Protein AF-0000000068499481 (afdb_homodimer)

pLDDT: mean 93.29, std 7.38, range [67.62, 98.94]

Structure (mmCIF, N/CA/C/O backbone):
data_AF-0000000068499481-model_v1
#
loop_
_entity.id
_entity.type
_entity.pdbx_description
1 polymer 'Glycosyl transferase'
#
loop_
_atom_site.group_PDB
_atom_site.id
_atom_site.type_symbol
_atom_site.label_atom_id
_atom_site.label_alt_id
_atom_site.label_comp_id
_atom_site.label_asym_id
_atom_site.label_entity_id
_atom_site.label_seq_id
_atom_site.pdbx_PDB_ins_code
_atom_site.Cartn_x
_atom_site.Cartn_y
_atom_site.Cartn_z
_atom_site.occupancy
_atom_site.B_iso_or_equiv
_atom_site.auth_seq_id
_atom_site.auth_comp_id
_atom_site.auth_asym_id
_atom_site.auth_atom_id
_atom_site.pdbx_PDB_model_num
ATOM 1 N N . MET A 1 1 ? -2.057 -28.031 8.602 1 68.12 1 MET A N 1
ATOM 2 C CA . MET A 1 1 ? -2.84 -27.516 9.719 1 68.12 1 MET A CA 1
ATOM 3 C C . MET A 1 1 ? -4.332 -27.562 9.406 1 68.12 1 MET A C 1
ATOM 5 O O . MET A 1 1 ? -4.738 -27.328 8.266 1 68.12 1 MET A O 1
ATOM 9 N N . LYS A 1 2 ? -5.105 -28.031 10.359 1 82.44 2 LYS A N 1
ATOM 10 C CA . LYS A 1 2 ? -6.551 -28.047 10.133 1 82.44 2 LYS A CA 1
ATOM 11 C C . LYS A 1 2 ? -7.094 -26.641 9.922 1 82.44 2 LYS A C 1
ATOM 13 O O . LYS A 1 2 ? -6.645 -25.703 10.57 1 82.44 2 LYS A O 1
ATOM 18 N N . ASP A 1 3 ? -7.922 -26.469 9.086 1 88.75 3 ASP A N 1
ATOM 19 C CA . ASP A 1 3 ? -8.461 -25.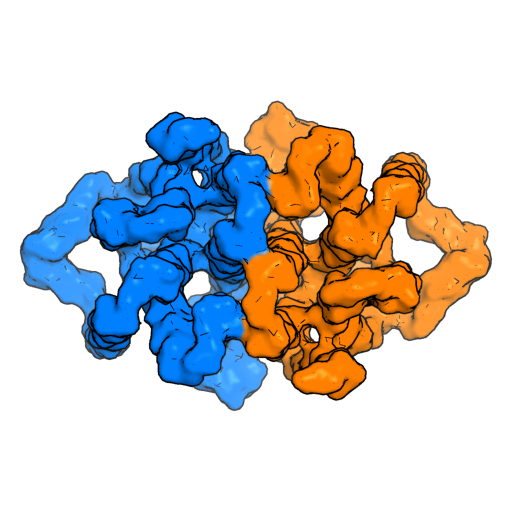172 8.695 1 88.75 3 ASP A CA 1
ATOM 20 C C . ASP A 1 3 ? -9 -24.406 9.906 1 88.75 3 ASP A C 1
ATOM 22 O O . ASP A 1 3 ? -8.75 -23.219 10.07 1 88.75 3 ASP A O 1
ATOM 26 N N . TYR A 1 4 ? -9.625 -25.188 10.812 1 91.5 4 TYR A N 1
ATOM 27 C CA . TYR A 1 4 ? -10.242 -24.5 11.945 1 91.5 4 TYR A CA 1
ATOM 28 C C . TYR A 1 4 ? -9.188 -23.953 12.891 1 91.5 4 TYR A C 1
ATOM 30 O O . TYR A 1 4 ? -9.383 -22.891 13.508 1 91.5 4 TYR A O 1
ATOM 38 N N . ILE A 1 5 ? -8.078 -24.609 13.094 1 95.38 5 ILE A N 1
ATOM 39 C CA . ILE A 1 5 ? -6.984 -24.141 13.938 1 95.38 5 ILE A CA 1
ATOM 40 C C . ILE A 1 5 ? -6.375 -22.875 13.336 1 95.38 5 ILE A C 1
ATOM 42 O O . ILE A 1 5 ? -6.172 -21.875 14.039 1 95.38 5 ILE A O 1
ATOM 46 N N . LEU A 1 6 ? -6.148 -22.922 12.047 1 96.62 6 LEU A N 1
ATOM 47 C CA . LEU A 1 6 ? -5.594 -21.766 11.352 1 96.62 6 LEU A CA 1
ATOM 48 C C . LEU A 1 6 ? -6.531 -20.562 11.469 1 96.62 6 LEU A C 1
ATOM 50 O O . LEU A 1 6 ? -6.086 -19.453 11.75 1 96.62 6 LEU A O 1
ATOM 54 N N . TYR A 1 7 ? -7.824 -20.812 11.273 1 97.12 7 TYR A N 1
ATOM 55 C CA . TYR A 1 7 ? -8.812 -19.734 11.359 1 97.12 7 TYR A CA 1
ATOM 56 C C . TYR A 1 7 ? -8.82 -19.125 12.758 1 97.12 7 TYR A C 1
ATOM 58 O O . TYR A 1 7 ? -8.898 -17.906 12.906 1 97.12 7 TYR A O 1
ATOM 66 N N . THR A 1 8 ? -8.688 -19.984 13.766 1 97.88 8 THR A N 1
ATOM 67 C CA . THR A 1 8 ? -8.68 -19.531 15.148 1 97.88 8 THR A CA 1
ATOM 68 C C . THR A 1 8 ? -7.434 -18.703 15.438 1 97.88 8 THR A C 1
ATOM 70 O O . THR A 1 8 ? -7.508 -17.656 16.094 1 97.88 8 THR A O 1
ATOM 73 N N . ILE A 1 9 ? -6.324 -19.109 14.953 1 98.38 9 ILE A N 1
ATOM 74 C CA . ILE A 1 9 ? -5.066 -18.406 15.141 1 98.38 9 ILE A CA 1
ATOM 75 C C . ILE A 1 9 ? -5.164 -17.016 14.5 1 98.38 9 ILE A C 1
ATOM 77 O O . ILE A 1 9 ? -4.797 -16.016 15.117 1 98.38 9 ILE A O 1
ATOM 81 N N . LEU A 1 10 ? -5.68 -16.969 13.281 1 98.62 10 LEU A N 1
ATOM 82 C CA . LEU A 1 10 ? -5.824 -15.695 12.57 1 98.62 10 LEU A CA 1
ATOM 83 C C . LEU A 1 10 ? -6.785 -14.766 13.312 1 98.62 10 LEU A C 1
ATOM 85 O O . LEU A 1 10 ? -6.527 -13.57 13.43 1 98.62 10 LEU A O 1
ATOM 89 N N . LEU A 1 11 ? -7.867 -15.344 13.812 1 98.44 11 LEU A N 1
ATOM 90 C CA . LEU A 1 11 ? -8.859 -14.562 14.547 1 98.44 11 LEU A CA 1
ATOM 91 C C . LEU A 1 11 ? -8.258 -13.977 15.82 1 98.44 11 LEU A C 1
ATOM 93 O O . LEU A 1 11 ? -8.375 -12.773 16.062 1 98.44 11 LEU A O 1
ATOM 97 N N . LEU A 1 12 ? -7.566 -14.766 16.578 1 98.69 12 LEU A N 1
ATOM 98 C CA . LEU A 1 12 ? -7.035 -14.344 17.875 1 98.69 12 LEU A CA 1
ATOM 99 C C . LEU A 1 12 ? -5.855 -13.391 17.688 1 98.69 12 LEU A C 1
ATOM 101 O O . LEU A 1 12 ? -5.742 -12.398 18.406 1 98.69 12 LEU A O 1
ATOM 105 N N . THR A 1 13 ? -5.02 -13.703 16.75 1 98.62 13 THR A N 1
ATOM 106 C CA . THR A 1 13 ? -3.883 -12.836 16.469 1 98.62 13 THR A CA 1
ATOM 107 C C . THR A 1 13 ? -4.355 -11.461 16.016 1 98.62 13 THR A C 1
ATOM 109 O O . THR A 1 13 ? -3.85 -10.438 16.484 1 98.62 13 THR A O 1
ATOM 112 N N . GLY A 1 14 ? -5.324 -11.445 15.086 1 98.69 14 GLY A N 1
ATOM 113 C CA . GLY A 1 14 ? -5.859 -10.18 14.602 1 98.69 14 GLY A CA 1
ATOM 114 C C . GLY A 1 14 ? -6.551 -9.375 15.688 1 98.69 14 GLY A C 1
ATOM 115 O O . GLY A 1 14 ? -6.344 -8.164 15.797 1 98.69 14 GLY A O 1
ATOM 116 N N . LEU A 1 15 ? -7.336 -10.094 16.547 1 98.44 15 LEU A N 1
ATOM 117 C CA . LEU A 1 15 ? -8.125 -9.438 17.578 1 98.44 15 LEU A CA 1
ATOM 118 C C . LEU A 1 15 ? -7.23 -8.875 18.672 1 98.44 15 LEU A C 1
ATOM 120 O O . LEU A 1 15 ? -7.211 -7.664 18.906 1 98.44 15 LEU A O 1
ATOM 124 N N . PHE A 1 16 ? -6.383 -9.688 19.234 1 98.56 16 PHE A N 1
ATOM 125 C CA . PHE A 1 16 ? -5.582 -9.289 20.375 1 98.56 16 PHE A CA 1
ATOM 126 C C . PHE A 1 16 ? -4.41 -8.414 19.953 1 98.56 16 PHE A C 1
ATOM 128 O O . PHE A 1 16 ? -4.02 -7.488 20.672 1 98.56 16 PHE A O 1
ATOM 135 N N . GLY A 1 17 ? -3.893 -8.695 18.781 1 98.44 17 GLY A N 1
ATOM 136 C CA . GLY A 1 17 ? -2.834 -7.844 18.266 1 98.44 17 GLY A CA 1
ATOM 137 C C . GLY A 1 17 ? -3.285 -6.418 18.016 1 98.44 17 GLY A C 1
ATOM 138 O O . GLY A 1 17 ? -2.568 -5.465 18.328 1 98.44 17 GLY A O 1
ATOM 139 N N . THR A 1 18 ? -4.469 -6.324 17.438 1 98.38 18 THR A N 1
ATOM 140 C CA . THR A 1 18 ? -4.984 -4.992 17.141 1 98.38 18 THR A CA 1
ATOM 141 C C . THR A 1 18 ? -5.277 -4.23 18.422 1 98.38 18 THR A C 1
ATOM 143 O O . THR A 1 18 ? -4.965 -3.041 18.531 1 98.38 18 THR A O 1
ATOM 146 N N . TYR A 1 19 ? -5.805 -4.914 19.438 1 97.5 19 TYR A N 1
ATOM 147 C CA . TYR A 1 19 ? -6.023 -4.281 20.734 1 97.5 19 TYR A CA 1
ATOM 148 C C . TYR A 1 19 ? -4.723 -3.727 21.297 1 97.5 19 TYR A C 1
ATOM 150 O O . TYR A 1 19 ? -4.703 -2.631 21.859 1 97.5 19 TYR A O 1
ATOM 158 N N . ALA A 1 20 ? -3.699 -4.41 21.078 1 96.62 20 ALA A N 1
ATOM 159 C CA . ALA A 1 20 ? -2.408 -4.055 21.656 1 96.62 20 ALA A CA 1
ATOM 160 C C . ALA A 1 20 ? -1.801 -2.848 20.938 1 96.62 20 ALA A C 1
ATOM 162 O O . ALA A 1 20 ? -1.083 -2.055 21.562 1 96.62 20 ALA A O 1
ATOM 163 N N . VAL A 1 21 ? -2.143 -2.613 19.672 1 96.62 21 VAL A N 1
ATOM 164 C CA . VAL A 1 21 ? -1.419 -1.592 18.922 1 96.62 21 VAL A CA 1
ATOM 165 C C . VAL A 1 21 ? -2.24 -0.305 18.875 1 96.62 21 VAL A C 1
ATOM 167 O O . VAL A 1 21 ? -1.725 0.754 18.516 1 96.62 21 VAL A O 1
ATOM 170 N N . ILE A 1 22 ? -3.482 -0.33 19.266 1 96.69 22 ILE A N 1
ATOM 171 C CA . ILE A 1 22 ? -4.391 0.81 19.172 1 96.69 22 ILE A CA 1
ATOM 172 C C . ILE A 1 22 ? -3.797 2.002 19.922 1 96.69 22 ILE A C 1
ATOM 174 O O . ILE A 1 22 ? -3.676 3.094 19.359 1 96.69 22 ILE A O 1
ATOM 178 N N . PRO A 1 23 ? -3.295 1.818 21.188 1 95.25 23 PRO A N 1
ATOM 179 C CA . PRO A 1 23 ? -2.756 2.986 21.891 1 95.25 23 PRO A CA 1
ATOM 180 C C . PRO A 1 23 ? -1.505 3.551 21.219 1 95.25 23 PRO A C 1
ATOM 182 O O . PRO A 1 23 ? -1.29 4.766 21.234 1 95.25 23 PRO A O 1
ATOM 185 N N . LEU A 1 24 ? -0.697 2.742 20.609 1 95 24 LEU A N 1
ATOM 186 C CA . LEU A 1 24 ? 0.527 3.176 19.938 1 95 24 LEU A CA 1
ATOM 187 C C . LEU A 1 24 ? 0.21 4.07 18.75 1 95 24 LEU A C 1
ATOM 189 O O . LEU A 1 24 ? 0.807 5.141 18.594 1 95 24 LEU A O 1
ATOM 193 N N . PHE A 1 25 ? -0.751 3.701 18 1 96.25 25 PHE A N 1
ATOM 194 C CA . PHE A 1 25 ? -1.086 4.461 16.812 1 96.25 25 PHE A CA 1
ATOM 195 C C . PHE A 1 25 ? -1.904 5.695 17.156 1 96.25 25 PHE A C 1
ATOM 197 O O . PHE A 1 25 ? -1.785 6.734 16.5 1 96.25 25 PHE A O 1
ATOM 204 N N . LYS A 1 26 ? -2.77 5.531 18.172 1 95 26 LYS A N 1
ATOM 205 C CA . LYS A 1 26 ? -3.488 6.707 18.641 1 95 26 LYS A CA 1
ATOM 206 C C . LYS A 1 26 ? -2.52 7.82 19.031 1 95 26 LYS A C 1
ATOM 208 O O . LYS A 1 26 ? -2.682 8.969 18.609 1 95 26 LYS A O 1
ATOM 213 N N . ASN A 1 27 ? -1.504 7.477 19.781 1 94.25 27 ASN A N 1
ATOM 214 C CA . ASN A 1 27 ? -0.504 8.445 20.219 1 94.25 27 ASN A CA 1
ATOM 215 C C . ASN A 1 27 ? 0.291 8.992 19.031 1 94.25 27 ASN A C 1
ATOM 217 O O . ASN A 1 27 ? 0.634 10.18 19 1 94.25 27 ASN A O 1
ATOM 221 N N . LEU A 1 28 ? 0.563 8.188 18.125 1 93.75 28 LEU A N 1
ATOM 222 C CA . LEU A 1 28 ? 1.278 8.602 16.922 1 93.75 28 LEU A CA 1
ATOM 223 C C . LEU A 1 28 ? 0.501 9.68 16.172 1 93.75 28 LEU A C 1
ATOM 225 O O . LEU A 1 28 ? 1.075 10.688 15.766 1 93.75 28 LEU A O 1
ATOM 229 N N . LEU A 1 29 ? -0.805 9.453 16.031 1 94.44 29 LEU A N 1
ATOM 230 C CA . LEU A 1 29 ? -1.646 10.391 15.297 1 94.44 29 LEU A CA 1
ATOM 231 C C . LEU A 1 29 ? -1.824 11.688 16.078 1 94.44 29 LEU A C 1
ATOM 233 O O . LEU A 1 29 ? -1.816 12.773 15.492 1 94.44 29 LEU A O 1
ATOM 237 N N . ILE A 1 30 ? -1.929 11.547 17.391 1 93.5 30 ILE A N 1
ATOM 238 C CA . ILE A 1 30 ? -2.068 12.727 18.234 1 93.5 30 ILE A CA 1
ATOM 239 C C . ILE A 1 30 ? -0.78 13.547 18.203 1 93.5 30 ILE A C 1
ATOM 241 O O . ILE A 1 30 ? -0.815 14.758 17.984 1 93.5 30 ILE A O 1
ATOM 245 N N . ASN A 1 31 ? 0.325 12.867 18.297 1 91 31 ASN A N 1
ATOM 246 C CA . ASN A 1 31 ? 1.618 13.547 18.281 1 91 31 ASN A CA 1
ATOM 247 C C . ASN A 1 31 ? 1.909 14.156 16.906 1 91 31 ASN A C 1
ATOM 249 O O . ASN A 1 31 ? 2.631 15.156 16.812 1 91 31 ASN A O 1
ATOM 253 N N . GLY A 1 32 ? 1.329 13.633 15.898 1 90.31 32 GLY A N 1
ATOM 254 C CA . GLY A 1 32 ? 1.48 14.156 14.547 1 90.31 32 GLY A CA 1
ATOM 255 C C . GLY A 1 32 ? 0.434 15.195 14.188 1 90.31 32 GLY A C 1
ATOM 256 O O . GLY A 1 32 ? 0.367 15.648 13.047 1 90.31 32 GLY A O 1
ATOM 257 N N . ASN A 1 33 ? -0.425 15.492 15.125 1 92 33 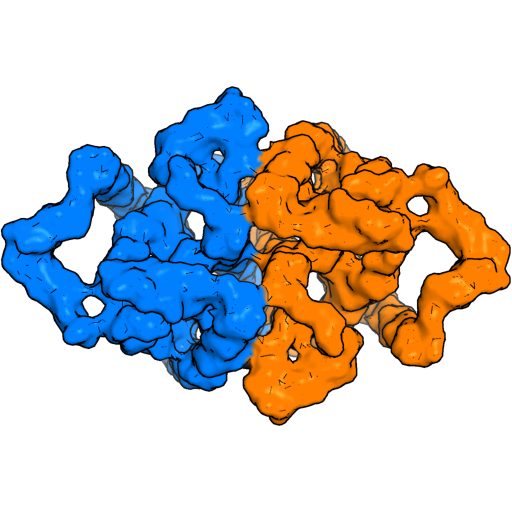ASN A N 1
ATOM 258 C CA . ASN A 1 33 ? -1.479 16.5 14.984 1 92 33 ASN A CA 1
ATOM 259 C C . ASN A 1 33 ? -2.461 16.125 13.883 1 92 33 ASN A C 1
ATOM 261 O O . ASN A 1 33 ? -2.879 16.969 13.102 1 92 33 ASN A O 1
ATOM 265 N N . VAL A 1 34 ? -2.672 14.898 13.773 1 93.19 34 VAL A N 1
ATOM 266 C CA . VAL A 1 34 ? -3.684 14.391 12.844 1 93.19 34 VAL A CA 1
ATOM 267 C C . VAL A 1 34 ? -5.035 14.32 13.555 1 93.19 34 VAL A C 1
ATOM 269 O O . VAL A 1 34 ? -5.512 13.234 13.891 1 93.19 34 VAL A O 1
ATOM 272 N N . LEU A 1 35 ? -5.59 15.461 13.781 1 93.5 35 LEU A N 1
ATOM 273 C CA . LEU A 1 35 ? -6.832 15.641 14.523 1 93.5 35 LEU A CA 1
ATOM 274 C C . LEU A 1 35 ? -7.875 16.359 13.68 1 93.5 35 LEU A C 1
ATOM 276 O O . LEU A 1 35 ? -7.531 17.188 12.828 1 93.5 35 LEU A O 1
ATOM 280 N N . ARG A 1 36 ? -9.07 15.992 13.867 1 89.44 36 ARG A N 1
ATOM 281 C CA . ARG A 1 36 ? -10.203 16.656 13.219 1 89.44 36 ARG A CA 1
ATOM 282 C C . ARG A 1 36 ? -11.383 16.766 14.18 1 89.44 36 ARG A C 1
ATOM 284 O O . ARG A 1 36 ? -11.531 15.945 15.094 1 89.44 36 ARG A O 1
ATOM 291 N N . PRO A 1 37 ? -12.195 17.812 13.977 1 87.12 37 PRO A N 1
ATOM 292 C CA . PRO A 1 37 ? -13.398 17.906 14.805 1 87.12 37 PRO A CA 1
ATOM 293 C C . PRO A 1 37 ? -14.438 16.844 14.469 1 87.12 37 PRO A C 1
ATOM 295 O O . PRO A 1 37 ? -14.719 16.594 13.289 1 87.12 37 PRO A O 1
ATOM 298 N N . ASN A 1 38 ? -14.914 16.172 15.469 1 80.44 38 ASN A N 1
ATOM 299 C CA . ASN A 1 38 ? -16.016 15.25 15.25 1 80.44 38 ASN A CA 1
ATOM 300 C C . ASN A 1 38 ? -17.359 15.977 15.156 1 80.44 38 ASN A C 1
ATOM 302 O O . ASN A 1 38 ? -17.391 17.203 15 1 80.44 38 ASN A O 1
ATOM 306 N N . TYR A 1 39 ? -18.453 15.188 15.078 1 74.62 39 TYR A N 1
ATOM 307 C CA . TYR A 1 39 ? -19.781 15.766 14.93 1 74.62 39 TYR A CA 1
ATOM 308 C C . TYR A 1 39 ? -20.125 16.656 16.109 1 74.62 39 TYR A C 1
ATOM 310 O O . TYR A 1 39 ? -20.953 17.562 16 1 74.62 39 TYR A O 1
ATOM 318 N N . LYS A 1 40 ? -19.359 16.469 17.25 1 81.19 40 LYS A N 1
ATOM 319 C CA . LYS A 1 40 ? -19.531 17.281 18.438 1 81.19 40 LYS A CA 1
ATOM 320 C C . LYS A 1 40 ? -18.5 18.406 18.484 1 81.19 40 LYS A C 1
ATOM 322 O O . LYS A 1 40 ? -18.406 19.125 19.484 1 81.19 40 LYS A O 1
ATOM 327 N N . LYS A 1 41 ? -17.609 18.453 17.5 1 86.69 41 LYS A N 1
ATOM 328 C CA . LYS A 1 41 ? -16.609 19.484 17.328 1 86.69 41 LYS A CA 1
ATOM 329 C C . LYS A 1 41 ? -15.406 19.25 18.25 1 86.69 41 LYS A C 1
ATOM 331 O O . LYS A 1 41 ? -14.586 20.156 18.453 1 86.69 41 LYS A O 1
ATOM 336 N N . ASP A 1 42 ? -15.398 18.062 18.859 1 87.94 42 ASP A N 1
ATOM 337 C CA . ASP A 1 42 ? -14.211 17.688 19.625 1 87.94 42 ASP A CA 1
ATOM 338 C C . ASP A 1 42 ? -13.07 17.266 18.688 1 87.94 42 ASP A C 1
ATOM 340 O O . ASP A 1 42 ? -13.297 16.547 17.703 1 87.94 42 ASP A O 1
ATOM 344 N N . MET A 1 43 ? -11.922 17.797 18.984 1 90.56 43 MET A N 1
ATOM 345 C CA . MET A 1 43 ? -10.758 17.406 18.203 1 90.56 43 MET A CA 1
ATOM 346 C C . MET A 1 43 ? -10.305 15.984 18.562 1 90.56 43 MET A C 1
ATOM 348 O O . MET A 1 43 ? -9.82 15.75 19.672 1 90.56 43 MET A O 1
ATOM 352 N N . ILE A 1 44 ? -10.555 15.078 17.672 1 90.5 44 ILE A N 1
ATOM 353 C CA . ILE A 1 44 ? -10.203 13.688 17.906 1 90.5 44 ILE A CA 1
ATOM 354 C C . ILE A 1 44 ? -9.289 13.18 16.797 1 90.5 44 ILE A C 1
ATOM 356 O O . ILE A 1 44 ? -9.258 13.75 15.703 1 90.5 44 ILE A O 1
ATOM 360 N N . PRO A 1 45 ? -8.523 12.148 17.109 1 93.94 45 PRO A N 1
ATOM 361 C CA . PRO A 1 45 ? -7.656 11.594 16.062 1 93.94 45 PRO A CA 1
ATOM 362 C C . PRO A 1 45 ? -8.445 11.016 14.891 1 93.94 45 PRO A C 1
ATOM 364 O O . PRO A 1 45 ? -9.461 10.344 15.102 1 93.94 45 PRO A O 1
ATOM 367 N N . VAL A 1 46 ? -7.988 11.352 13.742 1 93.81 46 VAL A N 1
ATOM 368 C CA . VAL A 1 46 ? -8.531 10.781 12.508 1 93.81 46 VAL A CA 1
ATOM 369 C C . VAL A 1 46 ? -7.5 9.852 11.867 1 93.81 46 VAL A C 1
ATOM 371 O O . VAL A 1 46 ? -6.332 9.844 12.273 1 93.81 46 VAL A O 1
ATOM 374 N N . SER A 1 47 ? -7.887 9 10.984 1 96.19 47 SER A N 1
ATOM 375 C CA . SER A 1 47 ? -7.059 8.008 10.312 1 96.19 47 SER A CA 1
ATOM 376 C C . SER A 1 47 ? -6.734 6.836 11.234 1 96.19 47 SER A C 1
ATOM 378 O O . SER A 1 47 ? -5.719 6.16 11.062 1 96.19 47 SER A O 1
ATOM 380 N N . MET A 1 48 ? -7.605 6.582 12.172 1 97.12 48 MET A N 1
ATOM 381 C CA . MET A 1 48 ? -7.359 5.531 13.156 1 97.12 48 MET A CA 1
ATOM 382 C C . MET A 1 48 ? -7.512 4.152 12.523 1 97.12 48 MET A C 1
ATOM 384 O O . MET A 1 48 ? -7.098 3.148 13.102 1 97.12 48 MET A O 1
ATOM 388 N N . GLY A 1 49 ? -8.078 4.109 11.359 1 98 49 GLY A N 1
ATOM 389 C CA . GLY A 1 49 ? -8.133 2.854 10.633 1 98 49 GLY A CA 1
ATOM 390 C C . GLY A 1 49 ? -6.762 2.234 10.406 1 98 49 GLY A C 1
ATOM 391 O O . GLY A 1 49 ? -6.656 1.039 10.117 1 98 49 GLY A O 1
ATOM 392 N N . ILE A 1 50 ? -5.723 2.996 10.531 1 98 50 ILE A N 1
ATOM 393 C CA . ILE A 1 50 ? -4.348 2.539 10.344 1 98 50 ILE A CA 1
ATOM 394 C C . ILE A 1 50 ? -4.055 1.381 11.289 1 98 50 ILE A C 1
ATOM 396 O O . ILE A 1 50 ? -3.16 0.572 11.039 1 98 50 ILE A O 1
ATOM 400 N N . VAL A 1 51 ? -4.828 1.219 12.367 1 98.12 51 VAL A N 1
ATOM 401 C CA . VAL A 1 51 ? -4.59 0.2 13.383 1 98.12 51 VAL A CA 1
ATOM 402 C C . VAL A 1 51 ? -4.871 -1.185 12.805 1 98.12 51 VAL A C 1
ATOM 404 O O . VAL A 1 51 ? -4.473 -2.199 13.383 1 98.12 51 VAL A O 1
ATOM 407 N N . PHE A 1 52 ? -5.613 -1.255 11.648 1 98.69 52 PHE A N 1
ATOM 408 C CA . PHE A 1 52 ? -5.895 -2.537 11.016 1 98.69 52 PHE A CA 1
ATOM 409 C C . PHE A 1 52 ? -4.637 -3.111 10.375 1 98.69 52 PHE A C 1
ATOM 411 O O . PHE A 1 52 ? -4.496 -4.328 10.25 1 98.69 52 PHE A O 1
ATOM 418 N N . LEU A 1 53 ? -3.732 -2.311 9.953 1 98.56 53 LEU A N 1
ATOM 419 C CA . LEU A 1 53 ? -2.668 -2.617 9.008 1 98.56 53 LEU A CA 1
ATOM 420 C C . LEU A 1 53 ? -1.688 -3.625 9.602 1 98.56 53 LEU A C 1
ATOM 422 O O . LEU A 1 53 ? -1.372 -4.637 8.969 1 98.56 53 LEU A O 1
ATOM 426 N N . PRO A 1 54 ? -1.18 -3.426 10.844 1 98.06 54 PRO A N 1
ATOM 427 C CA . PRO A 1 54 ? -0.14 -4.324 11.344 1 98.06 54 PRO A CA 1
ATOM 428 C C . PRO A 1 54 ? -0.588 -5.785 11.383 1 98.06 54 PRO A C 1
ATOM 430 O O . PRO A 1 54 ? 0.127 -6.668 10.898 1 98.06 54 PRO A O 1
ATOM 433 N N . MET A 1 55 ? -1.786 -6.008 11.867 1 98.56 55 MET A N 1
ATOM 434 C CA . MET A 1 55 ? -2.219 -7.395 12.031 1 98.56 55 MET A CA 1
ATOM 435 C C . MET A 1 55 ? -2.709 -7.969 10.711 1 98.56 55 MET A C 1
ATOM 437 O O . MET A 1 55 ? -2.75 -9.188 10.531 1 98.56 55 MET A O 1
ATOM 441 N N . ILE A 1 56 ? -3.104 -7.129 9.727 1 98.75 56 ILE A N 1
ATOM 442 C CA . ILE A 1 56 ? -3.354 -7.613 8.375 1 98.75 56 ILE A CA 1
ATOM 443 C C . ILE A 1 56 ? -2.076 -8.227 7.805 1 98.75 56 ILE A C 1
ATOM 445 O O . ILE A 1 56 ? -2.107 -9.32 7.238 1 98.75 56 ILE A O 1
ATOM 449 N N . VAL A 1 57 ? -0.935 -7.59 8.016 1 98.75 57 VAL A N 1
ATOM 450 C CA . VAL A 1 57 ? 0.34 -8.055 7.48 1 98.75 57 VAL A CA 1
ATOM 451 C C . VAL A 1 57 ? 0.81 -9.281 8.258 1 98.75 57 VAL A C 1
ATOM 453 O O . VAL A 1 57 ? 1.229 -10.281 7.664 1 98.75 57 VAL A O 1
ATOM 456 N N . ILE A 1 58 ? 0.689 -9.266 9.555 1 98.69 58 ILE A N 1
ATOM 457 C CA . ILE A 1 58 ? 1.128 -10.383 10.375 1 98.69 58 ILE A CA 1
ATOM 458 C C . ILE A 1 58 ? 0.289 -11.617 10.047 1 98.69 58 ILE A C 1
ATOM 460 O O . ILE A 1 58 ? 0.829 -12.711 9.844 1 98.69 58 ILE A O 1
ATOM 464 N N . ASN A 1 59 ? -1.063 -11.469 10.016 1 98.81 59 ASN A N 1
ATOM 465 C CA . ASN A 1 59 ? -1.922 -12.578 9.617 1 98.81 59 ASN A CA 1
ATOM 466 C C . ASN A 1 59 ? -1.628 -13.031 8.188 1 98.81 59 ASN A C 1
ATOM 468 O O . ASN A 1 59 ? -1.736 -14.219 7.879 1 98.81 59 ASN A O 1
ATOM 472 N N . GLY A 1 60 ? -1.301 -12.039 7.32 1 98.75 60 GLY A N 1
ATOM 473 C CA . GLY A 1 60 ? -0.859 -12.406 5.984 1 98.75 60 GLY A CA 1
ATOM 474 C C . GLY A 1 60 ? 0.375 -13.289 5.98 1 98.75 60 GLY A C 1
ATOM 475 O O . GLY A 1 60 ? 0.479 -14.219 5.18 1 98.75 60 GLY A O 1
ATOM 476 N N . ILE A 1 61 ? 1.343 -12.984 6.867 1 98.69 61 ILE A N 1
ATOM 477 C CA . ILE A 1 61 ? 2.561 -13.781 7.004 1 98.69 61 ILE A CA 1
ATOM 478 C C . ILE A 1 61 ? 2.203 -15.211 7.406 1 98.69 61 ILE A C 1
ATOM 480 O O . ILE A 1 61 ? 2.686 -16.172 6.805 1 98.69 61 ILE A O 1
ATOM 484 N N . ILE A 1 62 ? 1.348 -15.336 8.398 1 98.38 62 ILE A N 1
ATOM 485 C CA . ILE A 1 62 ? 0.927 -16.641 8.883 1 98.38 62 ILE A CA 1
ATOM 486 C C . ILE A 1 62 ? 0.257 -17.422 7.75 1 98.38 62 ILE A C 1
ATOM 488 O O . ILE A 1 62 ? 0.612 -18.578 7.484 1 98.38 62 ILE A O 1
ATOM 492 N N . LEU A 1 63 ? -0.658 -16.781 7.066 1 98.38 63 LEU A N 1
ATOM 493 C CA . LEU A 1 63 ? -1.402 -17.438 5.996 1 98.38 63 LEU A CA 1
ATOM 494 C C . LEU A 1 63 ? -0.476 -17.828 4.848 1 98.38 63 LEU A C 1
ATOM 496 O O . LEU A 1 63 ? -0.572 -18.938 4.316 1 98.38 63 LEU A O 1
ATOM 500 N N . ALA A 1 64 ? 0.424 -16.938 4.484 1 97.94 64 ALA A N 1
ATOM 501 C CA . ALA A 1 64 ? 1.36 -17.203 3.395 1 97.94 64 ALA A CA 1
ATOM 502 C C . ALA A 1 64 ? 2.289 -18.359 3.738 1 97.94 64 ALA A C 1
ATOM 504 O O . ALA A 1 64 ? 2.656 -19.156 2.863 1 97.94 64 ALA A O 1
ATOM 505 N N . PHE A 1 65 ? 2.668 -18.422 4.996 1 97.06 65 PHE A N 1
ATOM 506 C CA . PHE A 1 65 ? 3.564 -19.484 5.43 1 97.06 65 PHE A CA 1
ATOM 507 C C . PHE A 1 65 ? 2.932 -20.859 5.199 1 97.06 65 PHE A C 1
ATOM 509 O O . PHE A 1 65 ? 3.613 -21.797 4.797 1 97.06 65 PHE A O 1
ATOM 516 N N . PHE A 1 66 ? 1.644 -20.969 5.34 1 95.88 66 PHE A N 1
ATOM 517 C CA . PHE A 1 66 ? 0.967 -22.25 5.246 1 95.88 66 PHE A CA 1
ATOM 518 C C . PHE A 1 66 ? 0.368 -22.453 3.859 1 95.88 66 PHE A C 1
ATOM 520 O O . PHE A 1 66 ? -0.331 -23.438 3.613 1 95.88 66 PHE A O 1
ATOM 527 N N . THR A 1 67 ? 0.571 -21.5 2.955 1 95.88 67 THR A N 1
ATOM 528 C CA . THR A 1 67 ? 0.054 -21.578 1.593 1 95.88 67 THR A CA 1
ATOM 529 C C . THR A 1 67 ? 1.17 -21.922 0.609 1 95.88 67 THR A C 1
ATOM 531 O O . THR A 1 67 ? 2.145 -21.188 0.487 1 95.88 67 THR A O 1
ATOM 534 N N . THR A 1 68 ? 0.992 -23.016 -0.142 1 93.5 68 THR A N 1
ATOM 535 C CA . THR A 1 68 ? 2.07 -23.469 -1.02 1 93.5 68 THR A CA 1
ATOM 536 C C . THR A 1 68 ? 1.68 -23.297 -2.484 1 93.5 68 THR A C 1
ATOM 538 O O . THR A 1 68 ? 2.545 -23.156 -3.354 1 93.5 68 THR A O 1
ATOM 541 N N . GLU A 1 69 ? 0.342 -23.25 -2.756 1 96.5 69 GLU A N 1
ATOM 542 C CA . GLU A 1 69 ? -0.114 -23.125 -4.137 1 96.5 69 GLU A CA 1
ATOM 543 C C . GLU A 1 69 ? -0.014 -21.688 -4.621 1 96.5 69 GLU A C 1
ATOM 545 O O . GLU A 1 69 ? -0.473 -20.766 -3.941 1 96.5 69 GLU A O 1
ATOM 550 N N . PHE A 1 70 ? 0.52 -21.5 -5.805 1 96.88 70 PHE A N 1
ATOM 551 C CA . PHE A 1 70 ? 0.737 -20.156 -6.348 1 96.88 70 PHE A CA 1
ATOM 552 C C . PHE A 1 70 ? -0.59 -19.453 -6.574 1 96.88 70 PHE A C 1
ATOM 554 O O . PHE A 1 70 ? -0.677 -18.219 -6.426 1 96.88 70 PHE A O 1
ATOM 561 N N . LYS A 1 71 ? -1.581 -20.203 -6.957 1 97.81 71 LYS A N 1
ATOM 562 C CA . LYS A 1 71 ? -2.898 -19.609 -7.137 1 97.81 71 LYS A CA 1
ATOM 563 C C . LYS A 1 71 ? -3.377 -18.938 -5.852 1 97.81 71 LYS A C 1
ATOM 565 O O . LYS A 1 71 ? -3.799 -17.781 -5.867 1 97.81 71 LYS A O 1
ATOM 570 N N . ASP A 1 72 ? -3.268 -19.656 -4.77 1 98.38 72 ASP A N 1
ATOM 571 C CA . ASP A 1 72 ? -3.711 -19.156 -3.475 1 98.38 72 ASP A CA 1
ATOM 572 C C . ASP A 1 72 ? -2.832 -17.984 -3.01 1 98.38 72 ASP A C 1
ATOM 574 O O . ASP A 1 72 ? -3.328 -17.016 -2.439 1 98.38 72 ASP A O 1
ATOM 578 N N . LEU A 1 73 ? -1.536 -18.062 -3.289 1 98.5 73 LEU A N 1
ATOM 579 C CA . LEU A 1 73 ? -0.63 -16.969 -2.961 1 98.5 73 LEU A CA 1
ATOM 580 C C . LEU A 1 73 ? -1 -15.711 -3.732 1 98.5 73 LEU A C 1
ATOM 582 O O . LEU A 1 73 ? -0.952 -14.609 -3.186 1 98.5 73 LEU A O 1
ATOM 586 N N . ALA A 1 74 ? -1.363 -15.906 -4.977 1 98.5 74 ALA A N 1
ATOM 587 C CA . ALA A 1 74 ? -1.784 -14.766 -5.785 1 98.5 74 ALA A CA 1
ATOM 588 C C . ALA A 1 74 ? -2.992 -14.07 -5.164 1 98.5 74 ALA A C 1
ATOM 590 O O . ALA A 1 74 ? -3.041 -12.836 -5.102 1 98.5 74 ALA A O 1
ATOM 591 N N . TYR A 1 75 ? -3.926 -14.828 -4.66 1 98.75 75 TYR A N 1
ATOM 592 C CA . TYR A 1 75 ? -5.109 -14.258 -4.027 1 98.75 75 TYR A CA 1
ATOM 593 C C . TYR A 1 75 ? -4.738 -13.5 -2.76 1 98.75 75 TYR A C 1
ATOM 595 O O . TYR A 1 75 ? -5.281 -12.422 -2.49 1 98.75 75 TYR A O 1
ATOM 603 N N . ILE A 1 76 ? -3.799 -14.031 -1.98 1 98.81 76 ILE A N 1
ATOM 604 C CA . ILE A 1 76 ? -3.346 -13.367 -0.761 1 98.81 76 ILE A CA 1
ATOM 605 C C . ILE A 1 76 ? -2.744 -12.008 -1.105 1 98.81 76 ILE A C 1
ATOM 607 O O . ILE A 1 76 ? -3.141 -10.984 -0.54 1 98.81 76 ILE A O 1
ATOM 611 N N . PHE A 1 77 ? -1.911 -11.977 -2.098 1 98.88 77 PHE A N 1
ATOM 612 C CA . PHE A 1 77 ? -1.16 -10.758 -2.377 1 98.88 77 PHE A CA 1
ATOM 613 C C . PHE A 1 77 ? -2.016 -9.766 -3.15 1 98.88 77 PHE A C 1
ATOM 615 O O . PHE A 1 77 ? -1.852 -8.555 -3 1 98.88 77 PHE A O 1
ATOM 622 N N . MET A 1 78 ? -2.994 -10.258 -3.988 1 98.88 78 MET A N 1
ATOM 623 C CA . MET A 1 78 ? -3.965 -9.352 -4.59 1 98.88 78 MET A CA 1
ATOM 624 C C . MET A 1 78 ? -4.781 -8.641 -3.514 1 98.88 78 MET A C 1
ATOM 626 O O . MET A 1 78 ? -4.957 -7.418 -3.568 1 98.88 78 MET A O 1
ATOM 630 N N . PHE A 1 79 ? -5.203 -9.414 -2.543 1 98.94 79 PHE A N 1
ATOM 631 C CA . PHE A 1 79 ? -6.023 -8.891 -1.457 1 98.94 79 PHE A CA 1
ATOM 632 C C . PHE A 1 79 ? -5.242 -7.883 -0.621 1 98.94 79 PHE A C 1
ATOM 634 O O . PHE A 1 79 ? -5.73 -6.789 -0.333 1 98.94 79 PHE A O 1
ATOM 641 N N . MET A 1 80 ? -4.004 -8.195 -0.312 1 98.69 80 MET A N 1
ATOM 642 C CA . MET A 1 80 ? -3.146 -7.328 0.488 1 98.69 80 MET A CA 1
ATOM 643 C C . MET A 1 80 ? -2.777 -6.066 -0.286 1 98.69 80 MET A C 1
ATOM 645 O O . MET A 1 80 ? -2.762 -4.973 0.275 1 98.69 80 MET A O 1
ATOM 649 N N . PHE A 1 81 ? -2.518 -6.227 -1.562 1 98.81 81 PHE A N 1
ATOM 650 C CA . PHE A 1 81 ? -2.203 -5.098 -2.432 1 98.81 81 PHE A CA 1
ATOM 651 C C . PHE A 1 81 ? -3.357 -4.102 -2.465 1 98.81 81 PHE A C 1
ATOM 653 O O . PHE A 1 81 ? -3.148 -2.896 -2.314 1 98.81 81 PHE A O 1
ATOM 660 N N . GLY A 1 82 ? -4.547 -4.621 -2.654 1 98.81 82 GLY A N 1
ATOM 661 C CA . GLY A 1 82 ? -5.711 -3.752 -2.686 1 98.81 82 GLY A CA 1
ATOM 662 C C . GLY A 1 82 ? -5.918 -2.988 -1.392 1 98.81 82 GLY A C 1
ATOM 663 O O . GLY A 1 82 ? -6.141 -1.775 -1.409 1 98.81 82 GLY A O 1
ATOM 664 N N . MET A 1 83 ? -5.766 -3.707 -0.281 1 98.81 83 MET A N 1
ATOM 665 C CA . MET A 1 83 ? -6.004 -3.076 1.015 1 98.81 83 MET A CA 1
ATOM 666 C C . MET A 1 83 ? -4.941 -2.023 1.311 1 98.81 83 MET A C 1
ATOM 668 O O . MET A 1 83 ? -5.266 -0.896 1.688 1 98.81 83 MET A O 1
ATOM 672 N N . ILE A 1 84 ? -3.674 -2.332 1.077 1 98.69 84 ILE A N 1
ATOM 673 C CA . ILE A 1 84 ? -2.605 -1.393 1.4 1 98.69 84 ILE A CA 1
ATOM 674 C C . ILE A 1 84 ? -2.688 -0.18 0.475 1 98.69 84 ILE A C 1
ATOM 676 O O . ILE A 1 84 ? -2.381 0.942 0.884 1 98.69 84 ILE A O 1
ATOM 680 N N . SER A 1 85 ? -3.121 -0.417 -0.76 1 98.81 85 SER A N 1
ATOM 681 C CA . SER A 1 85 ? -3.324 0.693 -1.685 1 98.81 85 SER A CA 1
ATOM 682 C C . SER A 1 85 ? -4.332 1.696 -1.132 1 98.81 85 SER A C 1
ATOM 684 O O . SER A 1 85 ? -4.117 2.908 -1.214 1 98.81 85 SER A O 1
ATOM 686 N N . MET A 1 86 ? -5.355 1.175 -0.541 1 98.62 86 MET A N 1
ATOM 687 C CA . MET A 1 86 ? -6.383 2.078 -0.032 1 98.62 86 MET A CA 1
ATOM 688 C C . MET A 1 86 ? -5.98 2.656 1.319 1 98.62 86 MET A C 1
ATOM 690 O O . MET A 1 86 ? -6.371 3.775 1.662 1 98.62 86 MET A O 1
ATOM 694 N N . PHE A 1 87 ? -5.137 1.896 2.121 1 98.62 87 PHE A N 1
ATOM 695 C CA . PHE A 1 87 ? -4.512 2.539 3.271 1 98.62 87 PHE A CA 1
ATOM 696 C C . PHE A 1 87 ? -3.74 3.781 2.846 1 98.62 87 PHE A C 1
ATOM 698 O O . PHE A 1 87 ? -3.867 4.84 3.465 1 98.62 87 PHE A O 1
ATOM 705 N N . PHE A 1 88 ? -3.049 3.664 1.743 1 98.44 88 PHE A N 1
ATOM 706 C CA . PHE A 1 88 ? -2.211 4.738 1.225 1 98.44 88 PHE A CA 1
ATOM 707 C C . PHE A 1 88 ? -3.062 5.914 0.764 1 98.44 88 PHE A C 1
ATOM 709 O O . PHE A 1 88 ? -2.844 7.051 1.189 1 98.44 88 PHE A O 1
ATOM 716 N N . ALA A 1 89 ? -4.02 5.633 -0.066 1 97.62 89 ALA A N 1
ATOM 717 C CA . ALA A 1 89 ? -4.879 6.699 -0.579 1 97.62 89 ALA A CA 1
ATOM 718 C C . ALA A 1 89 ? -5.66 7.367 0.55 1 97.62 89 ALA A C 1
ATOM 720 O O . ALA A 1 89 ? -5.848 8.586 0.547 1 97.62 89 ALA A O 1
ATOM 721 N N . GLY A 1 90 ? -6.074 6.582 1.505 1 97.12 90 GLY A N 1
ATOM 722 C CA . GLY A 1 90 ? -6.859 7.078 2.621 1 97.12 90 GLY A CA 1
ATOM 723 C C . GLY A 1 90 ? -6.078 8 3.537 1 97.12 90 GLY A C 1
ATOM 724 O O . GLY A 1 90 ? -6.566 9.07 3.914 1 97.12 90 GLY A O 1
ATOM 725 N N . ILE A 1 91 ? -4.895 7.598 3.879 1 96.12 91 ILE A N 1
ATOM 726 C CA . ILE A 1 91 ? -4.098 8.406 4.793 1 96.12 91 ILE A CA 1
ATOM 727 C C . ILE A 1 91 ? -3.703 9.719 4.113 1 96.12 91 ILE A C 1
ATOM 729 O O . ILE A 1 91 ? -3.613 10.758 4.766 1 96.12 91 ILE A O 1
ATOM 733 N N . LEU A 1 92 ? -3.414 9.672 2.828 1 95.44 92 LEU A N 1
ATOM 734 C CA . LEU A 1 92 ? -3.102 10.875 2.07 1 95.44 92 LEU A CA 1
ATOM 735 C C . LEU A 1 92 ? -4.258 11.867 2.129 1 95.44 92 LEU A C 1
ATOM 737 O O . LEU A 1 92 ? -4.043 13.062 2.352 1 95.44 92 LEU A O 1
ATOM 741 N N . ASP A 1 93 ? -5.441 11.398 1.98 1 94.25 93 ASP A N 1
ATOM 742 C CA . ASP A 1 93 ? -6.629 12.242 1.999 1 94.25 93 ASP A CA 1
ATOM 743 C C . ASP A 1 93 ? -6.902 12.781 3.402 1 94.25 93 ASP A C 1
ATOM 745 O O . ASP A 1 93 ? -7.262 13.953 3.568 1 94.25 93 ASP A O 1
ATOM 749 N N . ASP A 1 94 ? -6.73 11.969 4.41 1 94.88 94 ASP A N 1
ATOM 750 C CA . ASP A 1 94 ? -7 12.352 5.793 1 94.88 94 ASP A CA 1
ATOM 751 C C . ASP A 1 94 ? -6.023 13.43 6.262 1 94.88 94 ASP A C 1
ATOM 753 O O . ASP A 1 94 ? -6.395 14.312 7.035 1 94.88 94 ASP A O 1
ATOM 757 N N . VAL A 1 95 ? -4.781 13.367 5.773 1 92.75 95 VAL A N 1
ATOM 758 C CA . VAL A 1 95 ? -3.732 14.195 6.367 1 92.75 95 VAL A CA 1
ATOM 759 C C . VAL A 1 95 ? -3.525 15.453 5.527 1 92.75 95 VAL A C 1
ATOM 761 O O . VAL A 1 95 ? -3.299 16.531 6.066 1 92.75 95 VAL A O 1
ATOM 764 N N . ILE A 1 96 ? -3.658 15.258 4.184 1 91.06 96 ILE A N 1
ATOM 765 C CA . ILE A 1 96 ? -3.293 16.359 3.305 1 91.06 96 ILE A CA 1
ATOM 766 C C . ILE A 1 96 ? -4.547 16.938 2.646 1 91.06 96 ILE A C 1
ATOM 768 O O . ILE A 1 96 ? -4.527 18.047 2.119 1 91.06 96 ILE A O 1
ATOM 772 N N . GLY A 1 97 ? -5.59 16.172 2.621 1 87.25 97 GLY A N 1
ATOM 773 C CA . GLY A 1 97 ? -6.777 16.547 1.869 1 87.25 97 GLY A CA 1
ATOM 774 C C . GLY A 1 97 ? -7.457 17.797 2.402 1 87.25 97 GLY A C 1
ATOM 775 O O . GLY A 1 97 ? -7.488 18.016 3.613 1 87.25 97 GLY A O 1
ATOM 776 N N . ASN A 1 98 ? -7.758 18.656 1.38 1 75.69 98 ASN A N 1
ATOM 777 C CA . ASN A 1 98 ? -8.539 19.859 1.682 1 75.69 98 ASN A CA 1
ATOM 778 C C . ASN A 1 98 ? -10.039 19.594 1.553 1 75.69 98 ASN A C 1
ATOM 780 O O . ASN A 1 98 ? -10.469 18.828 0.687 1 75.69 98 ASN A O 1
ATOM 784 N N . ARG A 1 99 ? -10.766 20.031 2.441 1 68.62 99 ARG A N 1
ATOM 785 C CA . ARG A 1 99 ? -12.195 19.734 2.49 1 68.62 99 ARG A CA 1
ATOM 786 C C . ARG A 1 99 ? -12.992 20.75 1.669 1 68.62 99 ARG A C 1
ATOM 788 O O . ARG A 1 99 ? -14.227 20.719 1.67 1 68.62 99 ARG A O 1
ATOM 795 N N . ASP A 1 100 ? -12.312 21.469 0.891 1 72.75 100 ASP A N 1
ATOM 796 C CA . ASP A 1 100 ? -13.031 22.469 0.106 1 72.75 100 ASP A CA 1
ATOM 797 C C . ASP A 1 100 ? -13.766 21.812 -1.062 1 72.75 100 ASP A C 1
ATOM 799 O O . ASP A 1 100 ? -14.742 22.375 -1.573 1 72.75 100 ASP A O 1
ATOM 803 N N . VAL A 1 101 ? -13.281 20.719 -1.527 1 72.81 101 VAL A N 1
ATOM 804 C CA . VAL A 1 101 ? -13.891 19.953 -2.619 1 72.81 101 VAL A CA 1
ATOM 805 C C . VAL A 1 101 ? -14.438 18.641 -2.094 1 72.81 101 VAL A C 1
ATOM 807 O O . VAL A 1 101 ? -13.742 17.906 -1.389 1 72.81 101 VAL A O 1
ATOM 810 N N . SER A 1 102 ? -15.727 18.5 -2.338 1 71.25 102 SER A N 1
ATOM 811 C CA . SER A 1 102 ? -16.328 17.266 -1.849 1 71.25 102 SER A CA 1
ATOM 812 C C . SER A 1 102 ? -17.109 16.562 -2.947 1 71.25 102 SER A C 1
ATOM 814 O O . SER A 1 102 ? -17.5 17.172 -3.941 1 71.25 102 SER A O 1
ATOM 816 N N . GLY A 1 103 ? -17.172 15.258 -2.816 1 73.81 103 GLY A N 1
ATOM 817 C CA . GLY A 1 103 ? -17.969 14.484 -3.758 1 73.81 103 GLY A CA 1
ATOM 818 C C . GLY A 1 103 ? -17.203 14.094 -5.004 1 73.81 103 GLY A C 1
ATOM 819 O O . GLY A 1 103 ? -16.203 14.727 -5.352 1 73.81 103 GLY A O 1
ATOM 820 N N . LEU A 1 104 ? -17.578 13.07 -5.641 1 76.06 104 LEU A N 1
ATOM 821 C CA . LEU A 1 104 ? -16.938 12.578 -6.852 1 76.06 104 LEU A CA 1
ATOM 822 C C . LEU A 1 104 ? -16.984 13.625 -7.961 1 76.06 104 LEU A C 1
ATOM 824 O O . LEU A 1 104 ? -15.984 13.883 -8.625 1 76.06 104 LEU A O 1
ATOM 828 N N . LYS A 1 105 ? -18.109 14.18 -8.086 1 75.25 105 LYS A N 1
ATOM 829 C CA . LYS A 1 105 ? -18.281 15.195 -9.117 1 75.25 105 LYS A CA 1
ATOM 830 C C . LYS A 1 105 ? -17.344 16.375 -8.898 1 75.25 105 LYS A C 1
ATOM 832 O O . LYS A 1 105 ? -16.75 16.891 -9.844 1 75.25 105 LYS A O 1
ATOM 837 N N . GLY A 1 106 ? -17.25 16.828 -7.691 1 78.75 106 GLY A N 1
ATOM 838 C CA . GLY A 1 106 ? -16.359 17.938 -7.355 1 78.75 106 GLY A CA 1
ATOM 839 C C . GLY A 1 106 ? -14.898 17.625 -7.629 1 78.75 106 GLY A C 1
ATOM 840 O O . GLY A 1 106 ? -14.18 18.469 -8.18 1 78.75 106 GLY A O 1
ATOM 841 N N . HIS A 1 107 ? -14.531 16.438 -7.371 1 83.62 107 HIS A N 1
ATOM 842 C CA . HIS A 1 107 ? -13.148 16.031 -7.566 1 83.62 107 HIS A CA 1
ATOM 843 C C . HIS A 1 107 ? -12.805 15.922 -9.047 1 83.62 107 HIS A C 1
ATOM 845 O O . HIS A 1 107 ? -11.734 16.344 -9.477 1 83.62 107 HIS A O 1
ATOM 851 N N . PHE A 1 108 ? -13.695 15.453 -9.797 1 83 108 PHE A N 1
ATOM 852 C CA . PHE A 1 108 ? -13.453 15.289 -11.227 1 83 108 PHE A CA 1
ATOM 853 C C . PHE A 1 108 ? -13.484 16.641 -11.938 1 83 108 PHE A C 1
ATOM 855 O O . PHE A 1 108 ? -12.719 16.859 -12.875 1 83 108 PHE A O 1
ATOM 862 N N . LYS A 1 109 ? -14.328 17.484 -11.453 1 82.56 109 LYS A N 1
ATOM 863 C CA . LYS A 1 109 ? -14.336 18.844 -11.992 1 82.56 109 LYS A CA 1
ATOM 864 C C . LYS A 1 109 ? -13 19.531 -11.75 1 82.56 109 LYS A C 1
ATOM 866 O O . LYS A 1 109 ? -12.461 20.188 -12.648 1 82.56 109 LYS A O 1
ATOM 871 N N . SER A 1 110 ? -12.5 19.359 -10.633 1 84.31 110 SER A N 1
ATOM 872 C CA . SER A 1 110 ? -11.203 19.938 -10.297 1 84.31 110 SER A CA 1
ATOM 873 C C . SER A 1 110 ? -10.086 19.344 -11.148 1 84.31 110 SER A C 1
ATOM 875 O O . SER A 1 110 ? -9.203 20.078 -11.609 1 84.31 110 SER A O 1
ATOM 877 N N . LEU A 1 111 ? -10.148 18.141 -11.352 1 84.06 111 LEU A N 1
ATOM 878 C CA . LEU A 1 111 ? -9.148 17.453 -12.156 1 84.06 111 LEU A CA 1
ATOM 879 C C . LEU A 1 111 ? -9.156 17.969 -13.586 1 84.06 111 LEU A C 1
ATOM 881 O O . LEU A 1 111 ? -8.094 18.188 -14.18 1 84.06 111 LEU A O 1
ATOM 885 N N . PHE A 1 112 ? -10.289 18.109 -14.133 1 85.5 112 PHE A N 1
ATOM 886 C CA . PHE A 1 112 ? -10.43 18.594 -15.5 1 85.5 112 PHE A CA 1
ATOM 887 C C . PHE A 1 112 ? -9.898 20.016 -15.625 1 85.5 112 PHE A C 1
ATOM 889 O O . PHE A 1 112 ? -9.5 20.438 -16.719 1 85.5 112 PHE A O 1
ATOM 896 N N . LYS A 1 113 ? -9.859 20.703 -14.484 1 86.38 113 LYS A N 1
ATOM 897 C CA . LYS A 1 113 ? -9.305 22.047 -14.461 1 86.38 113 LYS A CA 1
ATOM 898 C C . LYS A 1 113 ? -7.805 22.031 -14.188 1 86.38 113 LYS A C 1
ATOM 900 O O . LYS A 1 113 ? -7.188 23.078 -13.977 1 86.38 113 LYS A O 1
ATOM 905 N N . GLY A 1 114 ? -7.309 20.766 -14.102 1 84.88 114 GLY A N 1
ATOM 906 C CA . GLY A 1 114 ? -5.867 20.609 -13.961 1 84.88 114 GLY A CA 1
ATOM 907 C C . GLY A 1 114 ? -5.41 20.547 -12.523 1 84.88 114 GLY A C 1
ATOM 908 O O . GLY A 1 114 ? -4.215 20.656 -12.234 1 84.88 114 GLY A O 1
ATOM 909 N N . SER A 1 115 ? -6.363 20.391 -11.633 1 87.88 115 SER A N 1
ATOM 910 C CA . SER A 1 115 ? -6.027 20.359 -10.211 1 87.88 115 SER A CA 1
ATOM 911 C C . SER A 1 115 ? -6.363 19 -9.602 1 87.88 115 SER A C 1
ATOM 913 O O . SER A 1 115 ? -7.535 18.641 -9.484 1 87.88 115 SER A O 1
ATOM 915 N N . LEU A 1 116 ? -5.34 18.359 -9.234 1 90.75 116 LEU A N 1
ATOM 916 C CA . LEU A 1 116 ? -5.527 17.047 -8.617 1 90.75 116 LEU A CA 1
ATOM 917 C C . LEU A 1 116 ? -5.746 17.188 -7.113 1 90.75 116 LEU A C 1
ATOM 919 O O . LEU A 1 116 ? -4.875 17.688 -6.398 1 90.75 116 LEU A O 1
ATOM 923 N N . THR A 1 117 ? -6.938 16.797 -6.684 1 91.06 117 THR A N 1
ATOM 924 C CA . THR A 1 117 ? -7.223 16.75 -5.254 1 91.06 117 THR A CA 1
ATOM 925 C C . THR A 1 117 ? -6.93 15.359 -4.691 1 91.06 117 THR A C 1
ATOM 927 O O . THR A 1 117 ? -6.84 14.383 -5.445 1 91.06 117 THR A O 1
ATOM 930 N N . THR A 1 118 ? -6.75 15.305 -3.396 1 92.31 118 THR A N 1
ATOM 931 C CA . THR A 1 118 ? -6.5 14 -2.791 1 92.31 118 THR A CA 1
ATOM 932 C C . THR A 1 118 ? -7.719 13.094 -2.947 1 92.31 118 THR A C 1
ATOM 934 O O . THR A 1 118 ? -7.578 11.875 -3.113 1 92.31 118 THR A O 1
ATOM 937 N N . GLY A 1 119 ? -8.914 13.656 -2.918 1 91.44 119 GLY A N 1
ATOM 938 C CA . GLY A 1 119 ? -10.117 12.891 -3.172 1 91.44 119 GLY A CA 1
ATOM 939 C C . GLY A 1 119 ? -10.211 12.367 -4.594 1 91.44 119 GLY A C 1
ATOM 940 O O . GLY A 1 119 ? -10.609 11.227 -4.82 1 91.44 119 GLY A O 1
ATOM 941 N N . GLY A 1 120 ? -9.898 13.203 -5.508 1 91.19 120 GLY A N 1
ATOM 942 C CA . GLY A 1 120 ? -9.844 12.773 -6.895 1 91.19 120 GLY A CA 1
ATOM 943 C C . GLY A 1 120 ? -8.82 11.672 -7.133 1 91.19 120 GLY A C 1
ATOM 944 O O . GLY A 1 120 ? -9.102 10.703 -7.84 1 91.19 120 GLY A O 1
ATOM 945 N N . PHE A 1 121 ? -7.66 11.836 -6.57 1 94.5 121 PHE A N 1
ATOM 946 C CA . PHE A 1 121 ? -6.629 10.805 -6.652 1 94.5 121 PHE A CA 1
ATOM 947 C C . PHE A 1 121 ? -7.129 9.492 -6.074 1 94.5 121 PHE A C 1
ATOM 949 O O . PHE A 1 121 ? -6.969 8.438 -6.688 1 94.5 121 PHE A O 1
ATOM 956 N N . LYS A 1 122 ? -7.738 9.594 -4.93 1 94.94 122 LYS A N 1
ATOM 957 C CA . LYS A 1 122 ? -8.25 8.414 -4.238 1 94.94 122 LYS A CA 1
ATOM 958 C C . LYS A 1 122 ? -9.266 7.668 -5.105 1 94.94 122 LYS A C 1
ATOM 960 O O . LYS A 1 122 ? -9.203 6.441 -5.215 1 94.94 122 LYS A O 1
ATOM 965 N N . ALA A 1 123 ? -10.133 8.359 -5.754 1 93.19 123 ALA A N 1
ATOM 966 C CA . ALA A 1 123 ? -11.156 7.762 -6.609 1 93.19 123 ALA A CA 1
ATOM 967 C C . ALA A 1 123 ? -10.531 7.098 -7.832 1 93.19 123 ALA A C 1
ATOM 969 O O . ALA A 1 123 ? -10.82 5.938 -8.133 1 93.19 123 ALA A O 1
ATOM 970 N N . LEU A 1 124 ? -9.664 7.789 -8.516 1 95.38 124 LEU A N 1
ATOM 971 C CA . LEU A 1 124 ? -8.992 7.262 -9.703 1 95.38 124 LEU A CA 1
ATOM 972 C C . LEU A 1 124 ? -8.109 6.074 -9.344 1 95.38 124 LEU A C 1
ATOM 974 O O . LEU A 1 124 ? -8.164 5.031 -10.008 1 95.38 124 LEU A O 1
ATOM 978 N N . PHE A 1 125 ? -7.332 6.281 -8.281 1 97.25 125 PHE A N 1
ATOM 979 C CA . PHE A 1 125 ? -6.422 5.242 -7.812 1 97.25 125 PHE A CA 1
ATOM 980 C C . PHE A 1 125 ? -7.188 3.984 -7.422 1 97.25 125 PHE A C 1
ATOM 982 O O . PHE A 1 125 ? -6.797 2.875 -7.785 1 97.25 125 PHE A O 1
ATOM 989 N N . GLY A 1 126 ? -8.336 4.156 -6.734 1 97.12 126 GLY A N 1
ATOM 990 C CA . GLY A 1 126 ? -9.188 3.029 -6.387 1 97.12 126 GLY A CA 1
ATOM 991 C C . GLY A 1 126 ? -9.703 2.277 -7.598 1 97.12 126 GLY A C 1
ATOM 992 O O . GLY A 1 126 ? -9.789 1.048 -7.582 1 97.12 126 GLY A O 1
ATOM 993 N N . GLY A 1 127 ? -10.047 3.018 -8.617 1 98.06 127 GLY A N 1
ATOM 994 C CA . GLY A 1 127 ? -10.469 2.4 -9.867 1 98.06 127 GLY A CA 1
ATOM 995 C C . GLY A 1 127 ? -9.375 1.575 -10.516 1 98.06 127 GLY A C 1
ATOM 996 O O . GLY A 1 127 ? -9.625 0.448 -10.953 1 98.06 127 GLY A O 1
ATOM 997 N N . PHE A 1 128 ? -8.18 2.111 -10.539 1 98.69 128 PHE A N 1
ATOM 998 C CA . PHE A 1 128 ? -7.07 1.418 -11.18 1 98.69 128 PHE A CA 1
ATOM 999 C C . PHE A 1 128 ? -6.652 0.2 -10.367 1 98.69 128 PHE A C 1
ATOM 1001 O O . PHE A 1 128 ? -6.227 -0.812 -10.93 1 98.69 128 PHE A O 1
ATOM 1008 N N . VAL A 1 129 ? -6.742 0.313 -9.023 1 98.75 129 VAL A N 1
ATOM 1009 C CA . VAL A 1 129 ? -6.48 -0.838 -8.164 1 98.75 129 VAL A CA 1
ATOM 1010 C C . VAL A 1 129 ? -7.496 -1.94 -8.453 1 98.75 129 VAL A C 1
ATOM 1012 O O . VAL A 1 129 ? -7.133 -3.111 -8.586 1 98.75 129 VAL A O 1
ATOM 1015 N N . GLY A 1 130 ? -8.773 -1.532 -8.586 1 98.81 130 GLY A N 1
ATOM 1016 C CA . GLY A 1 130 ? -9.789 -2.502 -8.969 1 98.81 130 GLY A CA 1
ATOM 1017 C C . GLY A 1 130 ? -9.531 -3.133 -10.328 1 98.81 130 GLY A C 1
ATOM 1018 O O . GLY A 1 130 ? -9.742 -4.332 -10.508 1 98.81 130 GLY A O 1
ATOM 1019 N N . LEU A 1 131 ? -9.016 -2.346 -11.211 1 98.88 131 LEU A N 1
ATOM 1020 C CA . LEU A 1 131 ? -8.773 -2.812 -12.57 1 98.88 131 LEU A CA 1
ATOM 1021 C C . LEU A 1 131 ? -7.66 -3.852 -12.602 1 98.88 131 LEU A C 1
ATOM 1023 O O . LEU A 1 131 ? -7.781 -4.879 -13.273 1 98.88 131 LEU A O 1
ATOM 1027 N N . ILE A 1 132 ? -6.582 -3.617 -11.93 1 98.81 132 ILE A N 1
ATOM 1028 C CA . ILE A 1 132 ? -5.477 -4.566 -11.984 1 98.81 132 ILE A CA 1
ATOM 1029 C C . ILE A 1 132 ? -5.895 -5.883 -11.336 1 98.81 132 ILE A C 1
ATOM 1031 O O . ILE A 1 132 ? -5.539 -6.961 -11.82 1 98.81 132 ILE A O 1
ATOM 1035 N N . VAL A 1 133 ? -6.66 -5.828 -10.266 1 98.81 133 VAL A N 1
ATOM 1036 C CA . VAL A 1 133 ? -7.152 -7.043 -9.625 1 98.81 133 VAL A CA 1
ATOM 1037 C C . VAL A 1 133 ? -8.102 -7.781 -10.562 1 98.81 133 VAL A C 1
ATOM 1039 O O . VAL A 1 133 ? -8.016 -9 -10.703 1 98.81 133 VAL A O 1
ATOM 1042 N N . SER A 1 134 ? -8.93 -7.023 -11.234 1 98.81 134 SER A N 1
ATOM 1043 C CA . SER A 1 134 ? -9.922 -7.605 -12.141 1 98.81 134 SER A CA 1
ATOM 1044 C C . SER A 1 134 ? -9.258 -8.312 -13.312 1 98.81 134 SER A C 1
ATOM 1046 O O . SER A 1 134 ? -9.648 -9.422 -13.68 1 98.81 134 SER A O 1
ATOM 1048 N N . VAL A 1 135 ? -8.234 -7.707 -13.867 1 98.5 135 VAL A N 1
ATOM 1049 C CA . VAL A 1 135 ? -7.543 -8.266 -15.023 1 98.5 135 VAL A CA 1
ATOM 1050 C C . VAL A 1 135 ? -6.762 -9.508 -14.602 1 98.5 135 VAL A C 1
ATOM 1052 O O . VAL A 1 135 ? -6.566 -10.43 -15.406 1 98.5 135 VAL A O 1
ATOM 1055 N N . ALA A 1 136 ? -6.352 -9.562 -13.352 1 98.31 136 ALA A N 1
ATOM 1056 C CA . ALA A 1 136 ? -5.598 -10.711 -12.844 1 98.31 136 ALA A CA 1
ATOM 1057 C C . ALA A 1 136 ? -6.496 -11.938 -12.695 1 98.31 136 ALA A C 1
ATOM 1059 O O . ALA A 1 136 ? -6.039 -13.07 -12.859 1 98.31 136 ALA A O 1
ATOM 1060 N N . ILE A 1 137 ? -7.793 -11.727 -12.438 1 97.31 137 ILE A N 1
ATOM 1061 C CA . ILE A 1 137 ? -8.617 -12.875 -12.102 1 97.31 137 ILE A CA 1
ATOM 1062 C C . ILE A 1 137 ? -9.445 -13.297 -13.312 1 97.31 137 ILE A C 1
ATOM 1064 O O . ILE A 1 137 ? -9.992 -14.398 -13.352 1 97.31 137 ILE A O 1
ATOM 1068 N N . SER A 1 138 ? -9.594 -12.391 -14.297 1 97.12 138 SER A N 1
ATOM 1069 C CA . SER A 1 138 ? -10.328 -12.742 -15.508 1 97.12 138 SER A CA 1
ATOM 1070 C C . SER A 1 138 ? -9.812 -11.945 -16.703 1 97.12 138 SER A C 1
ATOM 1072 O O . SER A 1 138 ? -9.398 -10.797 -16.562 1 97.12 138 SER A O 1
ATOM 1074 N N . LYS A 1 139 ? -9.836 -12.609 -17.875 1 96.69 139 LYS A N 1
ATOM 1075 C CA . LYS A 1 139 ? -9.438 -11.914 -19.094 1 96.69 139 LYS A CA 1
ATOM 1076 C C . LYS A 1 139 ? -10.656 -11.562 -19.938 1 96.69 139 LYS A C 1
ATOM 1078 O O . LYS A 1 139 ? -10.516 -10.945 -21 1 96.69 139 LYS A O 1
ATOM 1083 N N . ASP A 1 140 ? -11.852 -11.93 -19.453 1 97.5 140 ASP A N 1
ATOM 1084 C CA . ASP A 1 140 ? -13.094 -11.539 -20.109 1 97.5 140 ASP A CA 1
ATOM 1085 C C . ASP A 1 140 ? -13.414 -10.07 -19.844 1 97.5 140 ASP A C 1
ATOM 1087 O O . ASP A 1 140 ? -13.461 -9.633 -18.688 1 97.5 140 ASP A O 1
ATOM 1091 N N . ILE A 1 141 ? -13.641 -9.32 -20.859 1 97.94 141 ILE A N 1
ATOM 1092 C CA . ILE A 1 141 ? -13.781 -7.871 -20.797 1 97.94 141 ILE A CA 1
ATOM 1093 C C . ILE A 1 141 ? -14.977 -7.508 -19.922 1 97.94 141 ILE A C 1
ATOM 1095 O O . ILE A 1 141 ? -14.906 -6.559 -19.125 1 97.94 141 ILE A O 1
ATOM 1099 N N . ILE A 1 142 ? -16.047 -8.219 -20.016 1 98.31 142 ILE A N 1
ATOM 1100 C CA . ILE A 1 142 ? -17.234 -7.938 -19.219 1 98.31 142 ILE A CA 1
ATOM 1101 C C . ILE A 1 142 ? -16.938 -8.188 -17.75 1 98.31 142 ILE A C 1
ATOM 1103 O O . ILE A 1 142 ? -17.312 -7.375 -16.891 1 98.31 142 ILE A O 1
ATOM 1107 N N . ASP A 1 143 ? -16.266 -9.297 -17.438 1 98.38 143 ASP A N 1
ATOM 1108 C CA . ASP A 1 143 ? -15.852 -9.586 -16.062 1 98.38 143 ASP A CA 1
ATOM 1109 C C . ASP A 1 143 ? -14.961 -8.477 -15.508 1 98.38 143 ASP A C 1
ATOM 1111 O O . ASP A 1 143 ? -15.117 -8.062 -14.359 1 98.38 143 ASP A O 1
ATOM 1115 N N . ILE A 1 144 ? -14.078 -8.062 -16.359 1 98.69 144 ILE A N 1
ATOM 1116 C CA . ILE A 1 144 ? -13.125 -7.035 -15.953 1 98.69 144 ILE A CA 1
ATOM 1117 C C . ILE A 1 144 ? -13.875 -5.758 -15.586 1 98.69 144 ILE A C 1
ATOM 1119 O O . ILE A 1 144 ? -13.633 -5.172 -14.523 1 98.69 144 ILE A O 1
ATOM 1123 N N . ILE A 1 145 ? -14.797 -5.34 -16.391 1 98.69 145 ILE A N 1
ATOM 1124 C CA . ILE A 1 145 ? -15.547 -4.109 -16.172 1 98.69 145 ILE A CA 1
ATOM 1125 C C . ILE A 1 145 ? -16.391 -4.242 -14.898 1 98.69 145 ILE A C 1
ATOM 1127 O O . ILE A 1 145 ? -16.344 -3.375 -14.023 1 98.69 145 ILE A O 1
ATOM 1131 N N . VAL A 1 146 ? -17.078 -5.34 -14.758 1 98.81 146 VAL A N 1
ATOM 1132 C CA . VAL A 1 146 ? -17.984 -5.566 -13.633 1 98.81 146 VAL A CA 1
ATOM 1133 C C . VAL A 1 146 ? -17.188 -5.625 -12.336 1 98.81 146 VAL A C 1
ATOM 1135 O O . VAL A 1 146 ? -17.531 -4.953 -11.359 1 98.81 146 VAL A O 1
ATOM 1138 N N . ASN A 1 147 ? -16.109 -6.375 -12.328 1 98.88 147 ASN A N 1
ATOM 1139 C CA . ASN A 1 147 ? -15.289 -6.512 -11.125 1 98.88 147 ASN A CA 1
ATOM 1140 C C . ASN A 1 147 ? -14.641 -5.188 -10.742 1 98.88 147 ASN A C 1
ATOM 1142 O O . ASN A 1 147 ? -14.562 -4.852 -9.555 1 98.88 147 ASN A O 1
ATOM 1146 N N . THR A 1 148 ? -14.164 -4.469 -11.758 1 98.88 148 THR A N 1
ATOM 1147 C CA . THR A 1 148 ? -13.539 -3.178 -11.492 1 98.88 148 THR A CA 1
ATOM 1148 C C . THR A 1 148 ? -14.523 -2.232 -10.812 1 98.88 148 THR A C 1
ATOM 1150 O O . THR A 1 148 ? -14.188 -1.579 -9.828 1 98.88 148 THR A O 1
ATOM 1153 N N . LEU A 1 149 ? -15.695 -2.193 -11.305 1 98.75 149 LEU A N 1
ATOM 1154 C CA . LEU A 1 149 ? -16.719 -1.316 -10.758 1 98.75 149 LEU A CA 1
ATOM 1155 C C . LEU A 1 149 ? -17.141 -1.779 -9.367 1 98.75 149 LEU A C 1
ATOM 1157 O O . LEU A 1 149 ? -17.359 -0.958 -8.469 1 98.75 149 LEU A O 1
ATOM 1161 N N . ILE A 1 150 ? -17.297 -3.084 -9.195 1 98.88 150 ILE A N 1
ATOM 1162 C CA . ILE A 1 150 ? -17.641 -3.643 -7.895 1 98.88 150 ILE A CA 1
ATOM 1163 C C . ILE A 1 150 ? -16.609 -3.203 -6.852 1 98.88 150 ILE A C 1
ATOM 1165 O O . ILE A 1 150 ? -16.969 -2.713 -5.781 1 98.88 150 ILE A O 1
ATOM 1169 N N . ILE A 1 151 ? -15.336 -3.326 -7.176 1 98.88 151 ILE A N 1
ATOM 1170 C CA . ILE A 1 151 ? -14.258 -3.029 -6.238 1 98.88 151 ILE A CA 1
ATOM 1171 C C . ILE A 1 151 ? -14.219 -1.529 -5.957 1 98.88 151 ILE A C 1
ATOM 1173 O O . ILE A 1 151 ? -14.219 -1.11 -4.797 1 98.88 151 ILE A O 1
ATOM 1177 N N . ALA A 1 152 ? -14.297 -0.744 -6.953 1 98.44 152 ALA A N 1
ATOM 1178 C CA . ALA A 1 152 ? -14.203 0.707 -6.812 1 98.44 152 ALA A CA 1
ATOM 1179 C C . ALA A 1 152 ? -15.406 1.263 -6.055 1 98.44 152 ALA A C 1
ATOM 1181 O O . ALA A 1 152 ? -15.25 2.062 -5.129 1 98.44 152 ALA A O 1
ATOM 1182 N N . LEU A 1 153 ? -16.578 0.817 -6.414 1 98.06 153 LEU A N 1
ATOM 1183 C CA . LEU A 1 153 ? -17.797 1.383 -5.832 1 98.06 153 LEU A CA 1
ATOM 1184 C C . LEU A 1 153 ? -18.016 0.852 -4.418 1 98.06 153 LEU A C 1
ATOM 1186 O O . LEU A 1 153 ? -18.562 1.553 -3.566 1 98.06 153 LEU A O 1
ATOM 1190 N N . SER A 1 154 ? -17.625 -0.406 -4.152 1 98.62 154 SER A N 1
ATOM 1191 C CA . SER A 1 154 ? -17.688 -0.899 -2.779 1 98.62 154 SER A CA 1
ATOM 1192 C C . SER A 1 154 ? -16.766 -0.086 -1.865 1 98.62 154 SER A C 1
ATOM 1194 O O . SER A 1 154 ? -17.125 0.178 -0.711 1 98.62 154 SER A O 1
ATOM 1196 N N . THR A 1 155 ? -15.586 0.244 -2.406 1 98.38 155 THR A N 1
ATOM 1197 C CA . THR A 1 155 ? -14.648 1.083 -1.664 1 98.38 155 THR A CA 1
ATOM 1198 C C . THR A 1 155 ? -15.297 2.41 -1.283 1 98.38 155 THR A C 1
ATOM 1200 O O . THR A 1 155 ? -15.25 2.822 -0.123 1 98.38 155 THR A O 1
ATOM 1203 N N . ASN A 1 156 ? -16 3.014 -2.211 1 95.06 156 ASN A N 1
ATOM 1204 C CA . ASN A 1 156 ? -16.641 4.309 -1.979 1 95.06 156 ASN A CA 1
ATOM 1205 C C . ASN A 1 156 ? -17.875 4.172 -1.102 1 95.06 156 ASN A C 1
ATOM 1207 O O . ASN A 1 156 ? -18.219 5.098 -0.363 1 95.06 156 ASN A O 1
ATOM 1211 N N . LEU A 1 157 ? -18.562 3.07 -1.206 1 96.06 157 LEU A N 1
ATOM 1212 C CA . LEU A 1 157 ? -19.75 2.834 -0.394 1 96.06 157 LEU A CA 1
ATOM 1213 C C . LEU A 1 157 ? -19.422 2.947 1.092 1 96.06 157 LEU A C 1
ATOM 1215 O O . LEU A 1 157 ? -20.141 3.615 1.84 1 96.06 157 LEU A O 1
ATOM 1219 N N . MET A 1 158 ? -18.359 2.271 1.529 1 96.81 158 MET A N 1
ATOM 1220 C CA . MET A 1 158 ? -18 2.297 2.943 1 96.81 158 MET A CA 1
ATOM 1221 C C . MET A 1 158 ? -17.609 3.701 3.379 1 96.81 158 MET A C 1
ATOM 1223 O O . MET A 1 158 ? -17.859 4.098 4.516 1 96.81 158 MET A O 1
ATOM 1227 N N . ASN A 1 159 ? -17 4.438 2.477 1 92.19 159 ASN A N 1
ATOM 1228 C CA . ASN A 1 159 ? -16.672 5.832 2.75 1 92.19 159 ASN A CA 1
ATOM 1229 C C . ASN A 1 159 ? -17.922 6.676 2.969 1 92.19 159 ASN A C 1
ATOM 1231 O O . ASN A 1 159 ? -17.953 7.535 3.848 1 92.19 159 ASN A O 1
ATOM 1235 N N . LEU A 1 160 ? -18.938 6.441 2.193 1 90.38 160 LEU A N 1
ATOM 1236 C CA . LEU A 1 160 ? -20.203 7.152 2.316 1 90.38 160 LEU A CA 1
ATOM 1237 C C . LEU A 1 160 ? -20.875 6.828 3.643 1 90.38 160 LEU A C 1
ATOM 1239 O O . LEU A 1 160 ? -21.594 7.668 4.199 1 90.38 160 LEU A O 1
ATOM 1243 N N . LEU A 1 161 ? -20.656 5.645 4.137 1 92.25 161 LEU A N 1
ATOM 1244 C CA . LEU A 1 161 ? -21.297 5.195 5.371 1 92.25 161 LEU A CA 1
ATOM 1245 C C . LEU A 1 161 ? -20.547 5.707 6.59 1 92.25 1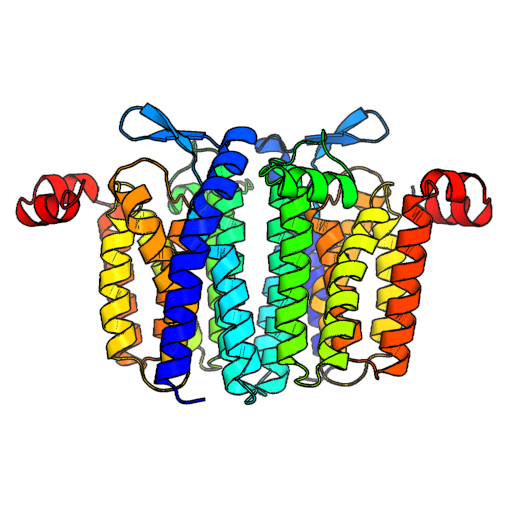61 LEU A C 1
ATOM 1247 O O . LEU A 1 161 ? -21.078 5.727 7.699 1 92.25 161 LEU A O 1
ATOM 1251 N N . ASP A 1 162 ? -19.281 6.117 6.387 1 90.94 162 ASP A N 1
ATOM 1252 C CA . ASP A 1 162 ? -18.422 6.512 7.5 1 90.94 162 ASP A CA 1
ATOM 1253 C C . ASP A 1 162 ? -18.625 7.98 7.859 1 90.94 162 ASP A C 1
ATOM 1255 O O . ASP A 1 162 ? -17.672 8.742 7.949 1 90.94 162 ASP A O 1
ATOM 1259 N N . LEU A 1 163 ? -19.844 8.43 8.055 1 84.81 163 LEU A N 1
ATOM 1260 C CA . LEU A 1 163 ? -20.172 9.812 8.414 1 84.81 163 LEU A CA 1
ATOM 1261 C C . LEU A 1 163 ? -20.641 9.898 9.859 1 84.81 163 LEU A C 1
ATOM 1263 O O . LEU A 1 163 ? -20.672 10.992 10.438 1 84.81 163 LEU A O 1
ATOM 1267 N N . ARG A 1 164 ? -21.078 8.773 10.414 1 85.5 164 ARG A N 1
ATOM 1268 C CA . ARG A 1 164 ? -21.516 8.703 11.805 1 85.5 164 ARG A CA 1
ATOM 1269 C C . ARG A 1 164 ? -20.812 7.562 12.539 1 85.5 164 ARG A C 1
ATOM 1271 O O . ARG A 1 164 ? -20.516 6.523 11.938 1 85.5 164 ARG A O 1
ATOM 1278 N N . PRO A 1 165 ? -20.672 7.746 13.781 1 89 165 PRO A N 1
ATOM 1279 C CA . PRO A 1 165 ? -19.969 6.719 14.555 1 89 165 PRO A CA 1
ATOM 1280 C C . PRO A 1 165 ? -20.625 5.348 14.453 1 89 165 PRO A C 1
ATOM 1282 O O . PRO A 1 165 ? -21.859 5.242 14.602 1 89 165 PRO A O 1
ATOM 1285 N N . GLY A 1 166 ? -19.844 4.324 14.133 1 91.69 166 GLY A N 1
ATOM 1286 C CA . GLY A 1 166 ? -20.281 2.938 14.211 1 91.69 166 GLY A CA 1
ATOM 1287 C C . GLY A 1 166 ? -21.047 2.484 12.984 1 91.69 166 GLY A C 1
ATOM 1288 O O . GLY A 1 166 ? -21.219 1.284 12.758 1 91.69 166 GLY A O 1
ATOM 1289 N N . ARG A 1 167 ? -21.547 3.369 12.188 1 91.56 167 ARG A N 1
ATOM 1290 C CA . ARG A 1 167 ? -22.422 3.014 11.062 1 91.56 167 ARG A CA 1
ATOM 1291 C C . ARG A 1 167 ? -21.672 2.16 10.047 1 91.56 167 ARG A C 1
ATOM 1293 O O . ARG A 1 167 ? -22.125 1.074 9.688 1 91.56 167 ARG A O 1
ATOM 1300 N N . ALA A 1 168 ? -20.531 2.607 9.578 1 95.06 168 ALA A N 1
ATOM 1301 C CA . ALA A 1 168 ? -19.75 1.895 8.57 1 95.06 168 ALA A CA 1
ATOM 1302 C C . ALA A 1 168 ? -19.312 0.526 9.086 1 95.06 168 ALA A C 1
ATOM 1304 O O . ALA A 1 168 ? -19.406 -0.472 8.367 1 95.06 168 ALA A O 1
ATOM 1305 N N . ILE A 1 169 ? -18.891 0.427 10.289 1 96.75 169 ILE A N 1
ATOM 1306 C CA . ILE A 1 169 ? -18.359 -0.809 10.844 1 96.75 169 ILE A CA 1
ATOM 1307 C C . ILE A 1 169 ? -19.484 -1.823 11.039 1 96.75 169 ILE A C 1
ATOM 1309 O O . ILE A 1 169 ? -19.297 -3.016 10.781 1 96.75 169 ILE A O 1
ATOM 1313 N N . LYS A 1 170 ? -20.656 -1.351 11.531 1 96.06 170 LYS A N 1
ATOM 1314 C CA . LYS A 1 170 ? -21.797 -2.246 11.672 1 96.06 170 LYS A CA 1
ATOM 1315 C C . LYS A 1 170 ? -22.203 -2.836 10.328 1 96.06 170 LYS A C 1
ATOM 1317 O O . LYS A 1 170 ? -22.422 -4.043 10.211 1 96.06 170 LYS A O 1
ATOM 1322 N N . ALA A 1 171 ? -22.297 -1.963 9.344 1 96.5 171 ALA A N 1
ATOM 1323 C CA . ALA A 1 171 ? -22.641 -2.428 8 1 96.5 171 ALA A CA 1
ATOM 1324 C C . ALA A 1 171 ? -21.594 -3.406 7.477 1 96.5 171 ALA A C 1
ATOM 1326 O O . ALA A 1 171 ? -21.938 -4.438 6.891 1 96.5 171 ALA A O 1
ATOM 1327 N N . TYR A 1 172 ? -20.328 -3.115 7.688 1 98.44 172 TYR A N 1
ATOM 1328 C CA . TYR A 1 172 ? -19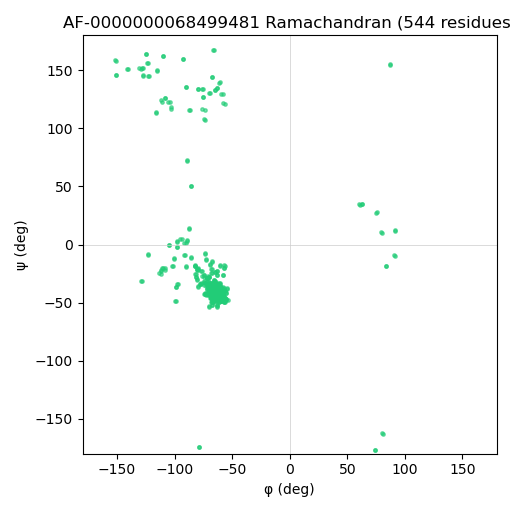.219 -3.941 7.219 1 98.44 172 TYR A CA 1
ATOM 1329 C C . TYR A 1 172 ? -19.281 -5.332 7.84 1 98.44 172 TYR A C 1
ATOM 1331 O O . TYR A 1 172 ? -19.156 -6.34 7.133 1 98.44 172 TYR A O 1
ATOM 1339 N N . LEU A 1 173 ? -19.438 -5.363 9.156 1 98 173 LEU A N 1
ATOM 1340 C CA . LEU A 1 173 ? -19.453 -6.641 9.859 1 98 173 LEU A CA 1
ATOM 1341 C C . LEU A 1 173 ? -20.656 -7.48 9.43 1 98 173 LEU A C 1
ATOM 1343 O O . LEU A 1 173 ? -20.547 -8.703 9.297 1 98 173 LEU A O 1
ATOM 1347 N N . PHE A 1 174 ? -21.766 -6.82 9.227 1 97.75 174 PHE A N 1
ATOM 1348 C CA . PHE A 1 174 ? -22.938 -7.527 8.727 1 97.75 174 PHE A CA 1
ATOM 1349 C C . PHE A 1 174 ? -22.656 -8.164 7.371 1 97.75 174 PHE A C 1
ATOM 1351 O O . PHE A 1 174 ? -22.906 -9.352 7.168 1 97.75 174 PHE A O 1
ATOM 1358 N N . ILE A 1 175 ? -22.094 -7.426 6.449 1 98.5 175 ILE A N 1
ATOM 1359 C CA . ILE A 1 175 ? -21.766 -7.898 5.105 1 98.5 175 ILE A CA 1
ATOM 1360 C C . ILE A 1 175 ? -20.734 -9.023 5.191 1 98.5 175 ILE A C 1
ATOM 1362 O O . ILE A 1 175 ? -20.859 -10.047 4.52 1 98.5 175 ILE A O 1
ATOM 1366 N N . MET A 1 176 ? -19.766 -8.906 6.066 1 98.56 176 MET A N 1
ATOM 1367 C CA . MET A 1 176 ? -18.656 -9.859 6.164 1 98.56 176 MET A CA 1
ATOM 1368 C C . MET A 1 176 ? -19.125 -11.188 6.746 1 98.56 176 MET A C 1
ATOM 1370 O O . MET A 1 176 ? -18.609 -12.242 6.391 1 98.56 176 MET A O 1
ATOM 1374 N N . VAL A 1 177 ? -20.109 -11.125 7.648 1 97.75 177 VAL A N 1
ATOM 1375 C CA . VAL A 1 177 ? -20.672 -12.359 8.18 1 97.75 177 VAL A CA 1
ATOM 1376 C C . VAL A 1 177 ? -21.312 -13.164 7.043 1 97.75 177 VAL A C 1
ATOM 1378 O O . VAL A 1 177 ? -21.094 -14.375 6.938 1 97.75 177 VAL A O 1
ATOM 1381 N N . ILE A 1 178 ? -22.031 -12.508 6.211 1 98.19 178 ILE A N 1
ATOM 1382 C CA . ILE A 1 178 ? -22.688 -13.164 5.074 1 98.19 178 ILE A CA 1
ATOM 1383 C C . ILE A 1 178 ? -21.625 -13.719 4.129 1 98.19 178 ILE A C 1
ATOM 1385 O O . ILE A 1 178 ? -21.688 -14.875 3.715 1 98.19 178 ILE A O 1
ATOM 1389 N N . ILE A 1 179 ? -20.625 -12.93 3.824 1 98.25 179 ILE A N 1
ATOM 1390 C CA . ILE A 1 179 ? -19.547 -13.32 2.914 1 98.25 179 ILE A CA 1
ATOM 1391 C C . ILE A 1 179 ? -18.797 -14.523 3.482 1 98.25 179 ILE A C 1
ATOM 1393 O O . ILE A 1 179 ? -18.578 -15.508 2.777 1 98.25 179 ILE A O 1
ATOM 1397 N N . PHE A 1 180 ? -18.453 -14.453 4.73 1 97.12 180 PHE A N 1
ATOM 1398 C CA . PHE A 1 180 ? -17.688 -15.523 5.355 1 97.12 180 PHE A CA 1
ATOM 1399 C C . PHE A 1 180 ? -18.469 -16.828 5.355 1 97.12 180 PHE A C 1
ATOM 1401 O O . PHE A 1 180 ? -17.891 -17.906 5.152 1 97.12 180 PHE A O 1
ATOM 1408 N N . LEU A 1 181 ? -19.781 -16.781 5.531 1 96.88 181 LEU A N 1
ATOM 1409 C CA . LEU A 1 181 ? -20.641 -17.969 5.637 1 96.88 181 LEU A CA 1
ATOM 1410 C C . LEU A 1 181 ? -20.938 -18.547 4.258 1 96.88 181 LEU A C 1
ATOM 1412 O O . LEU A 1 181 ? -21.297 -19.719 4.137 1 96.88 181 LEU A O 1
ATOM 1416 N N . THR A 1 182 ? -20.781 -17.75 3.217 1 97.94 182 THR A N 1
ATOM 1417 C CA . THR A 1 182 ? -21.25 -18.203 1.913 1 97.94 182 THR A CA 1
ATOM 1418 C C . THR A 1 182 ? -20.078 -18.422 0.962 1 97.94 182 THR A C 1
ATOM 1420 O O . THR A 1 182 ? -20.203 -19.156 -0.021 1 97.94 182 THR A O 1
ATOM 1423 N N . LEU A 1 183 ? -18.969 -17.766 1.197 1 96.69 183 LEU A N 1
ATOM 1424 C CA . LEU A 1 183 ? -17.797 -18 0.352 1 96.69 183 LEU A CA 1
ATOM 1425 C C . LEU A 1 183 ? -17.25 -19.406 0.548 1 96.69 183 LEU A C 1
ATOM 1427 O O . LEU A 1 183 ? -17.344 -19.969 1.645 1 96.69 183 LEU A O 1
ATOM 1431 N N . THR A 1 184 ? -16.781 -19.969 -0.501 1 95.38 184 THR A N 1
ATOM 1432 C CA . THR A 1 184 ? -16.188 -21.297 -0.452 1 95.38 184 THR A CA 1
ATOM 1433 C C . THR A 1 184 ? -14.773 -21.266 -1.033 1 95.38 184 THR A C 1
ATOM 1435 O O . THR A 1 184 ? -14.359 -20.266 -1.636 1 95.38 184 THR A O 1
ATOM 1438 N N . GLY A 1 185 ? -14.023 -22.328 -0.727 1 95 185 GLY A N 1
ATOM 1439 C CA . GLY A 1 185 ? -12.672 -22.422 -1.26 1 95 185 GLY A CA 1
ATOM 1440 C C . GLY A 1 185 ? -11.672 -21.594 -0.48 1 95 185 GLY A C 1
ATOM 1441 O O . GLY A 1 185 ? -11.922 -21.219 0.666 1 95 185 GLY A O 1
ATOM 1442 N N . PHE A 1 186 ? -10.562 -21.312 -1.023 1 96.94 186 PHE A N 1
ATOM 1443 C CA . PHE A 1 186 ? -9.438 -20.672 -0.356 1 96.94 186 PHE A CA 1
ATOM 1444 C C . PHE A 1 186 ? -9.805 -19.25 0.06 1 96.94 186 PHE A C 1
ATOM 1446 O O . PHE A 1 186 ? -9.383 -18.781 1.118 1 96.94 186 PHE A O 1
ATOM 1453 N N . VAL A 1 187 ? -10.602 -18.562 -0.764 1 97.81 187 VAL A N 1
ATOM 1454 C CA . VAL A 1 187 ? -10.859 -17.141 -0.569 1 97.81 187 VAL A CA 1
ATOM 1455 C C . VAL A 1 187 ? -11.664 -16.938 0.711 1 97.81 187 VAL A C 1
ATOM 1457 O O . VAL A 1 187 ? -11.766 -15.812 1.217 1 97.81 187 VAL A O 1
ATOM 1460 N N . GLN A 1 188 ? -12.258 -18 1.269 1 97.81 188 GLN A N 1
ATOM 1461 C CA . GLN A 1 188 ? -13.062 -17.922 2.484 1 97.81 188 GLN A CA 1
ATOM 1462 C C . GLN A 1 188 ? -12.219 -17.469 3.674 1 97.81 188 GLN A C 1
ATOM 1464 O O . GLN A 1 188 ? -12.742 -16.891 4.625 1 97.81 188 GLN A O 1
ATOM 1469 N N . VAL A 1 189 ? -10.898 -17.719 3.643 1 98.19 189 VAL A N 1
ATOM 1470 C CA . VAL A 1 189 ? -10.031 -17.422 4.777 1 98.19 189 VAL A CA 1
ATOM 1471 C C . VAL A 1 189 ? -9.633 -15.945 4.754 1 98.19 189 VAL A C 1
ATOM 1473 O O . VAL A 1 189 ? -9.234 -15.383 5.781 1 98.19 189 VAL A O 1
ATOM 1476 N N . LEU A 1 190 ? -9.766 -15.234 3.633 1 98.69 190 LEU A N 1
ATOM 1477 C CA . LEU A 1 190 ? -9.203 -13.906 3.41 1 98.69 190 LEU A CA 1
ATOM 1478 C C . LEU A 1 190 ? -9.867 -12.875 4.316 1 98.69 190 LEU A C 1
ATOM 1480 O O . LEU A 1 190 ? -9.203 -11.977 4.832 1 98.69 190 LEU A O 1
ATOM 1484 N N . PRO A 1 191 ? -11.18 -13.031 4.617 1 98.69 191 PRO A N 1
ATOM 1485 C CA . PRO A 1 191 ? -11.812 -12.086 5.543 1 98.69 191 PRO A CA 1
ATOM 1486 C C . PRO A 1 191 ? -11.125 -12.055 6.91 1 98.69 191 PRO A C 1
ATOM 1488 O O . PRO A 1 191 ? -11.148 -11.031 7.59 1 98.69 191 PRO A O 1
ATOM 1491 N N . LEU A 1 192 ? -10.484 -13.125 7.309 1 98.56 192 LEU A N 1
ATOM 1492 C CA . LEU A 1 192 ? -9.867 -13.227 8.625 1 98.56 192 LEU A CA 1
ATOM 1493 C C . LEU A 1 192 ? -8.602 -12.375 8.695 1 98.56 192 LEU A C 1
ATOM 1495 O O . LEU A 1 192 ? -8.055 -12.164 9.781 1 98.56 192 LEU A O 1
ATOM 1499 N N . LEU A 1 193 ? -8.18 -11.836 7.582 1 98.75 193 LEU A N 1
ATOM 1500 C CA . LEU A 1 193 ? -7.043 -10.922 7.582 1 98.75 193 LEU A CA 1
ATOM 1501 C C . LEU A 1 193 ? -7.453 -9.547 8.109 1 98.75 193 LEU A C 1
ATOM 1503 O O . LEU A 1 193 ? -6.617 -8.789 8.609 1 98.75 193 LEU A O 1
ATOM 1507 N N . ILE A 1 194 ? -8.773 -9.195 8.039 1 98.75 194 ILE A N 1
ATOM 1508 C CA . ILE A 1 194 ? -9.133 -7.82 8.367 1 98.75 194 ILE A CA 1
ATOM 1509 C C . ILE A 1 194 ? -10.258 -7.809 9.398 1 98.75 194 ILE A C 1
ATOM 1511 O O . ILE A 1 194 ? -10.289 -6.945 10.281 1 98.75 194 ILE A O 1
ATOM 1515 N N . VAL A 1 195 ? -11.172 -8.789 9.422 1 98.75 195 VAL A N 1
ATOM 1516 C CA . VAL A 1 195 ? -12.375 -8.773 10.25 1 98.75 195 VAL A CA 1
ATOM 1517 C C . VAL A 1 195 ? -11.977 -8.75 11.727 1 98.75 195 VAL A C 1
ATOM 1519 O O . VAL A 1 195 ? -12.516 -7.953 12.508 1 98.75 195 VAL A O 1
ATOM 1522 N N . PRO A 1 196 ? -10.977 -9.555 12.164 1 98.75 196 PRO A N 1
ATOM 1523 C CA . PRO A 1 196 ? -10.617 -9.508 13.586 1 98.75 196 PRO A CA 1
ATOM 1524 C C . PRO A 1 196 ? -10.133 -8.125 14.016 1 98.75 196 PRO A C 1
ATOM 1526 O O . PRO A 1 196 ? -10.359 -7.715 15.164 1 98.75 196 PRO A O 1
ATOM 1529 N N . ASN A 1 197 ? -9.453 -7.395 13.117 1 98.62 197 ASN A N 1
ATOM 1530 C CA . ASN A 1 197 ? -8.969 -6.051 13.414 1 98.62 197 ASN A CA 1
ATOM 1531 C C . ASN A 1 197 ? -10.125 -5.066 13.594 1 98.62 197 ASN A C 1
ATOM 1533 O O . ASN A 1 197 ? -10.094 -4.223 14.492 1 98.62 197 ASN A O 1
ATOM 1537 N N . VAL A 1 198 ? -11.102 -5.223 12.727 1 98.38 198 VAL A N 1
ATOM 1538 C CA . VAL A 1 198 ? -12.281 -4.359 12.766 1 98.38 198 VAL A CA 1
ATOM 1539 C C . VAL A 1 198 ? -13.047 -4.594 14.062 1 98.38 198 VAL A C 1
ATOM 1541 O O . VAL A 1 198 ? -13.523 -3.646 14.695 1 98.38 198 VAL A O 1
ATOM 1544 N N . LEU A 1 199 ? -13.117 -5.844 14.484 1 98.25 199 LEU A N 1
ATOM 1545 C CA . LEU A 1 199 ? -13.789 -6.191 15.734 1 98.25 199 LEU A CA 1
ATOM 1546 C C . LEU A 1 199 ? -13.086 -5.555 16.922 1 98.25 199 LEU A C 1
ATOM 1548 O O . LEU A 1 199 ? -13.742 -5.039 17.828 1 98.25 199 LEU A O 1
ATOM 1552 N N . ALA A 1 200 ? -11.797 -5.594 16.906 1 98 200 ALA A N 1
ATOM 1553 C CA . ALA A 1 200 ? -11.016 -5.016 17.984 1 98 200 ALA A CA 1
ATOM 1554 C C . ALA A 1 200 ? -11.227 -3.508 18.078 1 98 200 ALA A C 1
ATOM 1556 O O . ALA A 1 200 ? -11.258 -2.943 19.172 1 98 200 ALA A O 1
ATOM 1557 N N . TYR A 1 201 ? -11.391 -2.902 16.938 1 97.25 201 TYR A N 1
ATOM 1558 C CA . TYR A 1 201 ? -11.5 -1.452 16.828 1 97.25 201 TYR A CA 1
ATOM 1559 C C . TYR A 1 201 ? -12.938 -1.001 17.047 1 97.25 201 TYR A C 1
ATOM 1561 O O . TYR A 1 201 ? -13.195 0.178 17.297 1 97.25 201 TYR A O 1
ATOM 1569 N N . PHE A 1 202 ? -13.891 -1.837 17.078 1 96 202 PHE A N 1
ATOM 1570 C CA . PHE A 1 202 ? -15.328 -1.604 16.984 1 96 202 PHE A CA 1
ATOM 1571 C C . PHE A 1 202 ? -15.781 -0.624 18.062 1 96 202 PHE A C 1
ATOM 1573 O O . PHE A 1 202 ? -16.438 0.378 17.766 1 96 202 PHE A O 1
ATOM 1580 N N . ASN A 1 203 ? -15.383 -0.792 19.266 1 93.31 203 ASN A N 1
ATOM 1581 C CA . ASN A 1 203 ? -15.844 0.023 20.391 1 93.31 203 ASN A CA 1
ATOM 1582 C C . ASN A 1 203 ? -15.289 1.441 20.312 1 93.31 203 ASN A C 1
ATOM 1584 O O . ASN A 1 203 ? -15.945 2.395 20.734 1 93.31 203 ASN A O 1
ATOM 1588 N N . TYR A 1 204 ? -14.117 1.595 19.781 1 90.75 204 TYR A N 1
ATOM 1589 C CA . TYR A 1 204 ? -13.516 2.914 19.641 1 90.75 204 TYR A CA 1
ATOM 1590 C C . TYR A 1 204 ? -14.305 3.768 18.656 1 90.75 204 TYR A C 1
ATOM 1592 O O . TYR A 1 204 ? -14.508 4.961 18.891 1 90.75 204 TYR A O 1
ATOM 1600 N N . ASP A 1 205 ? -14.711 3.082 17.625 1 90.75 205 ASP A N 1
ATOM 1601 C CA . ASP A 1 205 ? -15.5 3.785 16.609 1 90.75 205 ASP A CA 1
ATOM 1602 C C . ASP A 1 205 ? -16.906 4.086 17.125 1 90.75 205 ASP A C 1
ATOM 1604 O O . ASP A 1 205 ? -17.406 5.199 16.969 1 90.75 205 ASP A O 1
ATOM 1608 N N . LEU A 1 206 ? -17.5 3.117 17.766 1 90.56 206 LEU A N 1
ATOM 1609 C CA . LEU A 1 206 ? -18.875 3.207 18.234 1 90.56 206 LEU A CA 1
ATOM 1610 C C . LEU A 1 206 ? -19.031 4.336 19.25 1 90.56 206 LEU A C 1
ATOM 1612 O O . LEU A 1 206 ? -20.031 5.062 19.219 1 90.56 206 LEU A O 1
ATOM 1616 N N . LYS A 1 207 ? -18.031 4.559 20.062 1 88.5 207 LYS A N 1
ATOM 1617 C CA . LYS A 1 207 ? -18.109 5.543 21.141 1 88.5 207 LYS A CA 1
ATOM 1618 C C . LYS A 1 207 ? -17.531 6.883 20.703 1 88.5 207 LYS A C 1
ATOM 1620 O O . LYS A 1 207 ? -17.328 7.781 21.516 1 88.5 207 LYS A O 1
ATOM 1625 N N . ALA A 1 208 ? -17.141 7.012 19.422 1 87.06 208 ALA A N 1
ATOM 1626 C CA . ALA A 1 208 ? -16.656 8.258 18.828 1 87.06 208 ALA A CA 1
ATOM 1627 C C . ALA A 1 208 ? -15.398 8.75 19.531 1 87.06 208 ALA A C 1
ATOM 1629 O O . ALA A 1 208 ? -15.211 9.953 19.703 1 87.06 208 ALA A O 1
ATOM 1630 N N . ARG A 1 209 ? -14.641 7.832 19.938 1 87.69 209 ARG A N 1
ATOM 1631 C CA . ARG A 1 209 ? -13.367 8.18 20.578 1 87.69 209 ARG A CA 1
ATOM 1632 C C . ARG A 1 209 ? -12.297 8.477 19.531 1 87.69 209 ARG A C 1
ATOM 1634 O O . ARG A 1 209 ? -11.312 9.156 19.812 1 87.69 209 ARG A O 1
ATOM 1641 N N . ALA A 1 210 ? -12.492 7.906 18.375 1 89.81 210 ALA A N 1
ATOM 1642 C CA . ALA A 1 210 ? -11.609 8.094 17.234 1 89.81 210 ALA A CA 1
ATOM 1643 C C . ALA A 1 210 ? -12.375 7.93 15.922 1 89.81 210 ALA A C 1
ATOM 1645 O O . ALA A 1 210 ? -13.469 7.355 15.898 1 89.81 210 ALA A O 1
ATOM 1646 N N . MET A 1 211 ? -11.828 8.477 14.938 1 93.06 211 MET A N 1
ATOM 1647 C CA . MET A 1 211 ? -12.43 8.328 13.617 1 93.06 211 MET A CA 1
ATOM 1648 C C . MET A 1 211 ? -11.594 7.402 12.742 1 93.06 211 MET A C 1
ATOM 1650 O O . MET A 1 211 ? -10.383 7.582 12.617 1 93.06 211 MET A O 1
ATOM 1654 N N . MET A 1 212 ? -12.234 6.445 12.25 1 94.5 212 MET A N 1
ATOM 1655 C CA . MET A 1 212 ? -11.586 5.492 11.352 1 94.5 212 MET A CA 1
ATOM 1656 C C . MET A 1 212 ? -10.953 6.207 10.164 1 94.5 212 MET A C 1
ATOM 1658 O O . MET A 1 212 ? -9.836 5.883 9.766 1 94.5 212 MET A O 1
ATOM 1662 N N . GLY A 1 213 ? -11.719 7.219 9.672 1 95 213 GLY A N 1
ATOM 1663 C CA . GLY A 1 213 ? -11.242 8.031 8.562 1 95 213 GLY A CA 1
ATOM 1664 C C . GLY A 1 213 ? -11.297 7.312 7.23 1 95 213 GLY A C 1
ATOM 1665 O O . GLY A 1 213 ? -11.719 6.156 7.16 1 95 213 GLY A O 1
ATOM 1666 N N . ASP A 1 214 ? -10.789 8.016 6.184 1 95.88 214 ASP A N 1
ATOM 1667 C CA . ASP A 1 214 ? -10.664 7.418 4.859 1 95.88 214 ASP A CA 1
ATOM 1668 C C . ASP A 1 214 ? -9.656 6.27 4.863 1 95.88 214 ASP A C 1
ATOM 1670 O O . ASP A 1 214 ? -9.781 5.328 4.074 1 95.88 214 ASP A O 1
ATOM 1674 N N . THR A 1 215 ? -8.758 6.281 5.777 1 97.12 215 THR A N 1
ATOM 1675 C CA . THR A 1 215 ? -7.727 5.262 5.945 1 97.12 215 THR A CA 1
ATOM 1676 C C . THR A 1 215 ? -8.352 3.914 6.293 1 97.12 215 THR A C 1
ATOM 1678 O O . THR A 1 215 ? -7.836 2.865 5.898 1 97.12 215 THR A O 1
ATOM 1681 N N . GLY A 1 216 ? -9.422 3.961 6.98 1 97.81 216 GLY A N 1
ATOM 1682 C CA . GLY A 1 216 ? -10.086 2.732 7.387 1 97.81 216 GLY A CA 1
ATOM 1683 C C . GLY A 1 216 ? -11.258 2.363 6.496 1 97.81 216 GLY A C 1
ATOM 1684 O O . GLY A 1 216 ? -11.352 1.231 6.02 1 97.81 216 GLY A O 1
ATOM 1685 N N . SER A 1 217 ? -12.117 3.34 6.254 1 98 217 SER A N 1
ATOM 1686 C CA . SER A 1 217 ? -13.367 3.07 5.547 1 98 217 SER A CA 1
ATOM 1687 C C . SER A 1 217 ? -13.109 2.561 4.137 1 98 217 SER A C 1
ATOM 1689 O O . SER A 1 217 ? -13.758 1.62 3.678 1 98 217 SER A O 1
ATOM 1691 N N . ASN A 1 218 ? -12.133 3.131 3.439 1 98.19 218 ASN A N 1
ATOM 1692 C CA . ASN A 1 218 ? -11.805 2.68 2.09 1 98.19 218 ASN A CA 1
ATOM 1693 C C . ASN A 1 218 ? -11.258 1.256 2.09 1 98.19 218 ASN A C 1
ATOM 1695 O O . ASN A 1 218 ? -11.492 0.495 1.15 1 98.19 218 ASN A O 1
ATOM 1699 N N . VAL A 1 219 ? -10.516 0.875 3.123 1 98.81 219 VAL A N 1
ATOM 1700 C CA . VAL A 1 219 ? -9.938 -0.462 3.242 1 98.81 219 VAL A CA 1
ATOM 1701 C C . VAL A 1 219 ? -11.055 -1.483 3.465 1 98.81 219 VAL A C 1
ATOM 1703 O O . VAL A 1 219 ? -11.047 -2.562 2.869 1 98.81 219 VAL A O 1
ATOM 1706 N N . LEU A 1 220 ? -12.023 -1.118 4.324 1 98.81 220 LEU A N 1
ATOM 1707 C CA . LEU A 1 220 ? -13.195 -1.977 4.508 1 98.81 220 LEU A CA 1
ATOM 1708 C C . LEU A 1 220 ? -13.914 -2.203 3.182 1 98.81 220 LEU A C 1
ATOM 1710 O O . LEU A 1 220 ? -14.227 -3.342 2.826 1 98.81 220 LEU A O 1
ATOM 1714 N N . GLY A 1 221 ? -14.086 -1.167 2.465 1 98.81 221 GLY A N 1
ATOM 1715 C CA . GLY A 1 221 ? -14.828 -1.229 1.216 1 98.81 221 GLY A CA 1
ATOM 1716 C C . GLY A 1 221 ? -14.141 -2.064 0.153 1 98.81 221 GLY A C 1
ATOM 1717 O O . GLY A 1 221 ? -14.773 -2.908 -0.488 1 98.81 221 GLY A O 1
ATOM 1718 N N . ILE A 1 222 ? -12.883 -1.825 -0.036 1 98.88 222 ILE A N 1
ATOM 1719 C CA . ILE A 1 222 ? -12.18 -2.545 -1.097 1 98.88 222 ILE A CA 1
ATOM 1720 C C . ILE A 1 222 ? -12.125 -4.031 -0.758 1 98.88 222 ILE A C 1
ATOM 1722 O O . ILE A 1 222 ? -12.195 -4.883 -1.649 1 98.88 222 ILE A O 1
ATOM 1726 N N . SER A 1 223 ? -11.992 -4.383 0.533 1 98.88 223 SER A N 1
ATOM 1727 C CA . SER A 1 223 ? -11.984 -5.789 0.928 1 98.88 223 SER A CA 1
ATOM 1728 C C . SER A 1 223 ? -13.289 -6.48 0.544 1 98.88 223 SER A C 1
ATOM 1730 O O . SER A 1 223 ? -13.273 -7.621 0.076 1 98.88 223 SER A O 1
ATOM 1732 N N . ILE A 1 224 ? -14.414 -5.766 0.698 1 98.88 224 ILE A N 1
ATOM 1733 C CA . ILE A 1 224 ? -15.711 -6.312 0.3 1 98.88 224 ILE A CA 1
ATOM 1734 C C . ILE A 1 224 ? -15.727 -6.559 -1.207 1 98.88 224 ILE A C 1
ATOM 1736 O O . ILE A 1 224 ? -16.031 -7.664 -1.66 1 98.88 224 ILE A O 1
ATOM 1740 N N . GLY A 1 225 ? -15.367 -5.516 -1.915 1 98.94 225 GLY A N 1
ATOM 1741 C CA . GLY A 1 225 ? -15.398 -5.609 -3.365 1 98.94 225 GLY A CA 1
ATOM 1742 C C . GLY A 1 225 ? -14.539 -6.73 -3.91 1 98.94 225 GLY A C 1
ATOM 1743 O O . GLY A 1 225 ? -14.953 -7.457 -4.816 1 98.94 225 GLY A O 1
ATOM 1744 N N . MET A 1 226 ? -13.375 -6.891 -3.396 1 98.94 226 MET A N 1
ATOM 1745 C CA . MET A 1 226 ? -12.461 -7.918 -3.873 1 98.94 226 MET A CA 1
ATOM 1746 C C . MET A 1 226 ? -12.969 -9.312 -3.52 1 98.94 226 MET A C 1
ATOM 1748 O O . MET A 1 226 ? -12.898 -10.234 -4.336 1 98.94 226 MET A O 1
ATOM 1752 N N . LEU A 1 227 ? -13.516 -9.469 -2.318 1 98.94 227 LEU A N 1
ATOM 1753 C CA . LEU A 1 227 ? -14.016 -10.781 -1.916 1 98.94 227 LEU A CA 1
ATOM 1754 C C . LEU A 1 227 ? -15.203 -11.195 -2.783 1 98.94 227 LEU A C 1
ATOM 1756 O O . LEU A 1 227 ? -15.305 -12.359 -3.176 1 98.94 227 LEU A O 1
ATOM 1760 N N . ILE A 1 228 ? -16.031 -10.266 -3.092 1 98.88 228 ILE A N 1
ATOM 1761 C CA . ILE A 1 228 ? -17.156 -10.539 -3.973 1 98.88 228 ILE A CA 1
ATOM 1762 C C . ILE A 1 228 ? -16.656 -10.93 -5.355 1 98.88 228 ILE A C 1
ATOM 1764 O O . ILE A 1 228 ? -17.109 -11.914 -5.941 1 98.88 228 ILE A O 1
ATOM 1768 N N . SER A 1 229 ? -15.664 -10.242 -5.855 1 98.81 229 SER A N 1
ATOM 1769 C CA . SER A 1 229 ? -15.102 -10.492 -7.176 1 98.81 229 SER A CA 1
ATOM 1770 C C . SER A 1 229 ? -14.367 -11.828 -7.223 1 98.81 229 SER A C 1
ATOM 1772 O O . SER A 1 229 ? -14.398 -12.531 -8.242 1 98.81 229 SER A O 1
ATOM 1774 N N . PHE A 1 230 ? -13.727 -12.188 -6.07 1 98.56 230 PHE A N 1
ATOM 1775 C CA . PHE A 1 230 ? -12.938 -13.406 -5.992 1 98.56 230 PHE A CA 1
ATOM 1776 C C . PHE A 1 230 ? -13.836 -14.633 -5.941 1 98.56 230 PHE A C 1
ATOM 1778 O O . PHE A 1 230 ? -13.477 -15.695 -6.461 1 98.56 230 PHE A O 1
ATOM 1785 N N . GLY A 1 231 ? -15.031 -14.469 -5.301 1 97.81 231 GLY A N 1
ATOM 1786 C CA . GLY A 1 231 ? -15.594 -15.711 -4.805 1 97.81 231 GLY A CA 1
ATOM 1787 C C . GLY A 1 231 ? -16.984 -15.992 -5.336 1 97.81 231 GLY A C 1
ATOM 1788 O O . GLY A 1 231 ? -17.531 -17.078 -5.129 1 97.81 231 GLY A O 1
ATOM 1789 N N . TYR A 1 232 ? -17.594 -15.07 -6.004 1 98.5 232 TYR A N 1
ATOM 1790 C CA . TYR A 1 232 ? -19 -15.273 -6.352 1 98.5 232 TYR A CA 1
ATOM 1791 C C . TYR A 1 232 ? -19.188 -15.367 -7.859 1 98.5 232 TYR A C 1
ATOM 1793 O O . TYR A 1 232 ? -18.391 -14.82 -8.625 1 98.5 232 TYR A O 1
ATOM 1801 N N . PRO A 1 233 ? -20.188 -16.141 -8.328 1 98 233 PRO A N 1
ATOM 1802 C CA . PRO A 1 233 ? -20.5 -16.188 -9.758 1 98 233 PRO A CA 1
ATOM 1803 C C . PRO A 1 233 ? -21.031 -14.867 -10.312 1 98 233 PRO A C 1
ATOM 1805 O O . PRO A 1 233 ? -21.344 -13.961 -9.539 1 98 233 PRO A O 1
ATOM 1808 N N . PHE A 1 234 ? -21.094 -14.734 -11.555 1 98.19 234 PHE A N 1
ATOM 1809 C CA . PHE A 1 234 ? -21.375 -13.492 -12.266 1 98.19 234 PHE A CA 1
ATOM 1810 C C . PHE A 1 234 ? -22.703 -12.906 -11.844 1 98.19 234 PHE A C 1
ATOM 1812 O O . PHE A 1 234 ? -22.844 -11.688 -11.688 1 98.19 234 PHE A O 1
ATOM 1819 N N . ASN A 1 235 ? -23.734 -13.734 -11.641 1 98.25 235 ASN A N 1
ATOM 1820 C CA . ASN A 1 235 ? -25.062 -13.242 -11.305 1 98.25 235 ASN A CA 1
ATOM 1821 C C . ASN A 1 235 ? -25.078 -12.539 -9.945 1 98.25 235 ASN A C 1
ATOM 1823 O O . ASN A 1 235 ? -25.719 -11.5 -9.781 1 98.25 235 ASN A O 1
ATOM 1827 N N . ILE A 1 236 ? -24.406 -13.062 -8.984 1 98.56 236 ILE A N 1
ATOM 1828 C CA . ILE A 1 236 ? -24.328 -12.461 -7.66 1 98.56 236 ILE A CA 1
ATOM 1829 C C . ILE A 1 236 ? -23.5 -11.188 -7.719 1 98.56 236 ILE A C 1
ATOM 1831 O O . ILE A 1 236 ? -23.844 -10.18 -7.086 1 98.56 236 ILE A O 1
ATOM 1835 N N . ARG A 1 237 ? -22.406 -11.242 -8.492 1 98.69 237 ARG A N 1
ATOM 1836 C CA . ARG A 1 237 ? -21.578 -10.055 -8.68 1 98.69 237 ARG A CA 1
ATOM 1837 C C . ARG A 1 237 ? -22.375 -8.922 -9.305 1 98.69 237 ARG A C 1
ATOM 1839 O O . ARG A 1 237 ? -22.297 -7.773 -8.859 1 98.69 237 ARG A O 1
ATOM 1846 N N . LEU A 1 238 ? -23.125 -9.234 -10.273 1 98.62 238 LEU A N 1
ATOM 1847 C CA . LEU A 1 238 ? -23.969 -8.234 -10.922 1 98.62 238 LEU A CA 1
ATOM 1848 C C . LEU A 1 238 ? -25 -7.676 -9.953 1 98.62 238 LEU A C 1
ATOM 1850 O O . LEU A 1 238 ? -25.281 -6.473 -9.969 1 98.62 238 LEU A O 1
ATOM 1854 N N . GLY A 1 239 ? -25.609 -8.555 -9.156 1 98.69 239 GLY A N 1
ATOM 1855 C CA . GLY A 1 239 ? -26.531 -8.102 -8.133 1 98.69 239 GLY A CA 1
ATOM 1856 C C . GLY A 1 239 ? -25.922 -7.109 -7.164 1 98.69 239 GLY A C 1
ATOM 1857 O O . GLY A 1 239 ? -26.516 -6.086 -6.844 1 98.69 239 GLY A O 1
ATOM 1858 N N . TRP A 1 240 ? -24.766 -7.41 -6.707 1 98.75 240 TRP A N 1
ATOM 1859 C CA . TRP A 1 240 ? -24.047 -6.504 -5.812 1 98.75 240 TRP A CA 1
ATOM 1860 C C . TRP A 1 240 ? -23.75 -5.18 -6.508 1 98.75 240 TRP A C 1
ATOM 1862 O O . TRP A 1 240 ? -23.891 -4.113 -5.906 1 98.75 240 TRP A O 1
ATOM 1872 N N . LEU A 1 241 ? -23.281 -5.262 -7.766 1 98.75 241 LEU A N 1
ATOM 1873 C CA . LEU A 1 241 ? -22.984 -4.051 -8.523 1 98.75 241 LEU A CA 1
ATOM 1874 C C . LEU A 1 241 ? -24.203 -3.156 -8.625 1 98.75 241 LEU A C 1
ATOM 1876 O O . LEU A 1 241 ? -24.125 -1.944 -8.422 1 98.75 241 LEU A O 1
ATOM 1880 N N . ILE A 1 242 ? -25.297 -3.744 -8.961 1 98.56 242 ILE A N 1
ATOM 1881 C CA . ILE A 1 242 ? -26.547 -2.992 -9.07 1 98.56 242 ILE A CA 1
ATOM 1882 C C . ILE A 1 242 ? -26.859 -2.33 -7.727 1 98.56 242 ILE A C 1
ATOM 1884 O O . ILE A 1 242 ? -27.203 -1.147 -7.68 1 98.56 242 ILE A O 1
ATOM 1888 N N . PHE A 1 243 ? -26.719 -3.066 -6.645 1 98.06 243 PHE A N 1
ATOM 1889 C CA . PHE A 1 243 ? -26.984 -2.559 -5.305 1 98.06 243 PHE A CA 1
ATOM 1890 C C . PHE A 1 243 ? -26.125 -1.337 -5.008 1 98.06 243 PHE A C 1
ATOM 1892 O O . PHE A 1 243 ? -26.625 -0.305 -4.566 1 98.06 243 PHE A O 1
ATOM 1899 N N . VAL A 1 244 ? -24.797 -1.425 -5.27 1 97.62 244 VAL A N 1
ATOM 1900 C CA . VAL A 1 244 ? -23.891 -0.34 -4.906 1 97.62 244 VAL A CA 1
ATOM 1901 C C . VAL A 1 244 ? -24.156 0.869 -5.805 1 97.62 244 VAL A C 1
ATOM 1903 O O . VAL A 1 244 ? -24.016 2.014 -5.363 1 97.62 244 VAL A O 1
ATOM 1906 N N . VAL A 1 245 ? -24.438 0.646 -7.086 1 96.56 245 VAL A N 1
ATOM 1907 C CA . VAL A 1 245 ? -24.766 1.745 -7.988 1 96.56 245 VAL A CA 1
ATOM 1908 C C . VAL A 1 245 ? -26.016 2.479 -7.488 1 96.56 245 VAL A C 1
ATOM 1910 O O . VAL A 1 245 ? -26.031 3.709 -7.422 1 96.56 245 VAL A O 1
ATOM 1913 N N . ILE A 1 246 ? -27.031 1.768 -7.105 1 95.56 246 ILE A N 1
ATOM 1914 C CA . ILE A 1 246 ? -28.281 2.35 -6.598 1 95.56 246 ILE A CA 1
ATOM 1915 C C . ILE A 1 246 ? -27.984 3.168 -5.34 1 95.56 246 ILE A C 1
ATOM 1917 O O . ILE A 1 246 ? -28.484 4.285 -5.188 1 95.56 246 ILE A O 1
ATOM 1921 N N . MET A 1 247 ? -27.172 2.6 -4.438 1 94.25 247 MET A N 1
ATOM 1922 C CA . MET A 1 247 ? -26.828 3.303 -3.205 1 94.25 247 MET A CA 1
ATOM 1923 C C . MET A 1 247 ? -26.125 4.621 -3.51 1 94.25 247 MET A C 1
ATOM 1925 O O . MET A 1 247 ? -26.359 5.625 -2.836 1 94.25 247 MET A O 1
ATOM 1929 N N . HIS A 1 248 ? -25.281 4.68 -4.535 1 91.56 248 HIS A N 1
ATOM 1930 C CA . HIS A 1 248 ? -24.562 5.895 -4.906 1 91.56 248 HIS A CA 1
ATOM 1931 C C . HIS A 1 248 ? -25.5 6.938 -5.496 1 91.56 248 HIS A C 1
ATOM 1933 O O . HIS A 1 248 ? -25.391 8.125 -5.188 1 91.56 248 HIS A O 1
ATOM 1939 N N . ILE A 1 249 ? -26.375 6.492 -6.34 1 89.88 249 ILE A N 1
ATOM 1940 C CA . ILE A 1 249 ? -27.359 7.395 -6.922 1 89.88 249 ILE A CA 1
ATOM 1941 C C . ILE A 1 249 ? -28.234 7.973 -5.816 1 89.88 249 ILE A C 1
ATOM 1943 O O . ILE A 1 249 ? -28.516 9.172 -5.793 1 89.88 249 ILE A O 1
ATOM 1947 N N . PHE A 1 250 ? -28.594 7.121 -4.902 1 87.12 250 PHE A N 1
ATOM 1948 C CA . PHE A 1 250 ? -29.453 7.504 -3.799 1 87.12 250 PHE A CA 1
ATOM 1949 C C . PHE A 1 250 ? -28.781 8.531 -2.902 1 87.12 250 PHE A C 1
ATOM 1951 O O . PHE A 1 250 ? -29.391 9.531 -2.52 1 87.12 250 PHE A O 1
ATOM 1958 N N . THR A 1 251 ? -27.5 8.375 -2.576 1 84.56 251 THR A N 1
ATOM 1959 C CA . THR A 1 251 ? -26.797 9.219 -1.622 1 84.56 251 THR A CA 1
ATOM 1960 C C . THR A 1 251 ? -26.359 10.523 -2.277 1 84.56 251 THR A C 1
ATOM 1962 O O . THR A 1 251 ? -26.016 11.492 -1.586 1 84.56 251 THR A O 1
ATOM 1965 N N . GLU A 1 252 ? -26.25 10.555 -3.586 1 78.56 252 GLU A N 1
ATOM 1966 C CA . GLU A 1 252 ? -25.984 11.805 -4.289 1 78.56 252 GLU A CA 1
ATOM 1967 C C . GLU A 1 252 ? -27.188 12.742 -4.242 1 78.56 252 GLU A C 1
ATOM 1969 O O . GLU A 1 252 ? -27.031 13.961 -4.246 1 78.56 252 GLU A O 1
ATOM 1974 N N . LYS A 1 253 ? -28.375 12.18 -4.145 1 77.06 253 LYS A N 1
ATOM 1975 C CA . LYS A 1 253 ? -29.609 12.969 -4.191 1 77.06 253 LYS A CA 1
ATOM 1976 C C . LYS A 1 253 ? -30.125 13.258 -2.785 1 77.06 253 LYS A C 1
ATOM 1978 O O . LYS A 1 253 ? -30.703 14.32 -2.541 1 77.06 253 LYS A O 1
ATOM 1983 N N . TYR A 1 254 ? -29.875 12.258 -1.939 1 77.62 254 TYR A N 1
ATOM 1984 C CA . TYR A 1 254 ? -30.438 12.359 -0.595 1 77.62 254 TYR A CA 1
ATOM 1985 C C . TYR A 1 254 ? -29.344 12.164 0.459 1 77.62 254 TYR A C 1
ATOM 1987 O O . TYR A 1 254 ? -28.406 11.414 0.249 1 77.62 254 TYR A O 1
ATOM 1995 N N . SER A 1 255 ? -29.547 12.891 1.533 1 77.06 255 SER A N 1
ATOM 1996 C CA . SER A 1 255 ? -28.641 12.703 2.666 1 77.06 255 SER A CA 1
ATOM 1997 C C . SER A 1 255 ? -28.969 11.414 3.418 1 77.06 255 SER A C 1
ATOM 1999 O O . SER A 1 255 ? -30.047 11.273 3.977 1 77.06 255 SER A O 1
ATOM 2001 N N . LEU A 1 256 ? -28.094 10.586 3.396 1 77.06 256 LEU A N 1
ATOM 2002 C CA . LEU A 1 256 ? -28.297 9.312 4.082 1 77.06 256 LEU A CA 1
ATOM 2003 C C . LEU A 1 256 ? -28.578 9.531 5.562 1 77.06 256 LEU A C 1
ATOM 2005 O O . LEU A 1 256 ? -29.438 8.867 6.141 1 77.06 256 LEU A O 1
ATOM 2009 N N . THR A 1 257 ? -27.953 10.438 6.141 1 77.31 257 THR A N 1
ATOM 2010 C CA . THR A 1 257 ? -28.141 10.727 7.559 1 77.31 257 THR A CA 1
ATOM 2011 C C . THR A 1 257 ? -29.547 11.227 7.824 1 77.31 257 THR A C 1
ATOM 2013 O O . THR A 1 257 ? -30.203 10.797 8.773 1 77.31 257 THR A O 1
ATOM 2016 N N . LYS A 1 258 ? -29.969 12.031 6.977 1 79.69 258 LYS A N 1
ATOM 2017 C CA . LYS A 1 258 ? -31.312 12.586 7.133 1 79.69 258 LYS A CA 1
ATOM 2018 C C . LYS A 1 258 ? -32.375 11.5 6.965 1 79.69 258 LYS A C 1
ATOM 2020 O O . LYS A 1 258 ? -33.375 11.477 7.695 1 79.69 258 LYS A O 1
ATOM 2025 N N . ILE A 1 259 ? -32.094 10.656 6.109 1 80.06 259 ILE A N 1
ATOM 2026 C CA . ILE A 1 259 ? -33.031 9.578 5.855 1 80.06 259 ILE A CA 1
ATOM 2027 C C . ILE A 1 259 ? -33.062 8.617 7.043 1 80.06 259 ILE A C 1
ATOM 2029 O O . ILE A 1 259 ? -34.125 8.195 7.48 1 80.06 259 ILE A O 1
ATOM 2033 N N . ILE A 1 260 ? -31.953 8.336 7.531 1 78.81 260 ILE A N 1
ATOM 2034 C CA . ILE A 1 260 ? -31.859 7.43 8.672 1 78.81 260 ILE A CA 1
ATOM 2035 C C . ILE A 1 260 ? -32.531 8.055 9.891 1 78.81 260 ILE A C 1
ATOM 2037 O O . ILE A 1 260 ? -33.281 7.383 10.609 1 78.81 260 ILE A O 1
ATOM 2041 N N . GLU A 1 261 ? -32.375 9.336 10.07 1 82.69 261 GLU A N 1
ATOM 2042 C CA . GLU A 1 261 ? -32.938 10.039 11.219 1 82.69 261 GLU A CA 1
ATOM 2043 C C . GLU A 1 261 ? -34.438 10.078 11.141 1 82.69 261 GLU A C 1
ATOM 2045 O O . GLU A 1 261 ? -35.125 10.117 12.172 1 82.69 261 GLU A O 1
ATOM 2050 N N . LYS A 1 262 ? -34.938 9.898 9.914 1 84.12 262 LYS A N 1
ATOM 2051 C CA . LYS A 1 262 ? -36.375 9.992 9.703 1 84.12 262 LYS A CA 1
ATOM 2052 C C . LYS A 1 262 ? -37.031 8.633 9.883 1 84.12 262 LYS A C 1
ATOM 2054 O O . LYS A 1 262 ? -38.25 8.555 10.07 1 84.12 262 LYS A O 1
ATOM 2059 N N . ASN A 1 263 ? -36.219 7.625 9.797 1 81.75 263 ASN A N 1
ATOM 2060 C CA . ASN A 1 263 ? -36.75 6.27 9.977 1 81.75 263 ASN A CA 1
ATOM 2061 C C . ASN A 1 263 ? -36.406 5.715 11.352 1 81.75 263 ASN A C 1
ATOM 2063 O O . ASN A 1 263 ? -35.219 5.477 11.648 1 81.75 263 ASN A O 1
ATOM 2067 N N . LYS A 1 264 ? -37.406 5.41 12.164 1 82.5 264 LYS A N 1
ATOM 2068 C CA . LYS A 1 264 ? -37.219 5.027 13.562 1 82.5 264 LYS A CA 1
ATOM 2069 C C . LYS A 1 264 ? -36.375 3.771 13.68 1 82.5 264 LYS A C 1
ATOM 2071 O O . LYS A 1 264 ? -35.469 3.701 14.523 1 82.5 264 LYS A O 1
ATOM 2076 N N . LEU A 1 265 ? -36.656 2.854 12.844 1 81.75 265 LEU A N 1
ATOM 2077 C CA . LEU A 1 265 ? -35.938 1.595 12.906 1 81.75 265 LEU A CA 1
ATOM 2078 C C . LEU A 1 265 ? -34.469 1.794 12.5 1 81.75 265 LEU A C 1
ATOM 2080 O O . LEU A 1 265 ? -33.562 1.335 13.195 1 81.75 265 LEU A O 1
ATOM 2084 N N . LEU A 1 266 ? -34.25 2.41 11.453 1 79.25 266 LEU A N 1
ATOM 2085 C CA . LEU A 1 266 ? -32.875 2.662 10.953 1 79.25 266 LEU A CA 1
ATOM 2086 C C . LEU A 1 266 ? -32.094 3.531 11.93 1 79.25 266 LEU A C 1
ATOM 2088 O O . LEU A 1 266 ? -30.906 3.326 12.117 1 79.25 266 LEU A O 1
ATOM 2092 N N . ASN A 1 267 ? -32.812 4.465 12.531 1 81 267 ASN A N 1
ATOM 2093 C CA . ASN A 1 267 ? -32.188 5.336 13.516 1 81 267 ASN A CA 1
ATOM 2094 C C . ASN A 1 267 ? -31.781 4.566 14.766 1 81 267 ASN A C 1
ATOM 2096 O O . ASN A 1 267 ? -30.703 4.801 15.328 1 81 267 ASN A O 1
ATOM 2100 N N . PHE A 1 268 ? -32.656 3.652 15.102 1 77.94 268 PHE A N 1
ATOM 2101 C CA . PHE A 1 268 ? -32.375 2.814 16.25 1 77.94 268 PHE A CA 1
ATOM 2102 C C . PHE A 1 268 ? -31.109 1.975 16.016 1 77.94 268 PHE A C 1
ATOM 2104 O O . PHE A 1 268 ? -30.219 1.925 16.859 1 77.94 268 PHE A O 1
ATOM 2111 N N . ILE A 1 269 ? -31.047 1.369 14.898 1 77.56 269 ILE A N 1
ATOM 2112 C CA . ILE A 1 269 ? -29.906 0.525 14.531 1 77.56 269 ILE A CA 1
ATOM 2113 C C . ILE A 1 269 ? -28.641 1.372 14.445 1 77.56 269 ILE A C 1
ATOM 2115 O O . ILE A 1 269 ? -27.578 0.958 14.906 1 77.56 269 ILE A O 1
ATOM 2119 N N . ASP A 1 270 ? -28.828 2.482 13.914 1 80.69 270 ASP A N 1
ATOM 2120 C CA . ASP A 1 270 ? -27.703 3.406 13.742 1 80.69 270 ASP A CA 1
ATOM 2121 C C . ASP A 1 270 ? -27.141 3.84 15.094 1 80.69 270 ASP A C 1
ATOM 2123 O O . ASP A 1 270 ? -25.922 3.975 15.242 1 80.69 270 ASP A O 1
ATOM 2127 N N . LYS A 1 271 ? -28 4.008 16.078 1 79.62 271 LYS A N 1
ATOM 2128 C CA . LYS A 1 271 ? -27.594 4.531 17.391 1 79.62 271 LYS A CA 1
ATOM 2129 C C . LYS A 1 271 ? -27.234 3.396 18.344 1 79.62 271 LYS A C 1
ATOM 2131 O O . LYS A 1 271 ? -26.719 3.641 19.438 1 79.62 271 LYS A O 1
ATOM 2136 N N . LEU A 1 272 ? -27.516 2.217 17.922 1 77.19 272 LEU A N 1
ATOM 2137 C CA . LEU A 1 272 ? -27.281 1.071 18.781 1 77.19 272 LEU A CA 1
ATOM 2138 C C . LEU A 1 272 ? -25.828 1.013 19.234 1 77.19 272 LEU A C 1
ATOM 2140 O O . LEU A 1 272 ? -24.922 0.993 18.391 1 77.19 272 LEU A O 1
ATOM 2144 N N . GLY A 1 273 ? -25.547 1.042 20.609 1 73.38 273 GLY A N 1
ATOM 2145 C CA . GLY A 1 273 ? -24.234 0.906 21.203 1 73.38 273 GLY A CA 1
ATOM 2146 C C . GLY A 1 273 ? -23.531 2.234 21.391 1 73.38 273 GLY A C 1
ATOM 2147 O O . GLY A 1 273 ? -22.438 2.287 21.984 1 73.38 273 GLY A O 1
ATOM 2148 N N . ARG A 1 274 ? -24.078 3.264 20.859 1 77.88 274 ARG A N 1
ATOM 2149 C CA . ARG A 1 274 ? -23.438 4.566 20.984 1 77.88 274 ARG A CA 1
ATOM 2150 C C . ARG A 1 274 ? -23.703 5.188 22.344 1 77.88 274 ARG A C 1
ATOM 2152 O O . ARG A 1 274 ? -24.688 4.848 23 1 77.88 274 ARG A O 1
ATOM 2159 N N . MET B 1 1 ? 2.215 -11.734 -27.047 1 67.62 1 MET B N 1
ATOM 2160 C CA . MET B 1 1 ? 3 -10.555 -27.391 1 67.62 1 MET B CA 1
ATOM 2161 C C . MET B 1 1 ? 4.492 -10.828 -27.219 1 67.62 1 MET B C 1
ATOM 2163 O O . MET B 1 1 ? 4.902 -11.531 -26.297 1 67.62 1 MET B O 1
ATOM 2167 N N . LYS B 1 2 ? 5.262 -10.438 -28.219 1 81.56 2 LYS B N 1
ATOM 2168 C CA . LYS B 1 2 ? 6.707 -10.625 -28.094 1 81.56 2 LYS B CA 1
ATOM 2169 C C . LYS B 1 2 ? 7.262 -9.859 -26.891 1 81.56 2 LYS B C 1
ATOM 2171 O O . LYS B 1 2 ? 6.82 -8.75 -26.594 1 81.56 2 LYS B O 1
ATOM 2176 N N . ASP B 1 3 ? 8.094 -10.383 -26.234 1 88.56 3 ASP B N 1
ATOM 2177 C CA . ASP B 1 3 ? 8.641 -9.828 -25 1 88.56 3 ASP B CA 1
ATOM 2178 C C . ASP B 1 3 ? 9.188 -8.422 -25.219 1 88.56 3 ASP B C 1
ATOM 2180 O O . ASP B 1 3 ? 8.945 -7.52 -24.406 1 88.56 3 ASP B O 1
ATOM 2184 N N . TYR B 1 4 ? 9.805 -8.242 -26.406 1 91.44 4 TYR B N 1
ATOM 2185 C CA . TYR B 1 4 ? 10.43 -6.941 -26.625 1 91.44 4 TYR B CA 1
ATOM 2186 C C . TYR B 1 4 ? 9.367 -5.859 -26.828 1 91.44 4 TYR B C 1
ATOM 2188 O O . TYR B 1 4 ? 9.57 -4.707 -26.438 1 91.44 4 TYR B O 1
ATOM 2196 N N . ILE B 1 5 ? 8.258 -6.137 -27.438 1 95.38 5 ILE B N 1
ATOM 2197 C CA . ILE B 1 5 ? 7.172 -5.18 -27.641 1 95.38 5 ILE B CA 1
ATOM 2198 C C . ILE B 1 5 ? 6.566 -4.809 -26.281 1 95.38 5 ILE B C 1
ATOM 2200 O O . ILE B 1 5 ? 6.367 -3.627 -25.984 1 95.38 5 ILE B O 1
ATOM 2204 N N . LEU B 1 6 ? 6.344 -5.824 -25.484 1 96.62 6 LEU B N 1
ATOM 2205 C CA . LEU B 1 6 ? 5.793 -5.582 -24.141 1 96.62 6 LEU B CA 1
ATOM 2206 C C . LEU B 1 6 ? 6.738 -4.719 -23.312 1 96.62 6 LEU B C 1
ATOM 2208 O O . LEU B 1 6 ? 6.301 -3.773 -22.656 1 96.62 6 LEU B O 1
ATOM 2212 N N . TYR B 1 7 ? 8.023 -5.031 -23.375 1 97.12 7 TYR B N 1
ATOM 2213 C CA . TYR B 1 7 ? 9.016 -4.266 -22.625 1 97.12 7 TYR B CA 1
ATOM 2214 C C . TYR B 1 7 ? 9.031 -2.811 -23.078 1 97.12 7 TYR B C 1
ATOM 2216 O O . TYR B 1 7 ? 9.117 -1.899 -22.25 1 97.12 7 TYR B O 1
ATOM 2224 N N . THR B 1 8 ? 8.898 -2.613 -24.391 1 97.94 8 THR B N 1
ATOM 2225 C CA . THR B 1 8 ? 8.898 -1.264 -24.953 1 97.94 8 THR B CA 1
ATOM 2226 C C . THR B 1 8 ? 7.652 -0.498 -24.516 1 97.94 8 THR B C 1
ATOM 2228 O O . THR B 1 8 ? 7.734 0.679 -24.156 1 97.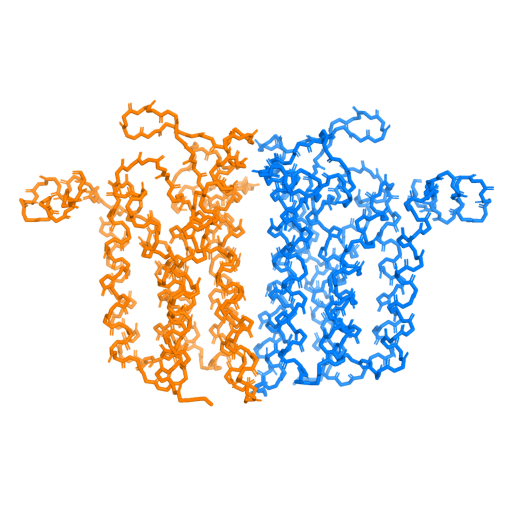94 8 THR B O 1
ATOM 2231 N N . ILE B 1 9 ? 6.539 -1.137 -24.5 1 98.38 9 ILE B N 1
ATOM 2232 C CA . ILE B 1 9 ? 5.289 -0.52 -24.062 1 98.38 9 ILE B CA 1
ATOM 2233 C C . ILE B 1 9 ? 5.395 -0.098 -22.609 1 98.38 9 ILE B C 1
ATOM 2235 O O . ILE B 1 9 ? 5.035 1.027 -22.25 1 98.38 9 ILE B O 1
ATOM 2239 N N . LEU B 1 10 ? 5.906 -0.991 -21.766 1 98.62 10 LEU B N 1
ATOM 2240 C CA . LEU B 1 10 ? 6.055 -0.696 -20.344 1 98.62 10 LEU B CA 1
ATOM 2241 C C . LEU B 1 10 ? 7.023 0.462 -20.141 1 98.62 10 LEU B C 1
ATOM 2243 O O . LEU B 1 10 ? 6.773 1.342 -19.312 1 98.62 10 LEU B O 1
ATOM 2247 N N . LEU B 1 11 ? 8.109 0.463 -20.906 1 98.44 11 LEU B N 1
ATOM 2248 C CA . LEU B 1 11 ? 9.102 1.521 -20.797 1 98.44 11 LEU B CA 1
ATOM 2249 C C . LEU B 1 11 ? 8.508 2.871 -21.188 1 98.44 11 LEU B C 1
ATOM 2251 O O . LEU B 1 11 ? 8.633 3.844 -20.438 1 98.44 11 LEU B O 1
ATOM 2255 N N . LEU B 1 12 ? 7.805 2.934 -22.281 1 98.69 12 LEU B N 1
ATOM 2256 C CA . LEU B 1 12 ? 7.273 4.188 -22.812 1 98.69 12 LEU B CA 1
ATOM 2257 C C . LEU B 1 12 ? 6.105 4.68 -21.969 1 98.69 12 LEU B C 1
ATOM 2259 O O . LEU B 1 12 ? 5.996 5.879 -21.688 1 98.69 12 LEU B O 1
ATOM 2263 N N . THR B 1 13 ? 5.266 3.77 -21.578 1 98.62 13 THR B N 1
ATOM 2264 C CA . THR B 1 13 ? 4.133 4.137 -20.734 1 98.62 13 THR B CA 1
ATOM 2265 C C . THR B 1 13 ? 4.617 4.688 -19.391 1 98.62 13 THR B C 1
ATOM 2267 O O . THR B 1 13 ? 4.117 5.711 -18.922 1 98.62 13 THR B O 1
ATOM 2270 N N . GLY B 1 14 ? 5.586 3.994 -18.781 1 98.69 14 GLY B N 1
ATOM 2271 C CA . GLY B 1 14 ? 6.129 4.457 -17.516 1 98.69 14 GLY B CA 1
ATOM 2272 C C . GLY B 1 14 ? 6.82 5.805 -17.625 1 98.69 14 GLY B C 1
ATOM 2273 O O . GLY B 1 14 ? 6.621 6.68 -16.781 1 98.69 14 GLY B O 1
ATOM 2274 N N . LEU B 1 15 ? 7.605 5.965 -18.719 1 98.44 15 LEU B N 1
ATOM 2275 C CA . LEU B 1 15 ? 8.398 7.176 -18.906 1 98.44 15 LEU B CA 1
ATOM 2276 C C . LEU B 1 15 ? 7.508 8.375 -19.203 1 98.44 15 LEU B C 1
ATOM 2278 O O . LEU B 1 15 ? 7.496 9.344 -18.438 1 98.44 15 LEU B O 1
ATOM 2282 N N . PHE B 1 16 ? 6.648 8.266 -20.188 1 98.56 16 PHE B N 1
ATOM 2283 C CA . PHE B 1 16 ? 5.852 9.406 -20.625 1 98.56 16 PHE B CA 1
ATOM 2284 C C . PHE B 1 16 ? 4.684 9.648 -19.672 1 98.56 16 PHE B C 1
ATOM 2286 O O . PHE B 1 16 ? 4.297 10.797 -19.453 1 98.56 16 PHE B O 1
ATOM 2293 N N . GLY B 1 17 ? 4.16 8.586 -19.125 1 98.44 17 GLY B N 1
ATOM 2294 C CA . GLY B 1 17 ? 3.107 8.758 -18.125 1 98.44 17 GLY B CA 1
ATOM 2295 C C . GLY B 1 17 ? 3.568 9.492 -16.891 1 98.44 17 GLY B C 1
ATOM 2296 O O . GLY B 1 17 ? 2.857 10.359 -16.375 1 98.44 17 GLY B O 1
ATOM 2297 N N . THR B 1 18 ? 4.754 9.117 -16.453 1 98.38 18 THR B N 1
ATOM 2298 C CA . THR B 1 18 ? 5.277 9.766 -15.25 1 98.38 18 THR B CA 1
ATOM 2299 C C . THR B 1 18 ? 5.578 11.242 -15.516 1 98.38 18 THR B C 1
ATOM 2301 O O . THR B 1 18 ? 5.273 12.102 -14.688 1 98.38 18 THR B O 1
ATOM 2304 N N . TYR B 1 19 ? 6.105 11.555 -16.703 1 97.5 19 TYR B N 1
ATOM 2305 C CA . TYR B 1 19 ? 6.332 12.953 -17.078 1 97.5 19 TYR B CA 1
ATOM 2306 C C . TYR B 1 19 ? 5.035 13.75 -17.016 1 97.5 19 TYR B C 1
ATOM 2308 O O . TYR B 1 19 ? 5.02 14.891 -16.562 1 97.5 19 TYR B O 1
ATOM 2316 N N . ALA B 1 20 ? 4.004 13.133 -17.391 1 96.69 20 ALA B N 1
ATOM 2317 C CA . ALA B 1 20 ? 2.715 13.812 -17.5 1 96.69 20 ALA B CA 1
ATOM 2318 C C . ALA B 1 20 ? 2.113 14.07 -16.125 1 96.69 20 ALA B C 1
ATOM 2320 O O . ALA B 1 20 ? 1.402 15.055 -15.922 1 96.69 20 ALA B O 1
ATOM 2321 N N . VAL B 1 21 ? 2.453 13.266 -15.109 1 96.62 21 VAL B N 1
ATOM 2322 C CA . VAL B 1 21 ? 1.734 13.367 -13.852 1 96.62 21 VAL B CA 1
ATOM 2323 C C . VAL B 1 21 ? 2.561 14.172 -12.844 1 96.62 21 VAL B C 1
ATOM 2325 O O . VAL B 1 21 ? 2.051 14.586 -11.805 1 96.62 21 VAL B O 1
ATOM 2328 N N . ILE B 1 22 ? 3.811 14.43 -13.117 1 96.69 22 ILE B N 1
ATOM 2329 C CA . ILE B 1 22 ? 4.723 15.109 -12.203 1 96.69 22 ILE B CA 1
ATOM 2330 C C . ILE B 1 22 ? 4.137 16.453 -11.789 1 96.69 22 ILE B C 1
ATOM 2332 O O . ILE B 1 22 ? 4.023 16.75 -10.594 1 96.69 22 ILE B O 1
ATOM 2336 N N . PRO B 1 23 ? 3.625 17.297 -12.758 1 95.25 23 PRO B N 1
ATOM 2337 C CA . PRO B 1 23 ? 3.094 18.594 -12.328 1 95.25 23 PRO B CA 1
ATOM 2338 C C . PRO B 1 23 ? 1.846 18.469 -11.461 1 95.25 23 PRO B C 1
ATOM 2340 O O . PRO B 1 23 ? 1.637 19.266 -10.547 1 95.25 23 PRO B O 1
ATOM 2343 N N . LEU B 1 24 ? 1.034 17.469 -11.664 1 94.94 24 LEU B N 1
ATOM 2344 C CA . LEU B 1 24 ? -0.188 17.266 -10.898 1 94.94 24 LEU B CA 1
ATOM 2345 C C . LEU B 1 24 ? 0.132 16.953 -9.438 1 94.94 24 LEU B C 1
ATOM 2347 O O . LEU B 1 24 ? -0.461 17.531 -8.531 1 94.94 24 LEU B O 1
ATOM 2351 N N . PHE B 1 25 ? 1.091 16.141 -9.234 1 96.25 25 PHE B N 1
ATOM 2352 C CA . PHE B 1 25 ? 1.425 15.734 -7.879 1 96.25 25 PHE B CA 1
ATOM 2353 C C . PHE B 1 25 ? 2.25 16.812 -7.176 1 96.25 25 PHE B C 1
ATOM 2355 O O . PHE B 1 25 ? 2.135 16.984 -5.961 1 96.25 25 PHE B O 1
ATOM 2362 N N . LYS B 1 26 ? 3.125 17.453 -7.973 1 95.06 26 LYS B N 1
ATOM 2363 C CA . LYS B 1 26 ? 3.85 18.594 -7.402 1 95.06 26 LYS B CA 1
ATOM 2364 C C . LYS B 1 26 ? 2.887 19.609 -6.816 1 95.06 26 LYS B C 1
ATOM 2366 O O . LYS B 1 26 ? 3.053 20.047 -5.672 1 95.06 26 LYS B O 1
ATOM 2371 N N . ASN B 1 27 ? 1.864 19.953 -7.562 1 94.25 27 ASN B N 1
ATOM 2372 C CA . ASN B 1 27 ? 0.872 20.922 -7.109 1 94.25 27 ASN B CA 1
ATOM 2373 C C . ASN B 1 27 ? 0.076 20.391 -5.918 1 94.25 27 ASN B C 1
ATOM 2375 O O . ASN B 1 27 ? -0.263 21.156 -5.008 1 94.25 27 ASN B O 1
ATOM 2379 N N . LEU B 1 28 ? -0.203 19.188 -5.934 1 93.75 28 LEU B N 1
ATOM 2380 C CA . LEU B 1 28 ? -0.919 18.547 -4.828 1 93.75 28 LEU B CA 1
ATOM 2381 C C . LEU B 1 28 ? -0.138 18.688 -3.525 1 93.75 28 LEU B C 1
ATOM 2383 O O . LEU B 1 28 ? -0.707 19.031 -2.488 1 93.75 28 LEU B O 1
ATOM 2387 N N . LEU B 1 29 ? 1.172 18.422 -3.611 1 94.5 29 LEU B N 1
ATOM 2388 C CA . LEU B 1 29 ? 2.018 18.484 -2.424 1 94.5 29 LEU B CA 1
ATOM 2389 C C . LEU B 1 29 ? 2.201 19.922 -1.952 1 94.5 29 LEU B C 1
ATOM 2391 O O . LEU B 1 29 ? 2.197 20.188 -0.749 1 94.5 29 LEU B O 1
ATOM 2395 N N . ILE B 1 30 ? 2.311 20.812 -2.926 1 93.5 30 ILE B N 1
ATOM 2396 C CA . ILE B 1 30 ? 2.457 22.219 -2.588 1 93.5 30 ILE B CA 1
ATOM 2397 C C . ILE B 1 30 ? 1.173 22.734 -1.939 1 93.5 30 ILE B C 1
ATOM 2399 O O . ILE B 1 30 ? 1.213 23.375 -0.881 1 93.5 30 ILE B O 1
ATOM 2403 N N . ASN B 1 31 ? 0.062 22.375 -2.51 1 91.12 31 ASN B N 1
ATOM 2404 C CA . ASN B 1 31 ? -1.229 22.812 -1.982 1 91.12 31 ASN B CA 1
ATOM 2405 C C . ASN B 1 31 ? -1.516 22.172 -0.622 1 91.12 31 ASN B C 1
ATOM 2407 O O . ASN B 1 31 ? -2.232 22.75 0.195 1 91.12 31 ASN B O 1
ATOM 2411 N N . GLY B 1 32 ? -0.939 21.078 -0.352 1 90.44 32 GLY B N 1
ATOM 2412 C CA . GLY B 1 32 ? -1.089 20.406 0.927 1 90.44 32 GLY B CA 1
ATOM 2413 C C . GLY B 1 32 ? -0.035 20.797 1.941 1 90.44 32 GLY B C 1
ATOM 2414 O O . GLY B 1 32 ? 0.034 20.234 3.031 1 90.44 32 GLY B O 1
ATOM 2415 N N . ASN B 1 33 ? 0.834 21.688 1.554 1 92.06 33 ASN B N 1
ATOM 2416 C CA . ASN B 1 33 ? 1.894 22.234 2.396 1 92.06 33 ASN B CA 1
ATOM 2417 C C . ASN B 1 33 ? 2.873 21.141 2.834 1 92.06 33 ASN B C 1
ATOM 2419 O O . ASN B 1 33 ? 3.297 21.125 3.992 1 92.06 33 ASN B O 1
ATOM 2423 N N . VAL B 1 34 ? 3.066 20.266 1.978 1 93.25 34 VAL B N 1
ATOM 2424 C CA . VAL B 1 34 ? 4.074 19.234 2.201 1 93.25 34 VAL B CA 1
ATOM 2425 C C . VAL B 1 34 ? 5.426 19.703 1.678 1 93.25 34 VAL B C 1
ATOM 2427 O O . VAL B 1 34 ? 5.895 19.25 0.632 1 93.25 34 VAL B O 1
ATOM 2430 N N . LEU B 1 35 ? 5.996 20.625 2.387 1 93.5 35 LEU B N 1
ATOM 2431 C CA . LEU B 1 35 ? 7.238 21.297 2.025 1 93.5 35 LEU B CA 1
ATOM 2432 C C . LEU B 1 35 ? 8.289 21.141 3.119 1 93.5 35 LEU B C 1
ATOM 2434 O O . LEU B 1 35 ? 7.945 21.031 4.301 1 93.5 35 LEU B O 1
ATOM 2438 N N . ARG B 1 36 ? 9.477 21.031 2.709 1 89.56 36 ARG B N 1
ATOM 2439 C CA . ARG B 1 36 ? 10.617 20.984 3.623 1 89.56 36 ARG B CA 1
ATOM 2440 C C . ARG B 1 36 ? 11.797 21.766 3.074 1 89.56 36 ARG B C 1
ATOM 2442 O O . ARG B 1 36 ? 11.938 21.922 1.86 1 89.56 36 ARG B O 1
ATOM 2449 N N . PRO B 1 37 ? 12.602 22.297 3.99 1 87.19 37 PRO B N 1
ATOM 2450 C CA . PRO B 1 37 ? 13.805 22.984 3.514 1 87.19 37 PRO B CA 1
ATOM 2451 C C . PRO B 1 37 ? 14.836 22.031 2.924 1 87.19 37 PRO B C 1
ATOM 2453 O O . PRO B 1 37 ? 15.125 20.984 3.512 1 87.19 37 PRO B O 1
ATOM 2456 N N . ASN B 1 38 ? 15.312 22.344 1.778 1 80.44 38 ASN B N 1
ATOM 2457 C CA . ASN B 1 38 ? 16.422 21.578 1.219 1 80.44 38 ASN B CA 1
ATOM 2458 C C . ASN B 1 38 ? 17.75 21.984 1.822 1 80.44 38 ASN B C 1
ATOM 2460 O O . ASN B 1 38 ? 17.797 22.672 2.844 1 80.44 38 ASN B O 1
ATOM 2464 N N . TYR B 1 39 ? 18.859 21.406 1.284 1 74.56 39 TYR B N 1
ATOM 2465 C CA . TYR B 1 39 ? 20.188 21.672 1.806 1 74.56 39 TYR B CA 1
ATOM 2466 C C . TYR B 1 39 ? 20.531 23.156 1.694 1 74.56 39 TYR B C 1
ATOM 2468 O O . TYR B 1 39 ? 21.359 23.672 2.447 1 74.56 39 TYR B O 1
ATOM 2476 N N . LYS B 1 40 ? 19.75 23.891 0.81 1 81.12 40 LYS B N 1
ATOM 2477 C CA . LYS B 1 40 ? 19.922 25.328 0.637 1 81.12 40 LYS B CA 1
ATOM 2478 C C . LYS B 1 40 ? 18.906 26.109 1.454 1 81.12 40 LYS B C 1
ATOM 2480 O O . LYS B 1 40 ? 18.797 27.328 1.331 1 81.12 40 LYS B O 1
ATOM 2485 N N . LYS B 1 41 ? 18.016 25.375 2.141 1 86.69 41 LYS B N 1
ATOM 2486 C CA . LYS B 1 41 ? 17 25.922 3.041 1 86.69 41 LYS B CA 1
ATOM 2487 C C . LYS B 1 41 ? 15.805 26.469 2.262 1 86.69 41 LYS B C 1
ATOM 2489 O O . LYS B 1 41 ? 14.984 27.203 2.805 1 86.69 41 LYS B O 1
ATOM 2494 N N . ASP B 1 42 ? 15.797 26.156 0.961 1 88.06 42 ASP B N 1
ATOM 2495 C CA . ASP B 1 42 ? 14.609 26.469 0.178 1 88.06 42 ASP B CA 1
ATOM 2496 C C . ASP B 1 42 ? 13.477 25.484 0.487 1 88.06 42 ASP B C 1
ATOM 2498 O O . ASP B 1 42 ? 13.703 24.281 0.588 1 88.06 42 ASP B O 1
ATOM 2502 N N . MET B 1 43 ? 12.32 26.078 0.688 1 90.62 43 MET B N 1
ATOM 2503 C CA . MET B 1 43 ? 11.156 25.219 0.912 1 90.62 43 MET B CA 1
ATOM 2504 C C . MET B 1 43 ? 10.703 24.562 -0.389 1 90.62 43 MET B C 1
ATOM 2506 O O . MET B 1 43 ? 10.219 25.25 -1.296 1 90.62 43 MET B O 1
ATOM 2510 N N . ILE B 1 44 ? 10.945 23.281 -0.478 1 90.56 44 ILE B N 1
ATOM 2511 C CA . ILE B 1 44 ? 10.586 22.547 -1.688 1 90.56 44 ILE B CA 1
ATOM 2512 C C . ILE B 1 44 ? 9.672 21.391 -1.335 1 90.56 44 ILE B C 1
ATOM 2514 O O . ILE B 1 44 ? 9.641 20.938 -0.187 1 90.56 44 ILE B O 1
ATOM 2518 N N . PRO B 1 45 ? 8.898 20.953 -2.322 1 94.06 45 PRO B N 1
ATOM 2519 C CA . PRO B 1 45 ? 8.031 19.797 -2.047 1 94.06 45 PRO B CA 1
ATOM 2520 C C . PRO B 1 45 ? 8.812 18.531 -1.718 1 94.06 45 PRO B C 1
ATOM 2522 O O . PRO B 1 45 ? 9.82 18.234 -2.365 1 94.06 45 PRO B O 1
ATOM 2525 N N . VAL B 1 46 ? 8.359 17.891 -0.702 1 93.88 46 VAL B N 1
ATOM 2526 C CA . VAL B 1 46 ? 8.898 16.578 -0.327 1 93.88 46 VAL B CA 1
ATOM 2527 C C . VAL B 1 46 ? 7.863 15.492 -0.6 1 93.88 46 VAL B C 1
ATOM 2529 O O . VAL B 1 46 ? 6.695 15.797 -0.866 1 93.88 46 VAL B O 1
ATOM 2532 N N . SER B 1 47 ? 8.242 14.266 -0.668 1 96.25 47 SER B N 1
ATOM 2533 C CA . SER B 1 47 ? 7.406 13.109 -0.976 1 96.25 47 SER B CA 1
ATOM 2534 C C . SER B 1 47 ? 7.074 13.047 -2.463 1 96.25 47 SER B C 1
ATOM 2536 O O . SER B 1 47 ? 6.055 12.477 -2.855 1 96.25 47 SER B O 1
ATOM 2538 N N . MET B 1 48 ? 7.945 13.594 -3.268 1 97.19 48 MET B N 1
ATOM 2539 C CA . MET B 1 48 ? 7.691 13.641 -4.703 1 97.19 48 MET B CA 1
ATOM 2540 C C . MET B 1 48 ? 7.84 12.258 -5.332 1 97.19 48 MET B C 1
ATOM 2542 O O . MET B 1 48 ? 7.414 12.039 -6.469 1 97.19 48 MET B O 1
ATOM 2546 N N . GLY B 1 49 ? 8.398 11.352 -4.602 1 98.06 49 GLY B N 1
ATOM 2547 C CA . GLY B 1 49 ? 8.445 9.977 -5.074 1 98.06 49 GLY B CA 1
ATOM 2548 C C . GLY B 1 49 ? 7.078 9.406 -5.387 1 98.06 49 GLY B C 1
ATOM 2549 O O . GLY B 1 49 ? 6.965 8.406 -6.102 1 98.06 49 GLY B O 1
ATOM 2550 N N . ILE B 1 50 ? 6.043 10.008 -4.895 1 98.06 50 ILE B N 1
ATOM 2551 C CA . ILE B 1 50 ? 4.668 9.578 -5.113 1 98.06 50 ILE B CA 1
ATOM 2552 C C . ILE B 1 50 ? 4.371 9.531 -6.613 1 98.06 50 ILE B C 1
ATOM 2554 O O . ILE B 1 50 ? 3.471 8.812 -7.055 1 98.06 50 ILE B O 1
ATOM 2558 N N . VAL B 1 51 ? 5.145 10.234 -7.438 1 98.12 51 VAL B N 1
ATOM 2559 C CA . VAL B 1 51 ? 4.902 10.336 -8.875 1 98.12 51 VAL B CA 1
ATOM 2560 C C . VAL B 1 51 ? 5.18 8.992 -9.539 1 98.12 51 VAL B C 1
ATOM 2562 O O . VAL B 1 51 ? 4.777 8.766 -10.688 1 98.12 51 VAL B O 1
ATOM 2565 N N . PHE B 1 52 ? 5.914 8.062 -8.836 1 98.75 52 PHE B N 1
ATOM 2566 C CA . PHE B 1 52 ? 6.191 6.746 -9.391 1 98.75 52 PHE B CA 1
ATOM 2567 C C . PHE B 1 52 ? 4.926 5.891 -9.406 1 98.75 52 PHE B C 1
ATOM 2569 O O . PHE B 1 52 ? 4.777 5.008 -10.258 1 98.75 52 PHE B O 1
ATOM 2576 N N . LEU B 1 53 ? 4.023 6.105 -8.531 1 98.56 53 LEU B N 1
ATOM 2577 C CA . LEU B 1 53 ? 2.957 5.191 -8.141 1 98.56 53 LEU B CA 1
ATOM 2578 C C . LEU B 1 53 ? 1.976 4.984 -9.289 1 98.56 53 LEU B C 1
ATOM 2580 O O . LEU B 1 53 ? 1.658 3.844 -9.641 1 98.56 53 LEU B O 1
ATOM 2584 N N . PRO B 1 54 ? 1.474 6.051 -9.945 1 98.06 54 PRO B N 1
ATOM 2585 C CA . PRO B 1 54 ? 0.428 5.848 -10.953 1 98.06 54 PRO B CA 1
ATOM 2586 C C . PRO B 1 54 ? 0.869 4.918 -12.078 1 98.06 54 PRO B C 1
ATOM 2588 O O . PRO B 1 54 ? 0.15 3.977 -12.422 1 98.06 54 PRO B O 1
ATOM 2591 N N . MET B 1 55 ? 2.066 5.133 -12.578 1 98.56 55 MET B N 1
ATOM 2592 C CA . MET B 1 55 ? 2.492 4.344 -13.727 1 98.56 55 MET B CA 1
ATOM 2593 C C . MET B 1 55 ? 2.975 2.965 -13.297 1 98.56 55 MET B C 1
ATOM 2595 O O . MET B 1 55 ? 3 2.031 -14.102 1 98.56 55 MET B O 1
ATOM 2599 N N . ILE B 1 56 ? 3.375 2.77 -12.023 1 98.75 56 ILE B N 1
ATOM 2600 C CA . ILE B 1 56 ? 3.621 1.431 -11.5 1 98.75 56 ILE B CA 1
ATOM 2601 C C . ILE B 1 56 ? 2.342 0.601 -11.586 1 98.75 56 ILE B C 1
ATOM 2603 O O . ILE B 1 56 ? 2.365 -0.543 -12.047 1 98.75 56 ILE B O 1
ATOM 2607 N N . VAL B 1 57 ? 1.202 1.187 -11.242 1 98.75 57 VAL B N 1
ATOM 2608 C CA . VAL B 1 57 ? -0.074 0.48 -11.234 1 98.75 57 VAL B CA 1
ATOM 2609 C C . VAL B 1 57 ? -0.552 0.269 -12.672 1 98.75 57 VAL B C 1
ATOM 2611 O O . VAL B 1 57 ? -0.981 -0.829 -13.031 1 98.75 57 VAL B O 1
ATOM 2614 N N . ILE B 1 58 ? -0.435 1.263 -13.508 1 98.69 58 ILE B N 1
ATOM 2615 C CA . ILE B 1 58 ? -0.879 1.15 -14.891 1 98.69 58 ILE B CA 1
ATOM 2616 C C . ILE B 1 58 ? -0.046 0.095 -15.617 1 98.69 58 ILE B C 1
ATOM 2618 O O . ILE B 1 58 ? -0.592 -0.768 -16.312 1 98.69 58 ILE B O 1
ATOM 2622 N N . ASN B 1 59 ? 1.31 0.161 -15.484 1 98.88 59 ASN B N 1
ATOM 2623 C CA . ASN B 1 59 ? 2.162 -0.87 -16.062 1 98.88 59 ASN B CA 1
ATOM 2624 C C . ASN B 1 59 ? 1.864 -2.244 -15.477 1 98.88 59 ASN B C 1
ATOM 2626 O O . ASN B 1 59 ? 1.965 -3.26 -16.172 1 98.88 59 ASN B O 1
ATOM 2630 N N . GLY B 1 60 ? 1.546 -2.254 -14.148 1 98.75 60 GLY B N 1
ATOM 2631 C CA . GLY B 1 60 ? 1.101 -3.502 -13.547 1 98.75 60 GLY B CA 1
ATOM 2632 C C . GLY B 1 60 ? -0.139 -4.074 -14.203 1 98.75 60 GLY B C 1
ATOM 2633 O O . GLY B 1 60 ? -0.248 -5.289 -14.383 1 98.75 60 GLY B O 1
ATOM 2634 N N . ILE B 1 61 ? -1.1 -3.205 -14.555 1 98.75 61 ILE B N 1
ATOM 2635 C CA . ILE B 1 61 ? -2.322 -3.615 -15.234 1 98.75 61 ILE B CA 1
ATOM 2636 C C . ILE B 1 61 ? -1.975 -4.25 -16.578 1 98.75 61 ILE B C 1
ATOM 2638 O O . ILE B 1 61 ? -2.465 -5.332 -16.906 1 98.75 61 ILE B O 1
ATOM 2642 N N . ILE B 1 62 ? -1.123 -3.59 -17.328 1 98.38 62 ILE B N 1
ATOM 2643 C CA . ILE B 1 62 ? -0.711 -4.086 -18.641 1 98.38 62 ILE B CA 1
ATOM 2644 C C . ILE B 1 62 ? -0.049 -5.453 -18.484 1 98.38 62 ILE B C 1
ATOM 2646 O O . ILE B 1 62 ? -0.413 -6.406 -19.188 1 98.38 62 ILE B O 1
ATOM 2650 N N . LEU B 1 63 ? 0.873 -5.551 -17.562 1 98.38 63 LEU B N 1
ATOM 2651 C CA . LEU B 1 63 ? 1.611 -6.793 -17.359 1 98.38 63 LEU B CA 1
ATOM 2652 C C . LEU B 1 63 ? 0.679 -7.906 -16.906 1 98.38 63 LEU B C 1
ATOM 2654 O O . LEU B 1 63 ? 0.769 -9.039 -17.391 1 98.38 63 LEU B O 1
ATOM 2658 N N . ALA B 1 64 ? -0.218 -7.594 -15.984 1 97.94 64 ALA B N 1
ATOM 2659 C CA . ALA B 1 64 ? -1.159 -8.586 -15.461 1 97.94 64 ALA B CA 1
ATOM 2660 C C . ALA B 1 64 ? -2.094 -9.078 -16.562 1 97.94 64 ALA B C 1
ATOM 2662 O O . ALA B 1 64 ? -2.471 -10.25 -16.578 1 97.94 64 ALA B O 1
ATOM 2663 N N . PHE B 1 65 ? -2.461 -8.164 -17.438 1 97.06 65 PHE B N 1
ATOM 2664 C CA . PHE B 1 65 ? -3.365 -8.531 -18.516 1 97.06 65 PHE B CA 1
ATOM 2665 C C . PHE B 1 65 ? -2.746 -9.602 -19.406 1 97.06 65 PHE B C 1
ATOM 2667 O O . PHE B 1 65 ? -3.438 -10.523 -19.844 1 97.06 65 PHE B O 1
ATOM 2674 N N . PHE B 1 66 ? -1.464 -9.578 -19.594 1 95.81 66 PHE B N 1
ATOM 2675 C CA . PHE B 1 66 ? -0.799 -10.5 -20.5 1 95.81 66 PHE B CA 1
ATOM 2676 C C . PHE B 1 66 ? -0.203 -11.68 -19.75 1 95.81 66 PHE B C 1
ATOM 2678 O O . PHE B 1 66 ? 0.501 -12.508 -20.328 1 95.81 66 PHE B O 1
ATOM 2685 N N . THR B 1 67 ? -0.407 -11.742 -18.438 1 95.94 67 THR B N 1
ATOM 2686 C CA . THR B 1 67 ? 0.11 -12.828 -17.609 1 95.94 67 THR B CA 1
ATOM 2687 C C . THR B 1 67 ? -1.009 -13.781 -17.203 1 95.94 67 THR B C 1
ATOM 2689 O O . THR B 1 67 ? -1.979 -13.383 -16.562 1 95.94 67 THR B O 1
ATOM 2692 N N . THR B 1 68 ? -0.838 -15.07 -17.547 1 93.62 68 THR B N 1
ATOM 2693 C CA . THR B 1 68 ? -1.92 -16.016 -17.297 1 93.62 68 THR B CA 1
ATOM 2694 C C . THR B 1 68 ? -1.524 -17.016 -16.219 1 93.62 68 THR B C 1
ATOM 2696 O O . THR B 1 68 ? -2.387 -17.578 -15.539 1 93.62 68 THR B O 1
ATOM 2699 N N . GLU B 1 69 ? -0.189 -17.188 -16.016 1 96.56 69 GLU B N 1
ATOM 2700 C CA . GLU B 1 69 ? 0.27 -18.156 -15.016 1 96.56 69 GLU B CA 1
ATOM 2701 C C . GLU B 1 69 ? 0.174 -17.578 -13.609 1 96.56 69 GLU B C 1
ATOM 2703 O O . GLU B 1 69 ? 0.636 -16.453 -13.359 1 96.56 69 GLU B O 1
ATOM 2708 N N . PHE B 1 70 ? -0.357 -18.344 -12.695 1 96.94 70 PHE B N 1
ATOM 2709 C CA . PHE B 1 70 ? -0.569 -17.891 -11.328 1 96.94 70 PHE B CA 1
ATOM 2710 C C . PHE B 1 70 ? 0.76 -17.594 -10.641 1 96.94 70 PHE B C 1
ATOM 2712 O O . PHE B 1 70 ? 0.848 -16.672 -9.812 1 96.94 70 PHE B O 1
ATOM 2719 N N . LYS B 1 71 ? 1.75 -18.375 -10.961 1 97.88 71 LYS B N 1
ATOM 2720 C CA . LYS B 1 71 ? 3.068 -18.125 -10.391 1 97.88 71 LYS B CA 1
ATOM 2721 C C . LYS B 1 71 ? 3.555 -16.719 -10.734 1 97.88 71 LYS B C 1
ATOM 2723 O O . LYS B 1 71 ? 3.984 -15.969 -9.852 1 97.88 71 LYS B O 1
ATOM 2728 N N . ASP B 1 72 ? 3.445 -16.375 -11.984 1 98.38 72 ASP B N 1
ATOM 2729 C CA . ASP B 1 72 ? 3.891 -15.07 -12.461 1 98.38 72 ASP B CA 1
ATOM 2730 C C . ASP B 1 72 ? 3.018 -13.953 -11.883 1 98.38 72 ASP B C 1
ATOM 2732 O O . ASP B 1 72 ? 3.521 -12.891 -11.523 1 98.38 72 ASP B O 1
ATOM 2736 N N . LEU B 1 73 ? 1.72 -14.211 -11.758 1 98.5 73 LEU B N 1
ATOM 2737 C CA . LEU B 1 73 ? 0.821 -13.242 -11.141 1 98.5 73 LEU B CA 1
ATOM 2738 C C . LEU B 1 73 ? 1.198 -13 -9.688 1 98.5 73 LEU B C 1
ATOM 2740 O O . LEU B 1 73 ? 1.159 -11.859 -9.211 1 98.5 73 LEU B O 1
ATOM 2744 N N . ALA B 1 74 ? 1.553 -14.07 -9.023 1 98.5 74 ALA B N 1
ATOM 2745 C CA . ALA B 1 74 ? 1.979 -13.938 -7.629 1 98.5 74 ALA B CA 1
ATOM 2746 C C . ALA B 1 74 ? 3.193 -13.016 -7.512 1 98.5 74 ALA B C 1
ATOM 2748 O O . ALA B 1 74 ? 3.25 -12.164 -6.625 1 98.5 74 ALA B O 1
ATOM 2749 N N . TYR B 1 75 ? 4.129 -13.141 -8.414 1 98.75 75 TYR B N 1
ATOM 2750 C CA . TYR B 1 75 ? 5.316 -12.297 -8.398 1 98.75 75 TYR B CA 1
ATOM 2751 C C . TYR B 1 75 ? 4.953 -10.844 -8.656 1 98.75 75 TYR B C 1
ATOM 2753 O O . TYR B 1 75 ? 5.504 -9.938 -8.023 1 98.75 75 TYR B O 1
ATOM 2761 N N . ILE B 1 76 ? 4.008 -10.594 -9.57 1 98.81 76 ILE B N 1
ATOM 2762 C CA . ILE B 1 76 ? 3.561 -9.234 -9.867 1 98.81 76 ILE B CA 1
ATOM 2763 C C . ILE B 1 76 ? 2.965 -8.602 -8.609 1 98.81 76 ILE B C 1
ATOM 2765 O O . ILE B 1 76 ? 3.365 -7.508 -8.211 1 98.81 76 ILE B O 1
ATOM 2769 N N . PHE B 1 77 ? 2.133 -9.328 -7.938 1 98.88 77 PHE B N 1
ATOM 2770 C CA . PHE B 1 77 ? 1.388 -8.742 -6.832 1 98.88 77 PHE B CA 1
ATOM 2771 C C . PHE B 1 77 ? 2.246 -8.672 -5.574 1 98.88 77 PHE B C 1
ATOM 2773 O O . PHE B 1 77 ? 2.09 -7.766 -4.758 1 98.88 77 PHE B O 1
ATOM 2780 N N . MET B 1 78 ? 3.215 -9.641 -5.402 1 98.88 78 MET B N 1
ATOM 2781 C CA . MET B 1 78 ? 4.188 -9.5 -4.324 1 98.88 78 MET B CA 1
ATOM 2782 C C . MET B 1 78 ? 5.008 -8.227 -4.488 1 98.88 78 MET B C 1
ATOM 2784 O O . MET B 1 78 ? 5.191 -7.473 -3.533 1 98.88 78 MET B O 1
ATOM 2788 N N . PHE B 1 79 ? 5.438 -8 -5.719 1 98.94 79 PHE B N 1
ATOM 2789 C CA . PHE B 1 79 ? 6.262 -6.84 -6.035 1 98.94 79 PHE B CA 1
ATOM 2790 C C . PHE B 1 79 ? 5.484 -5.547 -5.82 1 98.94 79 PHE B C 1
ATOM 2792 O O . PHE B 1 79 ? 5.984 -4.617 -5.184 1 98.94 79 PHE B O 1
ATOM 2799 N N . MET B 1 80 ? 4.242 -5.523 -6.254 1 98.75 80 MET B N 1
ATOM 2800 C CA . MET B 1 80 ? 3.391 -4.344 -6.117 1 98.75 80 MET B CA 1
ATOM 2801 C C . MET B 1 80 ? 3.025 -4.105 -4.656 1 98.75 80 MET B C 1
ATOM 2803 O O . MET B 1 80 ? 3.014 -2.963 -4.195 1 98.75 80 MET B O 1
ATOM 2807 N N . PHE B 1 81 ? 2.768 -5.168 -3.941 1 98.81 81 PHE B N 1
ATOM 2808 C CA . PHE B 1 81 ? 2.457 -5.086 -2.52 1 98.81 81 PHE B CA 1
ATOM 2809 C C . PHE B 1 81 ? 3.613 -4.469 -1.746 1 98.81 81 PHE B C 1
ATOM 2811 O O . PHE B 1 81 ? 3.41 -3.562 -0.933 1 98.81 81 PHE B O 1
ATOM 2818 N N . GLY B 1 82 ? 4.801 -4.957 -2.016 1 98.81 82 GLY B N 1
ATOM 2819 C CA . GLY B 1 82 ? 5.969 -4.414 -1.339 1 98.81 82 GLY B CA 1
ATOM 2820 C C . GLY B 1 82 ? 6.184 -2.936 -1.608 1 98.81 82 GLY B C 1
ATOM 2821 O O . GLY B 1 82 ? 6.406 -2.156 -0.68 1 98.81 82 GLY B O 1
ATOM 2822 N N . MET B 1 83 ? 6.031 -2.562 -2.883 1 98.88 83 MET B N 1
ATOM 2823 C CA . MET B 1 83 ? 6.27 -1.171 -3.254 1 98.88 83 MET B CA 1
ATOM 2824 C C . MET B 1 83 ? 5.211 -0.255 -2.65 1 98.88 83 MET B C 1
ATOM 2826 O O . MET B 1 83 ? 5.539 0.768 -2.045 1 98.88 83 MET B O 1
ATOM 2830 N N . ILE B 1 84 ? 3.941 -0.628 -2.721 1 98.75 84 ILE B N 1
ATOM 2831 C CA . ILE B 1 84 ? 2.877 0.233 -2.221 1 98.75 84 ILE B CA 1
ATOM 2832 C C . ILE B 1 84 ? 2.963 0.328 -0.699 1 98.75 84 ILE B C 1
ATOM 2834 O O . ILE B 1 84 ? 2.662 1.373 -0.118 1 98.75 84 ILE B O 1
ATOM 2838 N N . SER B 1 85 ? 3.396 -0.76 -0.072 1 98.81 85 SER B N 1
ATOM 2839 C CA . SER B 1 85 ? 3.602 -0.732 1.372 1 98.81 85 SER B CA 1
ATOM 2840 C C . SER B 1 85 ? 4.613 0.341 1.766 1 98.81 85 SER B C 1
ATOM 2842 O O . SER B 1 85 ? 4.402 1.073 2.734 1 98.81 85 SER B O 1
ATOM 2844 N N . MET B 1 86 ? 5.641 0.436 0.981 1 98.62 86 MET B N 1
ATOM 2845 C CA . MET B 1 86 ? 6.676 1.407 1.328 1 98.62 86 MET B CA 1
ATOM 2846 C C . MET B 1 86 ? 6.277 2.811 0.881 1 98.62 86 MET B C 1
ATOM 2848 O O . MET B 1 86 ? 6.672 3.799 1.499 1 98.62 86 MET B O 1
ATOM 2852 N N . PHE B 1 87 ? 5.426 2.924 -0.214 1 98.62 87 PHE B N 1
ATOM 2853 C CA . PHE B 1 87 ? 4.805 4.215 -0.482 1 98.62 87 PHE B CA 1
ATOM 2854 C C . PHE B 1 87 ? 4.039 4.711 0.737 1 98.62 87 PHE B C 1
ATOM 2856 O O . PHE B 1 87 ? 4.172 5.871 1.132 1 98.62 87 PHE B O 1
ATOM 2863 N N . PHE B 1 88 ? 3.344 3.807 1.373 1 98.44 88 PHE B N 1
ATOM 2864 C CA . PHE B 1 88 ? 2.512 4.125 2.527 1 98.44 88 PHE B CA 1
ATOM 2865 C C . PHE B 1 88 ? 3.369 4.543 3.715 1 98.44 88 PHE B C 1
ATOM 2867 O O . PHE B 1 88 ? 3.156 5.609 4.297 1 98.44 88 PHE B O 1
ATOM 2874 N N . ALA B 1 89 ? 4.324 3.73 4.043 1 97.62 89 ALA B N 1
ATOM 2875 C CA . ALA B 1 89 ? 5.184 4.039 5.184 1 97.62 89 ALA B CA 1
ATOM 2876 C C . ALA B 1 89 ? 5.969 5.324 4.945 1 97.62 89 ALA B C 1
ATOM 2878 O O . ALA B 1 89 ? 6.168 6.117 5.867 1 97.62 89 ALA B O 1
ATOM 2879 N N . GLY B 1 90 ? 6.383 5.531 3.723 1 97.19 90 GLY B N 1
ATOM 2880 C CA . GLY B 1 90 ? 7.176 6.695 3.365 1 97.19 90 GLY B CA 1
ATOM 2881 C C . GLY B 1 90 ? 6.402 8 3.465 1 97.19 90 GLY B C 1
ATOM 2882 O O . GLY B 1 90 ? 6.898 8.977 4.023 1 97.19 90 GLY B O 1
ATOM 2883 N N . ILE B 1 91 ? 5.215 8 2.934 1 96.12 91 ILE B N 1
ATOM 2884 C CA . ILE B 1 91 ? 4.422 9.227 2.951 1 96.12 91 ILE B CA 1
ATOM 2885 C C . ILE B 1 91 ? 4.035 9.57 4.387 1 96.12 91 ILE B C 1
ATOM 2887 O O . ILE B 1 91 ? 3.953 10.75 4.75 1 96.12 91 ILE B O 1
ATOM 2891 N N . LEU B 1 92 ? 3.748 8.562 5.188 1 95.5 92 LEU B N 1
ATOM 2892 C CA . LEU B 1 92 ? 3.438 8.781 6.598 1 95.5 92 LEU B CA 1
ATOM 2893 C C . LEU B 1 92 ? 4.598 9.469 7.309 1 95.5 92 LEU B C 1
ATOM 2895 O O . LEU B 1 92 ? 4.391 10.422 8.07 1 95.5 92 LEU B O 1
ATOM 2899 N N . ASP B 1 93 ? 5.773 9.039 7.047 1 94.31 93 ASP B N 1
ATOM 2900 C CA . ASP B 1 93 ? 6.969 9.602 7.676 1 94.31 93 ASP B CA 1
ATOM 2901 C C . ASP B 1 93 ? 7.242 11.016 7.164 1 94.31 93 ASP B C 1
ATOM 2903 O O . ASP B 1 93 ? 7.605 11.906 7.938 1 94.31 93 ASP B O 1
ATOM 2907 N N . ASP B 1 94 ? 7.078 11.25 5.887 1 94.94 94 ASP B N 1
ATOM 2908 C CA . ASP B 1 94 ? 7.352 12.539 5.273 1 94.94 94 ASP B CA 1
ATOM 2909 C C . ASP B 1 94 ? 6.383 13.609 5.777 1 94.94 94 ASP B C 1
ATOM 2911 O O . ASP B 1 94 ? 6.758 14.773 5.938 1 94.94 94 ASP B O 1
ATOM 2915 N N . VAL B 1 95 ? 5.145 13.203 6.059 1 92.81 95 VAL B N 1
ATOM 2916 C CA . VAL B 1 95 ? 4.102 14.195 6.293 1 92.81 95 VAL B CA 1
ATOM 2917 C C . VAL B 1 95 ? 3.893 14.383 7.797 1 92.81 95 VAL B C 1
ATOM 2919 O O . VAL B 1 95 ? 3.672 15.5 8.266 1 92.81 95 VAL B O 1
ATOM 2922 N N . ILE B 1 96 ? 4.02 13.234 8.523 1 91.06 96 ILE B N 1
ATOM 2923 C CA . ILE B 1 96 ? 3.656 13.289 9.938 1 91.06 96 ILE B CA 1
ATOM 2924 C C . ILE B 1 96 ? 4.91 13.156 10.797 1 91.06 96 ILE B C 1
ATOM 2926 O O . ILE B 1 96 ? 4.891 13.484 11.984 1 91.06 96 ILE B O 1
ATOM 2930 N N . GLY B 1 97 ? 5.945 12.641 10.242 1 87.12 97 GLY B N 1
ATOM 2931 C CA . GLY B 1 97 ? 7.133 12.312 11.008 1 87.12 97 GLY B CA 1
ATOM 2932 C C . GLY B 1 97 ? 7.816 13.531 11.609 1 87.12 97 GLY B C 1
ATOM 2933 O O . GLY B 1 97 ? 7.852 14.594 10.984 1 87.12 97 GLY B O 1
ATOM 2934 N N . ASN B 1 98 ? 8.125 13.32 12.922 1 75.75 98 ASN B N 1
ATOM 2935 C CA . ASN B 1 98 ? 8.914 14.328 13.625 1 75.75 98 ASN B CA 1
ATOM 2936 C C . ASN B 1 98 ? 10.406 14.047 13.516 1 75.75 98 ASN B C 1
ATOM 2938 O O . ASN B 1 98 ? 10.828 12.891 13.5 1 75.75 98 ASN B O 1
ATOM 2942 N N . ARG B 1 99 ? 11.148 15 13.266 1 69.12 99 ARG B N 1
ATOM 2943 C CA . ARG B 1 99 ? 12.57 14.836 13.016 1 69.12 99 ARG B CA 1
ATOM 2944 C C . ARG B 1 99 ? 13.367 14.867 14.312 1 69.12 99 ARG B C 1
ATOM 2946 O O . ARG B 1 99 ? 14.602 14.844 14.297 1 69.12 99 ARG B O 1
ATOM 2953 N N . ASP B 1 100 ? 12.688 14.766 15.367 1 73 100 ASP B N 1
ATOM 2954 C CA . ASP B 1 100 ? 13.398 14.82 16.641 1 73 100 ASP B CA 1
ATOM 2955 C C . ASP B 1 100 ? 14.141 13.516 16.906 1 73 100 ASP B C 1
ATOM 2957 O O . ASP B 1 100 ? 15.109 13.492 17.672 1 73 100 ASP B O 1
ATOM 2961 N N . VAL B 1 101 ? 13.641 12.438 16.375 1 73.12 101 VAL B N 1
ATOM 2962 C CA . VAL B 1 101 ? 14.25 11.117 16.531 1 73.12 101 VAL B CA 1
ATOM 2963 C C . VAL B 1 101 ? 14.789 10.648 15.18 1 73.12 101 VAL B C 1
ATOM 2965 O O . VAL B 1 101 ? 14.094 10.711 14.164 1 73.12 101 VAL B O 1
ATOM 2968 N N . SER B 1 102 ? 16.078 10.352 15.242 1 71.81 102 SER B N 1
ATOM 2969 C CA . SER B 1 102 ? 16.672 9.906 13.984 1 71.81 102 SER B CA 1
ATOM 2970 C C . SER B 1 102 ? 17.469 8.617 14.172 1 71.81 102 SER B C 1
ATOM 2972 O O . SER B 1 102 ? 17.844 8.273 15.297 1 71.81 102 SER B O 1
ATOM 2974 N N . GLY B 1 103 ? 17.531 7.863 13.117 1 74 103 GLY B N 1
ATOM 2975 C CA . GLY B 1 103 ? 18.312 6.641 13.148 1 74 103 GLY B CA 1
ATOM 2976 C C . GLY B 1 103 ? 17.531 5.445 13.672 1 74 103 GLY B C 1
ATOM 2977 O O . GLY B 1 103 ? 16.547 5.602 14.375 1 74 103 GLY B O 1
ATOM 2978 N N . LEU B 1 104 ? 17.906 4.293 13.305 1 76.12 104 LEU B N 1
ATOM 2979 C CA . LEU B 1 104 ? 17.25 3.061 13.734 1 76.12 104 LEU B CA 1
ATOM 2980 C C . LEU B 1 104 ? 17.297 2.908 15.25 1 76.12 104 LEU B C 1
ATOM 2982 O O . LEU B 1 104 ? 16.297 2.582 15.883 1 76.12 104 LEU B O 1
ATOM 2986 N N . LYS B 1 105 ? 18.422 3.18 15.758 1 75.69 105 LYS B N 1
ATOM 2987 C CA . LYS B 1 105 ? 18.609 3.068 17.203 1 75.69 105 LYS B CA 1
ATOM 2988 C C . LYS B 1 105 ? 17.672 4.016 17.953 1 75.69 105 LYS B C 1
ATOM 2990 O O . LYS B 1 105 ? 17.062 3.639 18.953 1 75.69 105 LYS B O 1
ATOM 2995 N N . GLY B 1 106 ? 17.578 5.223 17.5 1 79.06 106 GLY B N 1
ATOM 2996 C CA . GLY B 1 106 ? 16.688 6.203 18.109 1 79.06 106 GLY B CA 1
ATOM 2997 C C . GLY B 1 106 ? 15.227 5.809 18.047 1 79.06 106 GLY B C 1
ATOM 2998 O O . GLY B 1 106 ? 14.508 5.938 19.047 1 79.06 106 GLY B O 1
ATOM 2999 N N . HIS B 1 107 ? 14.859 5.227 16.984 1 83.75 107 HIS B N 1
ATOM 3000 C CA . HIS B 1 107 ? 13.469 4.82 16.812 1 83.75 107 HIS B CA 1
ATOM 3001 C C . HIS B 1 107 ? 13.125 3.631 17.703 1 83.75 107 HIS B C 1
ATOM 3003 O O . HIS B 1 107 ? 12.047 3.59 18.297 1 83.75 107 HIS B O 1
ATOM 3009 N N . PHE B 1 108 ? 14.016 2.748 17.828 1 83.19 108 PHE B N 1
ATOM 3010 C CA . PHE B 1 108 ? 13.773 1.565 18.656 1 83.19 108 PHE B CA 1
ATOM 3011 C C . PHE B 1 108 ? 13.797 1.916 20.125 1 83.19 108 PHE B C 1
ATOM 3013 O O . PHE B 1 108 ? 13.023 1.364 20.922 1 83.19 108 PHE B O 1
ATOM 3020 N N . LYS B 1 109 ? 14.648 2.818 20.453 1 82.88 109 LYS B N 1
ATOM 3021 C CA . LYS B 1 109 ? 14.664 3.303 21.828 1 82.88 109 LYS B CA 1
ATOM 3022 C C . LYS B 1 109 ? 13.328 3.947 22.188 1 82.88 109 LYS B C 1
ATOM 3024 O O . LYS B 1 109 ? 12.789 3.703 23.266 1 82.88 109 LYS B O 1
ATOM 3029 N N . SER B 1 110 ? 12.828 4.684 21.328 1 84.56 110 SER B N 1
ATOM 3030 C CA . SER B 1 110 ? 11.539 5.332 21.547 1 84.56 110 SER B CA 1
ATOM 3031 C C . SER B 1 110 ? 10.414 4.309 21.656 1 84.56 110 SER B C 1
ATOM 3033 O O . SER B 1 110 ? 9.531 4.441 22.5 1 84.56 110 SER B O 1
ATOM 3035 N N . LEU B 1 111 ? 10.477 3.359 20.875 1 84.19 111 LEU B N 1
ATOM 3036 C CA . LEU B 1 111 ? 9.461 2.309 20.875 1 84.19 111 LEU B CA 1
ATOM 3037 C C . LEU B 1 111 ? 9.469 1.565 22.219 1 84.19 111 LEU B C 1
ATOM 3039 O O . LEU B 1 111 ? 8.406 1.279 22.766 1 84.19 111 LEU B O 1
ATOM 3043 N N . PHE B 1 112 ? 10.602 1.239 22.672 1 85.62 112 PHE B N 1
ATOM 3044 C CA . PHE B 1 112 ? 10.734 0.529 23.938 1 85.62 112 PHE B CA 1
ATOM 3045 C C . PHE B 1 112 ? 10.211 1.374 25.094 1 85.62 112 PHE B C 1
ATOM 3047 O O . PHE B 1 112 ? 9.812 0.839 26.141 1 85.62 112 PHE B O 1
ATOM 3054 N N . LYS B 1 113 ? 10.188 2.684 24.875 1 86.69 113 LYS B N 1
ATOM 3055 C CA . LYS B 1 113 ? 9.641 3.594 25.875 1 86.69 113 LYS B CA 1
ATOM 3056 C C . LYS B 1 113 ? 8.141 3.791 25.672 1 86.69 113 LYS B C 1
ATOM 3058 O O . LYS B 1 113 ? 7.527 4.645 26.312 1 86.69 113 LYS B O 1
ATOM 3063 N N . GLY B 1 114 ? 7.625 3.018 24.672 1 85.19 114 GLY B N 1
ATOM 3064 C CA . GLY B 1 114 ? 6.188 3.035 24.469 1 85.19 114 GLY B CA 1
ATOM 3065 C C . GLY B 1 114 ? 5.734 4.086 23.469 1 85.19 114 GLY B C 1
ATOM 3066 O O . GLY B 1 114 ? 4.543 4.375 23.359 1 85.19 114 GLY B O 1
ATOM 3067 N N . SER B 1 115 ? 6.699 4.656 22.766 1 88 115 SER B N 1
ATOM 3068 C CA . SER B 1 115 ? 6.371 5.699 21.797 1 88 115 SER B CA 1
ATOM 3069 C C . SER B 1 115 ? 6.707 5.266 20.375 1 88 115 SER B C 1
ATOM 3071 O O . SER B 1 115 ? 7.879 5.105 20.031 1 88 115 SER B O 1
ATOM 3073 N N . LEU B 1 116 ? 5.684 5.133 19.656 1 90.88 116 LEU B N 1
ATOM 3074 C CA . LEU B 1 116 ? 5.875 4.738 18.266 1 90.88 116 LEU B CA 1
ATOM 3075 C C . LEU B 1 116 ? 6.098 5.961 17.375 1 90.88 116 LEU B C 1
ATOM 3077 O O . LEU B 1 116 ? 5.234 6.836 17.297 1 90.88 116 LEU B O 1
ATOM 3081 N N . THR B 1 117 ? 7.285 6.023 16.797 1 91.12 117 THR B N 1
ATOM 3082 C CA . THR B 1 117 ? 7.574 7.066 15.828 1 91.12 117 THR B CA 1
ATOM 3083 C C . THR B 1 117 ? 7.277 6.582 14.414 1 91.12 117 THR B C 1
ATOM 3085 O O . THR B 1 117 ? 7.18 5.375 14.172 1 91.12 117 THR B O 1
ATOM 3088 N N . THR B 1 118 ? 7.098 7.523 13.516 1 92.38 118 THR B N 1
ATOM 3089 C CA . THR B 1 118 ? 6.848 7.125 12.133 1 92.38 118 THR B CA 1
ATOM 3090 C C . THR B 1 118 ? 8.062 6.41 11.547 1 92.38 118 THR B C 1
ATOM 3092 O O . THR B 1 118 ? 7.914 5.492 10.742 1 92.38 118 THR B O 1
ATOM 3095 N N . GLY B 1 119 ? 9.258 6.801 11.961 1 91.5 119 GLY B N 1
ATOM 3096 C CA . GLY B 1 119 ? 10.461 6.098 11.539 1 91.5 119 GLY B CA 1
ATOM 3097 C C . GLY B 1 119 ? 10.539 4.68 12.078 1 91.5 119 GLY B C 1
ATOM 3098 O O . GLY B 1 119 ? 10.938 3.762 11.359 1 91.5 119 GLY B O 1
ATOM 3099 N N . GLY B 1 120 ? 10.234 4.531 13.305 1 91.25 120 GLY B N 1
ATOM 3100 C CA . GLY B 1 120 ? 10.164 3.201 13.883 1 91.25 120 GLY B CA 1
ATOM 3101 C C . GLY B 1 120 ? 9.141 2.309 13.211 1 91.25 120 GLY B C 1
ATOM 3102 O O . GLY B 1 120 ? 9.414 1.139 12.938 1 91.25 120 GLY B O 1
ATOM 3103 N N . PHE B 1 121 ? 7.977 2.848 12.977 1 94.44 121 PHE B N 1
ATOM 3104 C CA . PHE B 1 121 ? 6.938 2.121 12.25 1 94.44 121 PHE B CA 1
ATOM 3105 C C . PHE B 1 121 ? 7.438 1.693 10.875 1 94.44 121 PHE B C 1
ATOM 3107 O O . PHE B 1 121 ? 7.262 0.54 10.477 1 94.44 121 PHE B O 1
ATOM 3114 N N . LYS B 1 122 ? 8.055 2.625 10.203 1 95 122 LYS B N 1
ATOM 3115 C CA . LYS B 1 122 ? 8.562 2.369 8.859 1 95 122 LYS B CA 1
ATOM 3116 C C . LYS B 1 122 ? 9.57 1.222 8.859 1 95 122 LYS B C 1
ATOM 3118 O O . LYS B 1 122 ? 9.508 0.336 8 1 95 122 LYS B O 1
ATOM 3123 N N . ALA B 1 123 ? 10.438 1.178 9.812 1 93.19 123 ALA B N 1
ATOM 3124 C CA . ALA B 1 123 ? 11.461 0.135 9.914 1 93.19 123 ALA B CA 1
ATOM 3125 C C . ALA B 1 123 ? 10.828 -1.221 10.219 1 93.19 123 ALA B C 1
ATOM 3127 O O . ALA B 1 123 ? 11.109 -2.211 9.539 1 93.19 123 ALA B O 1
ATOM 3128 N N . LEU B 1 124 ? 9.961 -1.284 11.18 1 95.44 124 LEU B N 1
ATOM 3129 C CA . LEU B 1 124 ? 9.281 -2.521 11.555 1 95.44 124 LEU B CA 1
ATOM 3130 C C . LEU B 1 124 ? 8.398 -3.021 10.422 1 95.44 124 LEU B C 1
ATOM 3132 O O . LEU B 1 124 ? 8.445 -4.203 10.07 1 95.44 124 LEU B O 1
ATOM 3136 N N . PHE B 1 125 ? 7.625 -2.074 9.891 1 97.31 125 PHE B N 1
ATOM 3137 C CA . PHE B 1 125 ? 6.711 -2.395 8.797 1 97.31 125 PHE B CA 1
ATOM 3138 C C . PHE B 1 125 ? 7.477 -2.93 7.59 1 97.31 125 PHE B C 1
ATOM 3140 O O . PHE B 1 125 ? 7.078 -3.928 6.988 1 97.31 125 PHE B O 1
ATOM 3147 N N . GLY B 1 126 ? 8.625 -2.295 7.27 1 97.19 126 GLY B N 1
ATOM 3148 C CA . GLY B 1 126 ? 9.477 -2.775 6.188 1 97.19 126 GLY B CA 1
ATOM 3149 C C . GLY B 1 126 ? 9.984 -4.188 6.414 1 97.19 126 GLY B C 1
ATOM 3150 O O . GLY B 1 126 ? 10.062 -4.984 5.477 1 97.19 126 GLY B O 1
ATOM 3151 N N . GLY B 1 127 ? 10.336 -4.477 7.641 1 98.06 127 GLY B N 1
ATOM 3152 C CA . GLY B 1 127 ? 10.75 -5.824 7.992 1 98.06 127 GLY B CA 1
ATOM 3153 C C . GLY B 1 127 ? 9.648 -6.855 7.801 1 98.06 127 GLY B C 1
ATOM 3154 O O . GLY B 1 127 ? 9.891 -7.926 7.238 1 98.06 127 GLY B O 1
ATOM 3155 N N . PHE B 1 128 ? 8.461 -6.52 8.219 1 98.69 128 PHE B N 1
ATOM 3156 C CA . PHE B 1 128 ? 7.344 -7.449 8.117 1 98.69 128 PHE B CA 1
ATOM 3157 C C . PHE B 1 128 ? 6.918 -7.629 6.664 1 98.69 128 PHE B C 1
ATOM 3159 O O . PHE B 1 128 ? 6.488 -8.711 6.27 1 98.69 128 PHE B O 1
ATOM 3166 N N . VAL B 1 129 ? 7.008 -6.543 5.875 1 98.75 129 VAL B N 1
ATOM 3167 C CA . VAL B 1 129 ? 6.742 -6.648 4.445 1 98.75 129 VAL B CA 1
ATOM 3168 C C . VAL B 1 129 ? 7.754 -7.594 3.799 1 98.75 129 VAL B C 1
ATOM 3170 O O . VAL B 1 129 ? 7.383 -8.461 3.004 1 98.75 129 VAL B O 1
ATOM 3173 N N . GLY B 1 130 ? 9.039 -7.43 4.195 1 98.81 130 GLY B N 1
ATOM 3174 C CA . GLY B 1 130 ? 10.047 -8.359 3.715 1 98.81 130 GLY B CA 1
ATOM 3175 C C . GLY B 1 130 ? 9.781 -9.797 4.125 1 98.81 130 GLY B C 1
ATOM 3176 O O . GLY B 1 130 ? 9.984 -10.727 3.342 1 98.81 130 GLY B O 1
ATOM 3177 N N . LEU B 1 131 ? 9.266 -9.945 5.301 1 98.88 131 LEU B N 1
ATOM 3178 C CA . LEU B 1 131 ? 9.016 -11.273 5.84 1 98.88 131 LEU B CA 1
ATOM 3179 C C . LEU B 1 131 ? 7.895 -11.969 5.074 1 98.88 131 LEU B C 1
ATOM 3181 O O . LEU B 1 131 ? 8.008 -13.148 4.734 1 98.88 131 LEU B O 1
ATOM 3185 N N . ILE B 1 132 ? 6.82 -11.312 4.82 1 98.81 132 ILE B N 1
ATOM 3186 C CA . ILE B 1 132 ? 5.711 -11.969 4.137 1 98.81 132 ILE B CA 1
ATOM 3187 C C . ILE B 1 132 ? 6.125 -12.344 2.717 1 98.81 132 ILE B C 1
ATOM 3189 O O . ILE B 1 132 ? 5.758 -13.406 2.217 1 98.81 132 ILE B O 1
ATOM 3193 N N . VAL B 1 133 ? 6.891 -11.5 2.059 1 98.81 133 VAL B N 1
ATOM 3194 C CA . VAL B 1 133 ? 7.375 -11.812 0.718 1 98.81 133 VAL B CA 1
ATOM 3195 C C . VAL B 1 133 ? 8.312 -13.016 0.775 1 98.81 133 VAL B C 1
ATOM 3197 O O . VAL B 1 133 ? 8.219 -13.922 -0.056 1 98.81 133 VAL B O 1
ATOM 3200 N N . SER B 1 134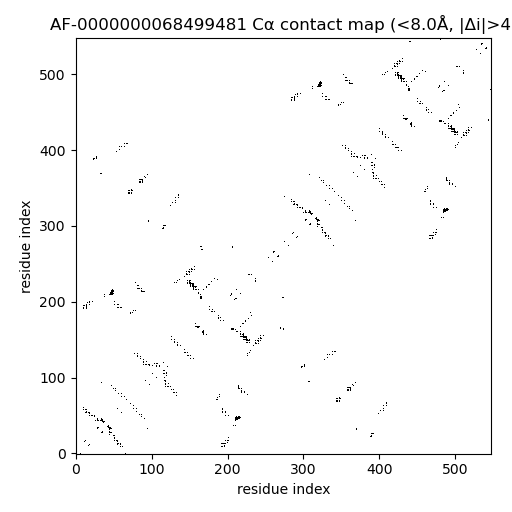 ? 9.156 -13.031 1.785 1 98.81 134 SER B N 1
ATOM 3201 C CA . SER B 1 134 ? 10.141 -14.102 1.936 1 98.81 134 SER B CA 1
ATOM 3202 C C . SER B 1 134 ? 9.461 -15.445 2.174 1 98.81 134 SER B C 1
ATOM 3204 O O . SER B 1 134 ? 9.852 -16.453 1.578 1 98.81 134 SER B O 1
ATOM 3206 N N . VAL B 1 135 ? 8.445 -15.469 2.994 1 98.5 135 VAL B N 1
ATOM 3207 C CA . VAL B 1 135 ? 7.746 -16.703 3.326 1 98.5 135 VAL B CA 1
ATOM 3208 C C . VAL B 1 135 ? 6.957 -17.188 2.115 1 98.5 135 VAL B C 1
ATOM 3210 O O . VAL B 1 135 ? 6.754 -18.406 1.943 1 98.5 135 VAL B O 1
ATOM 3213 N N . ALA B 1 136 ? 6.551 -16.281 1.253 1 98.25 136 ALA B N 1
ATOM 3214 C CA . ALA B 1 136 ? 5.797 -16.641 0.055 1 98.25 136 ALA B CA 1
ATOM 3215 C C . ALA B 1 136 ? 6.691 -17.328 -0.968 1 98.25 136 ALA B C 1
ATOM 3217 O O . ALA B 1 136 ? 6.23 -18.203 -1.721 1 98.25 136 ALA B O 1
ATOM 3218 N N . ILE B 1 137 ? 7.988 -17.016 -0.977 1 97.31 137 ILE B N 1
ATOM 3219 C CA . ILE B 1 137 ? 8.812 -17.516 -2.072 1 97.31 137 ILE B CA 1
ATOM 3220 C C . ILE B 1 137 ? 9.633 -18.703 -1.594 1 97.31 137 ILE B C 1
ATOM 3222 O O . ILE B 1 137 ? 10.172 -19.469 -2.404 1 97.31 137 ILE B O 1
ATOM 3226 N N . SER B 1 138 ? 9.781 -18.859 -0.271 1 97.12 138 SER B N 1
ATOM 3227 C CA . SER B 1 138 ? 10.508 -20.016 0.261 1 97.12 138 SER B CA 1
ATOM 3228 C C . SER B 1 138 ? 9.992 -20.406 1.644 1 97.12 138 SER B C 1
ATOM 3230 O O . SER B 1 138 ? 9.586 -19.531 2.424 1 97.12 138 SER B O 1
ATOM 3232 N N . LYS B 1 139 ? 10.016 -21.719 1.914 1 96.69 139 LYS B N 1
ATOM 3233 C CA . LYS B 1 139 ? 9.617 -22.188 3.238 1 96.69 139 LYS B CA 1
ATOM 3234 C C . LYS B 1 139 ? 10.828 -22.594 4.062 1 96.69 139 LYS B C 1
ATOM 3236 O O . LYS B 1 139 ? 10.695 -22.984 5.227 1 96.69 139 LYS B O 1
ATOM 3241 N N . ASP B 1 140 ? 12.031 -22.469 3.443 1 97.5 140 ASP B N 1
ATOM 3242 C CA . ASP B 1 140 ? 13.273 -22.719 4.168 1 97.5 140 ASP B CA 1
ATOM 3243 C C . ASP B 1 140 ? 13.594 -21.547 5.105 1 97.5 140 ASP B C 1
ATOM 3245 O O . ASP B 1 140 ? 13.648 -20.391 4.68 1 97.5 140 ASP B O 1
ATOM 3249 N N . ILE B 1 141 ? 13.82 -21.828 6.348 1 97.94 141 ILE B N 1
ATOM 3250 C CA . ILE B 1 141 ? 13.969 -20.828 7.398 1 97.94 141 ILE B CA 1
ATOM 3251 C C . ILE B 1 141 ? 15.164 -19.938 7.09 1 97.94 141 ILE B C 1
ATOM 3253 O O . ILE B 1 141 ? 15.102 -18.719 7.293 1 97.94 141 ILE B O 1
ATOM 3257 N N . ILE B 1 142 ? 16.234 -20.484 6.613 1 98.25 142 ILE B N 1
ATOM 3258 C CA . ILE B 1 142 ? 17.422 -19.703 6.301 1 98.25 142 ILE B CA 1
ATOM 3259 C C . ILE B 1 142 ? 17.141 -18.75 5.148 1 98.25 142 ILE B C 1
ATOM 3261 O O . ILE B 1 142 ? 17.5 -17.578 5.199 1 98.25 142 ILE B O 1
ATOM 3265 N N . ASP B 1 143 ? 16.453 -19.234 4.105 1 98.38 143 ASP B N 1
ATOM 3266 C CA . ASP B 1 143 ? 16.031 -18.391 2.99 1 98.38 143 ASP B CA 1
ATOM 3267 C C . ASP B 1 143 ? 15.156 -17.234 3.471 1 98.38 143 ASP B C 1
ATOM 3269 O O . ASP B 1 143 ? 15.32 -16.094 3.029 1 98.38 143 ASP B O 1
ATOM 3273 N N . ILE B 1 144 ? 14.281 -17.609 4.348 1 98.69 144 ILE B N 1
ATOM 3274 C CA . ILE B 1 144 ? 13.336 -16.625 4.859 1 98.69 144 ILE B CA 1
ATOM 3275 C C . ILE B 1 144 ? 14.086 -15.516 5.586 1 98.69 144 ILE B C 1
ATOM 3277 O O . ILE B 1 144 ? 13.852 -14.328 5.336 1 98.69 144 ILE B O 1
ATOM 3281 N N . ILE B 1 145 ? 15 -15.859 6.434 1 98.69 145 ILE B N 1
ATOM 3282 C CA . ILE B 1 145 ? 15.766 -14.891 7.215 1 98.69 145 ILE B CA 1
ATOM 3283 C C . ILE B 1 145 ? 16.609 -14.023 6.281 1 98.69 145 ILE B C 1
ATOM 3285 O O . ILE B 1 145 ? 16.562 -12.789 6.363 1 98.69 145 ILE B O 1
ATOM 3289 N N . VAL B 1 146 ? 17.297 -14.633 5.348 1 98.81 146 VAL B N 1
ATOM 3290 C CA . VAL B 1 146 ? 18.203 -13.938 4.441 1 98.81 146 VAL B CA 1
ATOM 3291 C C . VAL B 1 146 ? 17.406 -12.992 3.545 1 98.81 146 VAL B C 1
ATOM 3293 O O . VAL B 1 146 ? 17.766 -11.812 3.412 1 98.81 146 VAL B O 1
ATOM 3296 N N . ASN B 1 147 ? 16.328 -13.469 2.979 1 98.88 147 ASN B N 1
ATOM 3297 C CA . ASN B 1 147 ? 15.508 -12.648 2.092 1 98.88 147 ASN B CA 1
ATOM 3298 C C . ASN B 1 147 ? 14.867 -11.484 2.84 1 98.88 147 ASN B C 1
ATOM 3300 O O . ASN B 1 147 ? 14.797 -10.367 2.318 1 98.88 147 ASN B O 1
ATOM 3304 N N . THR B 1 148 ? 14.383 -11.789 4.047 1 98.88 148 THR B N 1
ATOM 3305 C CA . THR B 1 148 ? 13.773 -10.734 4.852 1 98.88 148 THR B CA 1
ATOM 3306 C C . THR B 1 148 ? 14.766 -9.609 5.121 1 98.88 148 THR B C 1
ATOM 3308 O O . THR B 1 148 ? 14.43 -8.43 4.969 1 98.88 148 THR B O 1
ATOM 3311 N N . LEU B 1 149 ? 15.938 -9.961 5.465 1 98.75 149 LEU B N 1
ATOM 3312 C CA . LEU B 1 149 ? 16.969 -8.977 5.762 1 98.75 149 LEU B CA 1
ATOM 3313 C C . LEU B 1 149 ? 17.391 -8.234 4.504 1 98.75 149 LEU B C 1
ATOM 3315 O O . LEU B 1 149 ? 17.609 -7.016 4.535 1 98.75 149 LEU B O 1
ATOM 3319 N N . ILE B 1 150 ? 17.531 -8.953 3.398 1 98.88 150 ILE B N 1
ATOM 3320 C CA . ILE B 1 150 ? 17.875 -8.344 2.123 1 98.88 150 ILE B CA 1
ATOM 3321 C C . ILE B 1 150 ? 16.859 -7.262 1.774 1 98.88 150 ILE B C 1
ATOM 3323 O O . ILE B 1 150 ? 17.219 -6.133 1.441 1 98.88 150 ILE B O 1
ATOM 3327 N N . ILE B 1 151 ? 15.578 -7.578 1.906 1 98.88 151 ILE B N 1
ATOM 3328 C CA . ILE B 1 151 ? 14.508 -6.668 1.519 1 98.88 151 ILE B CA 1
ATOM 3329 C C . ILE B 1 151 ? 14.477 -5.469 2.469 1 98.88 151 ILE B C 1
ATOM 3331 O O . ILE B 1 151 ? 14.477 -4.32 2.025 1 98.88 151 ILE B O 1
ATOM 3335 N N . ALA B 1 152 ? 14.555 -5.711 3.715 1 98.44 152 ALA B N 1
ATOM 3336 C CA . ALA B 1 152 ? 14.477 -4.652 4.719 1 98.44 152 ALA B CA 1
ATOM 3337 C C . ALA B 1 152 ? 15.68 -3.725 4.641 1 98.44 152 ALA B C 1
ATOM 3339 O O . ALA B 1 152 ? 15.531 -2.5 4.641 1 98.44 152 ALA B O 1
ATOM 3340 N N . LEU B 1 153 ? 16.844 -4.293 4.535 1 98 153 LEU B N 1
ATOM 3341 C CA . LEU B 1 153 ? 18.062 -3.488 4.578 1 98 153 LEU B CA 1
ATOM 3342 C C . LEU B 1 153 ? 18.281 -2.77 3.254 1 98 153 LEU B C 1
ATOM 3344 O O . LEU B 1 153 ? 18.844 -1.669 3.225 1 98 153 LEU B O 1
ATOM 3348 N N . SER B 1 154 ? 17.891 -3.396 2.121 1 98.62 154 SER B N 1
ATOM 3349 C CA . SER B 1 154 ? 17.953 -2.682 0.85 1 98.62 154 SER B CA 1
ATOM 3350 C C . SER B 1 154 ? 17.047 -1.452 0.87 1 98.62 154 SER B C 1
ATOM 3352 O O . SER B 1 154 ? 17.391 -0.409 0.314 1 98.62 154 SER B O 1
ATOM 3354 N N . THR B 1 155 ? 15.867 -1.632 1.487 1 98.38 155 THR B N 1
ATOM 3355 C CA . THR B 1 155 ? 14.938 -0.515 1.641 1 98.38 155 THR B CA 1
ATOM 3356 C C . THR B 1 155 ? 15.602 0.636 2.395 1 98.38 155 THR B C 1
ATOM 3358 O O . THR B 1 155 ? 15.555 1.784 1.947 1 98.38 155 THR B O 1
ATOM 3361 N N . ASN B 1 156 ? 16.297 0.331 3.447 1 95.06 156 ASN B N 1
ATOM 3362 C CA . ASN B 1 156 ? 16.938 1.347 4.273 1 95.06 156 ASN B CA 1
ATOM 3363 C C . ASN B 1 156 ? 18.188 1.918 3.594 1 95.06 156 ASN B C 1
ATOM 3365 O O . ASN B 1 156 ? 18.531 3.078 3.811 1 95.06 156 ASN B O 1
ATOM 3369 N N . LEU B 1 157 ? 18.859 1.108 2.82 1 96.06 157 LEU B N 1
ATOM 3370 C CA . LEU B 1 157 ? 20.047 1.562 2.105 1 96.06 157 LEU B CA 1
ATOM 3371 C C . LEU B 1 157 ? 19.734 2.762 1.22 1 96.06 157 LEU B C 1
ATOM 3373 O O . LEU B 1 157 ? 20.453 3.762 1.234 1 96.06 157 LEU B O 1
ATOM 3377 N N . MET B 1 158 ? 18.656 2.654 0.428 1 96.81 158 MET B N 1
ATOM 3378 C CA . MET B 1 158 ? 18.297 3.742 -0.478 1 96.81 158 MET B CA 1
ATOM 3379 C C . MET B 1 158 ? 17.906 4.992 0.302 1 96.81 158 MET B C 1
ATOM 3381 O O . MET B 1 158 ? 18.172 6.113 -0.144 1 96.81 158 MET B O 1
ATOM 3385 N N . ASN B 1 159 ? 17.312 4.797 1.456 1 92.31 159 ASN B N 1
ATOM 3386 C CA . ASN B 1 159 ? 17 5.918 2.332 1 92.31 159 ASN B CA 1
ATOM 3387 C C . ASN B 1 159 ? 18.25 6.625 2.824 1 92.31 159 ASN B C 1
ATOM 3389 O O . ASN B 1 159 ? 18.297 7.855 2.9 1 92.31 159 ASN B O 1
ATOM 3393 N N . LEU B 1 160 ? 19.25 5.887 3.141 1 90.44 160 LEU B N 1
ATOM 3394 C CA . LEU B 1 160 ? 20.531 6.434 3.596 1 90.44 160 LEU B CA 1
ATOM 3395 C C . LEU B 1 160 ? 21.219 7.223 2.48 1 90.44 160 LEU B C 1
ATOM 3397 O O . LEU B 1 160 ? 21.938 8.188 2.748 1 90.44 160 LEU B O 1
ATOM 3401 N N . LEU B 1 161 ? 20.984 6.82 1.267 1 92.25 161 LEU B N 1
ATOM 3402 C CA . LEU B 1 161 ? 21.625 7.453 0.119 1 92.25 161 LEU B CA 1
ATOM 3403 C C . LEU B 1 161 ? 20.875 8.719 -0.291 1 92.25 161 LEU B C 1
ATOM 3405 O O . LEU B 1 161 ? 21.422 9.562 -1.004 1 92.25 161 LEU B O 1
ATOM 3409 N N . ASP B 1 162 ? 19.625 8.844 0.152 1 91.06 162 ASP B N 1
ATOM 3410 C CA . ASP B 1 162 ? 18.766 9.945 -0.276 1 91.06 162 ASP B CA 1
ATOM 3411 C C . ASP B 1 162 ? 18.984 11.18 0.598 1 91.06 162 ASP B C 1
ATOM 3413 O O . ASP B 1 162 ? 18.031 11.75 1.122 1 91.06 162 ASP B O 1
ATOM 3417 N N . LEU B 1 163 ? 20.203 11.617 0.8 1 84.75 163 LEU B N 1
ATOM 3418 C CA . LEU B 1 163 ? 20.547 12.789 1.605 1 84.75 163 LEU B CA 1
ATOM 3419 C C . LEU B 1 163 ? 21 13.938 0.723 1 84.75 163 LEU B C 1
ATOM 3421 O O . LEU B 1 163 ? 21.031 15.094 1.162 1 84.75 163 LEU B O 1
ATOM 3425 N N . ARG B 1 164 ? 21.438 13.625 -0.488 1 85.44 164 ARG B N 1
ATOM 3426 C CA . ARG B 1 164 ? 21.875 14.625 -1.457 1 85.44 164 ARG B CA 1
ATOM 3427 C C . ARG B 1 164 ? 21.156 14.438 -2.795 1 85.44 164 ARG B C 1
ATOM 3429 O O . ARG B 1 164 ? 20.844 13.312 -3.184 1 85.44 164 ARG B O 1
ATOM 3436 N N . PRO B 1 165 ? 21.031 15.5 -3.463 1 88.81 165 PRO B N 1
ATOM 3437 C CA . PRO B 1 165 ? 20.312 15.414 -4.742 1 88.81 165 PRO B CA 1
ATOM 3438 C C . PRO B 1 165 ? 20.984 14.438 -5.715 1 88.81 165 PRO B C 1
ATOM 3440 O O . PRO B 1 165 ? 22.203 14.469 -5.895 1 88.81 165 PRO B O 1
ATOM 3443 N N . GLY B 1 166 ? 20.188 13.523 -6.281 1 91.62 166 GLY B N 1
ATOM 3444 C CA . GLY B 1 166 ? 20.609 12.672 -7.379 1 91.62 166 GLY B CA 1
ATOM 3445 C C . GLY B 1 166 ? 21.375 11.438 -6.918 1 91.62 166 GLY B C 1
ATOM 3446 O O . GLY B 1 166 ? 21.547 10.484 -7.684 1 91.62 166 GLY B O 1
ATOM 3447 N N . ARG B 1 167 ? 21.891 11.414 -5.73 1 91.56 167 ARG B N 1
ATOM 3448 C CA . ARG B 1 167 ? 22.75 10.336 -5.27 1 91.56 167 ARG B CA 1
ATOM 3449 C C . ARG B 1 167 ? 21.984 9.008 -5.246 1 91.56 167 ARG B C 1
ATOM 3451 O O . ARG B 1 167 ? 22.438 8.023 -5.832 1 91.56 167 ARG B O 1
ATOM 3458 N N . ALA B 1 168 ? 20.859 8.945 -4.602 1 95.06 168 ALA B N 1
ATOM 3459 C CA . ALA B 1 168 ? 20.062 7.723 -4.477 1 95.06 168 ALA B CA 1
ATOM 3460 C C . ALA B 1 168 ? 19.625 7.215 -5.848 1 95.06 168 ALA B C 1
ATOM 3462 O O . ALA B 1 168 ? 19.703 6.02 -6.129 1 95.06 168 ALA B O 1
ATOM 3463 N N . ILE B 1 169 ? 19.203 8.062 -6.711 1 96.81 169 ILE B N 1
ATOM 3464 C CA . ILE B 1 169 ? 18.656 7.68 -8.008 1 96.81 169 ILE B CA 1
ATOM 3465 C C . ILE B 1 169 ? 19.781 7.152 -8.898 1 96.81 169 ILE B C 1
ATOM 3467 O O . ILE B 1 169 ? 19.594 6.176 -9.633 1 96.81 169 ILE B O 1
ATOM 3471 N N . LYS B 1 170 ? 20.953 7.824 -8.867 1 96.06 170 LYS B N 1
ATOM 3472 C CA . LYS B 1 170 ? 22.094 7.34 -9.641 1 96.06 170 LYS B CA 1
ATOM 3473 C C . LYS B 1 170 ? 22.5 5.938 -9.203 1 96.06 170 LYS B C 1
ATOM 3475 O O . LYS B 1 170 ? 22.719 5.055 -10.039 1 96.06 170 LYS B O 1
ATOM 3480 N N . ALA B 1 171 ? 22.594 5.766 -7.895 1 96.44 171 ALA B N 1
ATOM 3481 C CA . ALA B 1 171 ? 22.922 4.445 -7.367 1 96.44 171 ALA B CA 1
ATOM 3482 C C . ALA B 1 171 ? 21.875 3.416 -7.762 1 96.44 171 ALA B C 1
ATOM 3484 O O . ALA B 1 171 ? 22.203 2.297 -8.156 1 96.44 171 ALA B O 1
ATOM 3485 N N . TYR B 1 172 ? 20.609 3.771 -7.68 1 98.44 172 TYR B N 1
ATOM 3486 C CA . TYR B 1 172 ? 19.5 2.883 -7.996 1 98.44 172 TYR B CA 1
ATOM 3487 C C . TYR B 1 172 ? 19.562 2.439 -9.453 1 98.44 172 TYR B C 1
ATOM 3489 O O . TYR B 1 172 ? 19.438 1.249 -9.75 1 98.44 172 TYR B O 1
ATOM 3497 N N . LEU B 1 173 ? 19.719 3.416 -10.336 1 98 173 LEU B N 1
ATOM 3498 C CA . LEU B 1 173 ? 19.734 3.107 -11.766 1 98 173 LEU B CA 1
ATOM 3499 C C . LEU B 1 173 ? 20.922 2.227 -12.117 1 98 173 LEU B C 1
ATOM 3501 O O . LEU B 1 173 ? 20.812 1.329 -12.953 1 98 173 LEU B O 1
ATOM 3505 N N . PHE B 1 174 ? 22.031 2.494 -11.484 1 97.81 174 PHE B N 1
ATOM 3506 C CA . PHE B 1 174 ? 23.203 1.648 -11.695 1 97.81 174 PHE B CA 1
ATOM 3507 C C . PHE B 1 174 ? 22.906 0.209 -11.289 1 97.81 174 PHE B C 1
ATOM 3509 O O . PHE B 1 174 ? 23.172 -0.722 -12.055 1 97.81 174 PHE B O 1
ATOM 3516 N N . ILE B 1 175 ? 22.344 0.006 -10.133 1 98.5 175 ILE B N 1
ATOM 3517 C CA . ILE B 1 175 ? 22.016 -1.315 -9.609 1 98.5 175 ILE B CA 1
ATOM 3518 C C . ILE B 1 175 ? 20.984 -1.979 -10.516 1 98.5 175 ILE B C 1
ATOM 3520 O O . ILE B 1 175 ? 21.094 -3.16 -10.844 1 98.5 175 ILE B O 1
ATOM 3524 N N . MET B 1 176 ? 20.016 -1.243 -10.984 1 98.62 176 MET B N 1
ATOM 3525 C CA . MET B 1 176 ? 18.906 -1.786 -11.766 1 98.62 176 MET B CA 1
ATOM 3526 C C . MET B 1 176 ? 19.359 -2.215 -13.148 1 98.62 176 MET B C 1
ATOM 3528 O O . MET B 1 176 ? 18.844 -3.174 -13.719 1 98.62 176 MET B O 1
ATOM 3532 N N . VAL B 1 177 ? 20.344 -1.495 -13.703 1 97.75 177 VAL B N 1
ATOM 3533 C CA . VAL B 1 177 ? 20.906 -1.91 -14.984 1 97.75 177 VAL B CA 1
ATOM 3534 C C . VAL B 1 177 ? 21.531 -3.299 -14.852 1 97.75 177 VAL B C 1
ATOM 3536 O O . VAL B 1 177 ? 21.297 -4.172 -15.695 1 97.75 177 VAL B O 1
ATOM 3539 N N . ILE B 1 178 ? 22.266 -3.506 -13.812 1 98.25 178 ILE B N 1
ATOM 3540 C CA . ILE B 1 178 ? 22.906 -4.797 -13.562 1 98.25 178 ILE B CA 1
ATOM 3541 C C . ILE B 1 178 ? 21.844 -5.867 -13.359 1 98.25 178 ILE B C 1
ATOM 3543 O O . ILE B 1 178 ? 21.906 -6.941 -13.961 1 98.25 178 ILE B O 1
ATOM 3547 N N . ILE B 1 179 ? 20.844 -5.574 -12.57 1 98.25 179 ILE B N 1
ATOM 3548 C CA . ILE B 1 179 ? 19.766 -6.512 -12.258 1 98.25 179 ILE B CA 1
ATOM 3549 C C . ILE B 1 179 ? 19.016 -6.867 -13.539 1 98.25 179 ILE B C 1
ATOM 3551 O O . ILE B 1 179 ? 18.766 -8.039 -13.82 1 98.25 179 ILE B O 1
ATOM 3555 N N . PHE B 1 180 ? 18.672 -5.883 -14.297 1 97.25 180 PHE B N 1
ATOM 3556 C CA . PHE B 1 180 ? 17.891 -6.105 -15.508 1 97.25 180 PHE B CA 1
ATOM 3557 C C . PHE B 1 180 ? 18.672 -6.969 -16.5 1 97.25 180 PHE B C 1
ATOM 3559 O O . PHE B 1 180 ? 18.078 -7.82 -17.172 1 97.25 180 PHE B O 1
ATOM 3566 N N . LEU B 1 181 ? 20 -6.812 -16.578 1 97 181 LEU B N 1
ATOM 3567 C CA . LEU B 1 181 ? 20.844 -7.516 -17.547 1 97 181 LEU B CA 1
ATOM 3568 C C . LEU B 1 181 ? 21.125 -8.938 -17.078 1 97 181 LEU B C 1
ATOM 3570 O O . LEU B 1 181 ? 21.484 -9.797 -17.891 1 97 181 LEU B O 1
ATOM 3574 N N . THR B 1 182 ? 20.984 -9.195 -15.797 1 97.94 182 THR B N 1
ATOM 3575 C CA . THR B 1 182 ? 21.453 -10.477 -15.281 1 97.94 182 THR B CA 1
ATOM 3576 C C . THR B 1 182 ? 20.266 -11.344 -14.828 1 97.94 182 THR B C 1
ATOM 3578 O O . THR B 1 182 ? 20.391 -12.562 -14.734 1 97.94 182 THR B O 1
ATOM 3581 N N . LEU B 1 183 ? 19.156 -10.719 -14.477 1 96.62 183 LEU B N 1
ATOM 3582 C CA . LEU B 1 183 ? 18 -11.5 -14.094 1 96.62 183 LEU B CA 1
ATOM 3583 C C . LEU B 1 183 ? 17.438 -12.273 -15.289 1 96.62 183 LEU B C 1
ATOM 3585 O O . LEU B 1 183 ? 17.531 -11.805 -16.422 1 96.62 183 LEU B O 1
ATOM 3589 N N . THR B 1 184 ? 16.969 -13.438 -15.023 1 95.44 184 THR B N 1
ATOM 3590 C CA . THR B 1 184 ? 16.359 -14.258 -16.062 1 95.44 184 THR B CA 1
ATOM 3591 C C . THR B 1 184 ? 14.945 -14.672 -15.656 1 95.44 184 THR B C 1
ATOM 3593 O O . THR B 1 184 ? 14.539 -14.484 -14.508 1 95.44 184 THR B O 1
ATOM 3596 N N . GLY B 1 185 ? 14.188 -15.133 -16.672 1 95.12 185 GLY B N 1
ATOM 3597 C CA . GLY B 1 185 ? 12.836 -15.594 -16.375 1 95.12 185 GLY B CA 1
ATOM 3598 C C . GLY B 1 185 ? 11.836 -14.461 -16.266 1 95.12 185 GLY B C 1
ATOM 3599 O O . GLY B 1 185 ? 12.094 -13.344 -16.734 1 95.12 185 GLY B O 1
ATOM 3600 N N . PHE B 1 186 ? 10.727 -14.688 -15.695 1 97 186 PHE B N 1
ATOM 3601 C CA . PHE B 1 186 ? 9.609 -13.75 -15.641 1 97 186 PHE B CA 1
ATOM 3602 C C . PHE B 1 186 ? 9.984 -12.508 -14.844 1 97 186 PHE B C 1
ATOM 3604 O O . PHE B 1 186 ? 9.57 -11.398 -15.18 1 97 186 PHE B O 1
ATOM 3611 N N . VAL B 1 187 ? 10.781 -12.68 -13.789 1 97.81 187 VAL B N 1
ATOM 3612 C CA . VAL B 1 187 ? 11.047 -11.602 -12.844 1 97.81 187 VAL B CA 1
ATOM 3613 C C . VAL B 1 187 ? 11.859 -10.508 -13.531 1 97.81 187 VAL B C 1
ATOM 3615 O O . VAL B 1 187 ? 11.961 -9.391 -13.016 1 97.81 187 VAL B O 1
ATOM 3618 N N . GLN B 1 188 ? 12.445 -10.781 -14.703 1 97.88 188 GLN B N 1
ATOM 3619 C CA . GLN B 1 188 ? 13.258 -9.82 -15.438 1 97.88 188 GLN B CA 1
ATOM 3620 C C . GLN B 1 188 ? 12.422 -8.617 -15.875 1 97.88 188 GLN B C 1
ATOM 3622 O O . GLN B 1 188 ? 12.945 -7.523 -16.062 1 97.88 188 GLN B O 1
ATOM 3627 N N . VAL B 1 189 ? 11.102 -8.797 -16.047 1 98.19 189 VAL B N 1
ATOM 3628 C CA . VAL B 1 189 ? 10.242 -7.742 -16.562 1 98.19 189 VAL B CA 1
ATOM 3629 C C . VAL B 1 189 ? 9.852 -6.793 -15.43 1 98.19 189 VAL B C 1
ATOM 3631 O O . VAL B 1 189 ? 9.461 -5.648 -15.68 1 98.19 189 VAL B O 1
ATOM 3634 N N . LEU B 1 190 ? 9.977 -7.168 -14.164 1 98.69 190 LEU B N 1
ATOM 3635 C CA . LEU B 1 190 ? 9.422 -6.461 -13.016 1 98.69 190 LEU B CA 1
ATOM 3636 C C . LEU B 1 190 ? 10.094 -5.105 -12.828 1 98.69 190 LEU B C 1
ATOM 3638 O O . LEU B 1 190 ? 9.438 -4.121 -12.484 1 98.69 190 LEU B O 1
ATOM 3642 N N . PRO B 1 191 ? 11.422 -4.988 -13.141 1 98.69 191 PRO B N 1
ATOM 3643 C CA . PRO B 1 191 ? 12.055 -3.676 -13.039 1 98.69 191 PRO B CA 1
ATOM 3644 C C . PRO B 1 191 ? 11.375 -2.619 -13.906 1 98.69 191 PRO B C 1
ATOM 3646 O O . PRO B 1 191 ? 11.406 -1.43 -13.57 1 98.69 191 PRO B O 1
ATOM 3649 N N . LEU B 1 192 ? 10.719 -3.01 -14.977 1 98.56 192 LEU B N 1
ATOM 3650 C CA . LEU B 1 192 ? 10.109 -2.08 -15.922 1 98.56 192 LEU B CA 1
ATOM 3651 C C . LEU B 1 192 ? 8.844 -1.462 -15.328 1 98.56 192 LEU B C 1
ATOM 3653 O O . LEU B 1 192 ? 8.305 -0.497 -15.867 1 98.56 192 LEU B O 1
ATOM 3657 N N . LEU B 1 193 ? 8.422 -1.946 -14.18 1 98.75 193 LEU B N 1
ATOM 3658 C CA . LEU B 1 193 ? 7.289 -1.34 -13.492 1 98.75 193 LEU B CA 1
ATOM 3659 C C . LEU B 1 193 ? 7.703 -0.047 -12.797 1 98.75 193 LEU B C 1
ATOM 3661 O O . LEU B 1 193 ? 6.871 0.828 -12.555 1 98.75 193 LEU B O 1
ATOM 3665 N N . ILE B 1 194 ? 9.031 0.123 -12.492 1 98.75 194 ILE B N 1
ATOM 3666 C CA . ILE B 1 194 ? 9.391 1.268 -11.656 1 98.75 194 ILE B CA 1
ATOM 3667 C C . ILE B 1 194 ? 10.523 2.053 -12.328 1 98.75 194 ILE B C 1
ATOM 3669 O O . ILE B 1 194 ? 10.562 3.281 -12.242 1 98.75 194 ILE B O 1
ATOM 3673 N N . VAL B 1 195 ? 11.438 1.418 -13.086 1 98.75 195 VAL B N 1
ATOM 3674 C CA . VAL B 1 195 ? 12.641 2.051 -13.625 1 98.75 195 VAL B CA 1
ATOM 3675 C C . VAL B 1 195 ? 12.25 3.186 -14.57 1 98.75 195 VAL B C 1
ATOM 3677 O O . VAL B 1 195 ? 12.789 4.289 -14.484 1 98.75 195 VAL B O 1
ATOM 3680 N N . PRO B 1 196 ? 11.242 2.99 -15.461 1 98.75 196 PRO B N 1
ATOM 3681 C CA . PRO B 1 196 ? 10.875 4.098 -16.344 1 98.75 196 PRO B CA 1
ATOM 3682 C C . PRO B 1 196 ? 10.398 5.332 -15.586 1 98.75 196 PRO B C 1
ATOM 3684 O O . PRO B 1 196 ? 10.633 6.461 -16.031 1 98.75 196 PRO B O 1
ATOM 3687 N N . ASN B 1 197 ? 9.734 5.133 -14.438 1 98.62 197 ASN B N 1
ATOM 3688 C CA . ASN B 1 197 ? 9.258 6.238 -13.617 1 98.62 197 ASN B CA 1
ATOM 3689 C C . ASN B 1 197 ? 10.414 7.012 -12.992 1 98.62 197 ASN B C 1
ATOM 3691 O O . ASN B 1 197 ? 10.391 8.242 -12.938 1 98.62 197 ASN B O 1
ATOM 3695 N N . VAL B 1 198 ? 11.391 6.258 -12.555 1 98.44 198 VAL B N 1
ATOM 3696 C CA . VAL B 1 198 ? 12.57 6.848 -11.93 1 98.44 198 VAL B CA 1
ATOM 3697 C C . VAL B 1 198 ? 13.344 7.668 -12.961 1 98.44 198 VAL B C 1
ATOM 3699 O O . VAL B 1 198 ? 13.82 8.766 -12.656 1 98.44 198 VAL B O 1
ATOM 3702 N N . LEU B 1 199 ? 13.398 7.172 -14.18 1 98.25 199 LEU B N 1
ATOM 3703 C CA . LEU B 1 199 ? 14.078 7.879 -15.266 1 98.25 199 LEU B CA 1
ATOM 3704 C C . LEU B 1 199 ? 13.383 9.203 -15.562 1 98.25 199 LEU B C 1
ATOM 3706 O O . LEU B 1 199 ? 14.039 10.227 -15.773 1 98.25 199 LEU B O 1
ATOM 3710 N N . ALA B 1 200 ? 12.086 9.156 -15.57 1 98 200 ALA B N 1
ATOM 3711 C CA . ALA B 1 200 ? 11.312 10.367 -15.852 1 98 200 ALA B CA 1
ATOM 3712 C C . ALA B 1 200 ? 11.531 11.422 -14.773 1 98 200 ALA B C 1
ATOM 3714 O O . ALA B 1 200 ? 11.57 12.617 -15.062 1 98 200 ALA B O 1
ATOM 3715 N N . TYR B 1 201 ? 11.688 10.953 -13.562 1 97.25 201 TYR B N 1
ATOM 3716 C CA . TYR B 1 201 ? 11.812 11.828 -12.398 1 97.25 201 TYR B CA 1
ATOM 3717 C C . TYR B 1 201 ? 13.25 12.273 -12.203 1 97.25 201 TYR B C 1
ATOM 3719 O O . TYR B 1 201 ? 13.516 13.234 -11.477 1 97.25 201 TYR B O 1
ATOM 3727 N N . PHE B 1 202 ? 14.188 11.742 -12.859 1 96 202 PHE B N 1
ATOM 3728 C CA . PHE B 1 202 ? 15.625 11.828 -12.625 1 96 202 PHE B CA 1
ATOM 3729 C C . PHE B 1 202 ? 16.094 13.281 -12.586 1 96 202 PHE B C 1
ATOM 3731 O O . PHE B 1 202 ? 16.734 13.703 -11.633 1 96 202 PHE B O 1
ATOM 3738 N N . ASN B 1 203 ? 15.703 14.086 -13.5 1 93.19 203 ASN B N 1
ATOM 3739 C CA . ASN B 1 203 ? 16.172 15.461 -13.617 1 93.19 203 ASN B CA 1
ATOM 3740 C C . ASN B 1 203 ? 15.625 16.344 -12.5 1 93.19 203 ASN B C 1
ATOM 3742 O O . ASN B 1 203 ? 16.281 17.281 -12.055 1 93.19 203 ASN B O 1
ATOM 3746 N N . TYR B 1 204 ? 14.445 16.047 -12.023 1 90.75 204 TYR B N 1
ATOM 3747 C CA . TYR B 1 204 ? 13.852 16.797 -10.93 1 90.75 204 TYR B CA 1
ATOM 3748 C C . TYR B 1 204 ? 14.641 16.609 -9.641 1 90.75 204 TYR B C 1
ATOM 3750 O O . TYR B 1 204 ? 14.852 17.562 -8.891 1 90.75 204 TYR B O 1
ATOM 3758 N N . ASP B 1 205 ? 15.047 15.383 -9.5 1 90.69 205 ASP B N 1
ATOM 3759 C CA . ASP B 1 205 ? 15.828 15.078 -8.305 1 90.69 205 ASP B CA 1
ATOM 3760 C C . ASP B 1 205 ? 17.25 15.648 -8.414 1 90.69 205 ASP B C 1
ATOM 3762 O O . ASP B 1 205 ? 17.75 16.25 -7.469 1 90.69 205 ASP B O 1
ATOM 3766 N N . LEU B 1 206 ? 17.828 15.492 -9.562 1 90.44 206 LEU B N 1
ATOM 3767 C CA . LEU B 1 206 ? 19.203 15.898 -9.805 1 90.44 206 LEU B CA 1
ATOM 3768 C C . LEU B 1 206 ? 19.375 17.406 -9.617 1 90.44 206 LEU B C 1
ATOM 3770 O O . LEU B 1 206 ? 20.375 17.859 -9.055 1 90.44 206 LEU B O 1
ATOM 3774 N N . LYS B 1 207 ? 18.391 18.172 -9.992 1 88.38 207 LYS B N 1
ATOM 3775 C CA . LYS B 1 207 ? 18.469 19.625 -9.953 1 88.38 207 LYS B CA 1
ATOM 3776 C C . LYS B 1 207 ? 17.906 20.188 -8.648 1 88.38 207 LYS B C 1
ATOM 3778 O O . LYS B 1 207 ? 17.703 21.391 -8.508 1 88.38 207 LYS B O 1
ATOM 3783 N N . ALA B 1 208 ? 17.516 19.312 -7.703 1 87 208 ALA B N 1
ATOM 3784 C CA . ALA B 1 208 ? 17.031 19.672 -6.375 1 87 208 ALA B CA 1
ATOM 3785 C C . ALA B 1 208 ? 15.773 20.531 -6.461 1 87 208 ALA B C 1
ATOM 3787 O O . ALA B 1 208 ? 15.594 21.453 -5.668 1 87 208 ALA B O 1
ATOM 3788 N N . ARG B 1 209 ? 15.008 20.234 -7.422 1 87.69 209 ARG B N 1
ATOM 3789 C CA . ARG B 1 209 ? 13.742 20.953 -7.574 1 87.69 209 ARG B CA 1
ATOM 3790 C C . ARG B 1 209 ? 12.664 20.359 -6.668 1 87.69 209 ARG B C 1
ATOM 3792 O O . ARG B 1 209 ? 11.68 21.016 -6.348 1 87.69 209 ARG B O 1
ATOM 3799 N N . ALA B 1 210 ? 12.852 19.109 -6.352 1 89.88 210 ALA B N 1
ATOM 3800 C CA . ALA B 1 210 ? 11.969 18.359 -5.457 1 89.88 210 ALA B CA 1
ATOM 3801 C C . ALA B 1 210 ? 12.734 17.266 -4.727 1 89.88 210 ALA B C 1
ATOM 3803 O O . ALA B 1 210 ? 13.82 16.859 -5.148 1 89.88 210 ALA B O 1
ATOM 3804 N N . MET B 1 211 ? 12.188 16.875 -3.664 1 93.12 211 MET B N 1
ATOM 3805 C CA . MET B 1 211 ? 12.781 15.781 -2.912 1 93.12 211 MET B CA 1
ATOM 3806 C C . MET B 1 211 ? 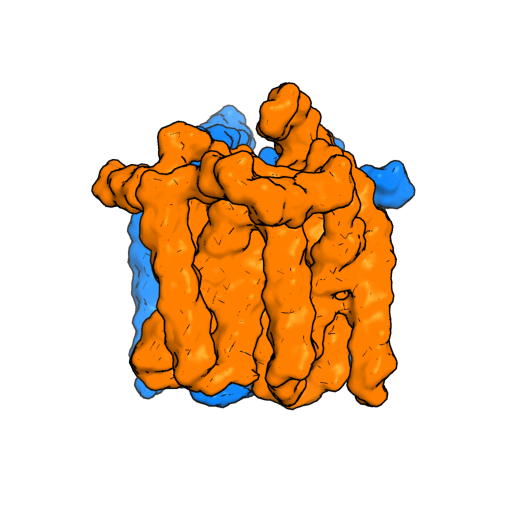11.938 14.516 -3.037 1 93.12 211 MET B C 1
ATOM 3808 O O . MET B 1 211 ? 10.727 14.555 -2.818 1 93.12 211 MET B O 1
ATOM 3812 N N . MET B 1 212 ? 12.57 13.516 -3.434 1 94.56 212 MET B N 1
ATOM 3813 C CA . MET B 1 212 ? 11.914 12.219 -3.562 1 94.56 212 MET B CA 1
ATOM 3814 C C . MET B 1 212 ? 11.281 11.797 -2.24 1 94.56 212 MET B C 1
ATOM 3816 O O . MET B 1 212 ? 10.164 11.281 -2.217 1 94.56 212 MET B O 1
ATOM 3820 N N . GLY B 1 213 ? 12.047 12.086 -1.161 1 95.06 213 GLY B N 1
ATOM 3821 C CA . GLY B 1 213 ? 11.57 11.781 0.179 1 95.06 213 GLY B CA 1
ATOM 3822 C C . GLY B 1 213 ? 11.617 10.305 0.509 1 95.06 213 GLY B C 1
ATOM 3823 O O . GLY B 1 213 ? 12.039 9.492 -0.319 1 95.06 213 GLY B O 1
ATOM 3824 N N . ASP B 1 214 ? 11.117 9.969 1.726 1 95.94 214 ASP B N 1
ATOM 3825 C CA . ASP B 1 214 ? 10.984 8.578 2.143 1 95.94 214 ASP B CA 1
ATOM 3826 C C . ASP B 1 214 ? 9.969 7.836 1.275 1 95.94 214 ASP B C 1
ATOM 3828 O O . ASP B 1 214 ? 10.078 6.621 1.083 1 95.94 214 ASP B O 1
ATOM 3832 N N . THR B 1 215 ? 9.086 8.547 0.688 1 97.25 215 THR B N 1
ATOM 3833 C CA . THR B 1 215 ? 8.047 8.016 -0.19 1 97.25 215 THR B CA 1
ATOM 3834 C C . THR B 1 215 ? 8.664 7.395 -1.44 1 97.25 215 THR B C 1
ATOM 3836 O O . THR B 1 215 ? 8.141 6.414 -1.978 1 97.25 215 THR B O 1
ATOM 3839 N N . GLY B 1 216 ? 9.75 7.934 -1.851 1 97.88 216 GLY B N 1
ATOM 3840 C CA . GLY B 1 216 ? 10.406 7.434 -3.045 1 97.88 216 GLY B CA 1
ATOM 3841 C C . GLY B 1 216 ? 11.57 6.512 -2.74 1 97.88 216 GLY B C 1
ATOM 3842 O O . GLY B 1 216 ? 11.656 5.406 -3.283 1 97.88 216 GLY B O 1
ATOM 3843 N N . SER B 1 217 ? 12.438 6.957 -1.849 1 98.06 217 SER B N 1
ATOM 3844 C CA . SER B 1 217 ? 13.688 6.238 -1.59 1 98.06 217 SER B CA 1
ATOM 3845 C C . SER B 1 217 ? 13.414 4.836 -1.048 1 98.06 217 SER B C 1
ATOM 3847 O O . SER B 1 217 ? 14.055 3.869 -1.462 1 98.06 217 SER B O 1
ATOM 3849 N N . ASN B 1 218 ? 12.438 4.691 -0.158 1 98.25 218 ASN B N 1
ATOM 3850 C CA . ASN B 1 218 ? 12.102 3.381 0.387 1 98.25 218 ASN B CA 1
ATOM 3851 C C . ASN B 1 218 ? 11.547 2.451 -0.687 1 98.25 218 ASN B C 1
ATOM 3853 O O . ASN B 1 218 ? 11.766 1.241 -0.646 1 98.25 218 ASN B O 1
ATOM 3857 N N . VAL B 1 219 ? 10.805 2.982 -1.645 1 98.81 219 VAL B N 1
ATOM 3858 C CA . VAL B 1 219 ? 10.219 2.203 -2.732 1 98.81 219 VAL B CA 1
ATOM 3859 C C . VAL B 1 219 ? 11.328 1.694 -3.652 1 98.81 219 VAL B C 1
ATOM 3861 O O . VAL B 1 219 ? 11.312 0.538 -4.078 1 98.81 219 VAL B O 1
ATOM 3864 N N . LEU B 1 220 ? 12.305 2.584 -3.949 1 98.81 220 LEU B N 1
ATOM 3865 C CA . LEU B 1 220 ? 13.469 2.154 -4.719 1 98.81 220 LEU B CA 1
ATOM 3866 C C . LEU B 1 220 ? 14.188 1.001 -4.027 1 98.81 220 LEU B C 1
ATOM 3868 O O . LEU B 1 220 ? 14.492 -0.015 -4.656 1 98.81 220 LEU B O 1
ATOM 3872 N N . GLY B 1 221 ? 14.367 1.135 -2.77 1 98.81 221 GLY B N 1
ATOM 3873 C CA . GLY B 1 221 ? 15.102 0.145 -2 1 98.81 221 GLY B CA 1
ATOM 3874 C C . GLY B 1 221 ? 14.406 -1.2 -1.935 1 98.81 221 GLY B C 1
ATOM 3875 O O . GLY B 1 221 ? 15.031 -2.24 -2.152 1 98.81 221 GLY B O 1
ATOM 3876 N N . ILE B 1 222 ? 13.148 -1.185 -1.637 1 98.88 222 ILE B N 1
ATOM 3877 C CA . ILE B 1 222 ? 12.445 -2.453 -1.483 1 98.88 222 ILE B CA 1
ATOM 3878 C C . ILE B 1 222 ? 12.375 -3.172 -2.83 1 98.88 222 ILE B C 1
ATOM 3880 O O . ILE B 1 222 ? 12.445 -4.402 -2.887 1 98.88 222 ILE B O 1
ATOM 3884 N N . SER B 1 223 ? 12.25 -2.422 -3.93 1 98.88 223 SER B N 1
ATOM 3885 C CA . SER B 1 223 ? 12.234 -3.045 -5.25 1 98.88 223 SER B CA 1
ATOM 3886 C C . SER B 1 223 ? 13.531 -3.795 -5.523 1 98.88 223 SER B C 1
ATOM 3888 O O . SER B 1 223 ? 13.516 -4.895 -6.082 1 98.88 223 SER B O 1
ATOM 3890 N N . ILE B 1 224 ? 14.672 -3.219 -5.09 1 98.88 224 ILE B N 1
ATOM 3891 C CA . ILE B 1 224 ? 15.961 -3.885 -5.246 1 98.88 224 ILE B CA 1
ATOM 3892 C C . ILE B 1 224 ? 15.969 -5.184 -4.445 1 98.88 224 ILE B C 1
ATOM 3894 O O . ILE B 1 224 ? 16.266 -6.254 -4.984 1 98.88 224 ILE B O 1
ATOM 3898 N N . GLY B 1 225 ? 15.609 -5.035 -3.195 1 98.94 225 GLY B N 1
ATOM 3899 C CA . GLY B 1 225 ? 15.641 -6.191 -2.32 1 98.94 225 GLY B CA 1
ATOM 3900 C C . GLY B 1 225 ? 14.766 -7.332 -2.809 1 98.94 225 GLY B C 1
ATOM 3901 O O . GLY B 1 225 ? 15.172 -8.492 -2.77 1 98.94 225 GLY B O 1
ATOM 3902 N N . MET B 1 226 ? 13.602 -7.043 -3.258 1 98.94 226 MET B N 1
ATOM 3903 C CA . MET B 1 226 ? 12.68 -8.07 -3.725 1 98.94 226 MET B CA 1
ATOM 3904 C C . MET B 1 226 ? 13.188 -8.719 -5.008 1 98.94 226 MET B C 1
ATOM 3906 O O . MET B 1 226 ? 13.109 -9.938 -5.168 1 98.94 226 MET B O 1
ATOM 3910 N N . LEU B 1 227 ? 13.734 -7.918 -5.914 1 98.94 227 LEU B N 1
ATOM 3911 C CA . LEU B 1 227 ? 14.234 -8.477 -7.168 1 98.94 227 LEU B CA 1
ATOM 3912 C C . LEU B 1 227 ? 15.414 -9.406 -6.914 1 98.94 227 LEU B C 1
ATOM 3914 O O . LEU B 1 227 ? 15.516 -10.469 -7.535 1 98.94 227 LEU B O 1
ATOM 3918 N N . ILE B 1 228 ? 16.25 -9.039 -6.008 1 98.88 228 ILE B N 1
ATOM 3919 C CA . ILE B 1 228 ? 17.375 -9.891 -5.645 1 98.88 228 ILE B CA 1
ATOM 3920 C C . ILE B 1 228 ? 16.859 -11.188 -5.031 1 98.88 228 ILE B C 1
ATOM 3922 O O . ILE B 1 228 ? 17.328 -12.273 -5.395 1 98.88 228 ILE B O 1
ATOM 3926 N N . SER B 1 229 ? 15.875 -11.109 -4.184 1 98.81 229 SER B N 1
ATOM 3927 C CA . SER B 1 229 ? 15.312 -12.273 -3.506 1 98.81 229 SER B CA 1
ATOM 3928 C C . SER B 1 229 ? 14.57 -13.18 -4.484 1 98.81 229 SER B C 1
ATOM 3930 O O . SER B 1 229 ? 14.594 -14.406 -4.348 1 98.81 229 SER B O 1
ATOM 3932 N N . PHE B 1 230 ? 13.93 -12.539 -5.504 1 98.56 230 PHE B N 1
ATOM 3933 C CA . PHE B 1 230 ? 13.133 -13.281 -6.477 1 98.56 230 PHE B CA 1
ATOM 3934 C C . PHE B 1 230 ? 14.031 -14.047 -7.441 1 98.56 230 PHE B C 1
ATOM 3936 O O . PHE B 1 230 ? 13.672 -15.133 -7.902 1 98.56 230 PHE B O 1
ATOM 3943 N N . GLY B 1 231 ? 15.227 -13.453 -7.738 1 97.81 231 GLY B N 1
ATOM 3944 C CA . GLY B 1 231 ? 15.781 -13.898 -9.008 1 97.81 231 GLY B CA 1
ATOM 3945 C C . GLY B 1 231 ? 17.172 -14.484 -8.875 1 97.81 231 GLY B C 1
ATOM 3946 O O . GLY B 1 231 ? 17.719 -15.039 -9.836 1 97.81 231 GLY B O 1
ATOM 3947 N N . TYR B 1 232 ? 17.797 -14.391 -7.738 1 98.5 232 TYR B N 1
ATOM 3948 C CA . TYR B 1 232 ? 19.188 -14.797 -7.664 1 98.5 232 TYR B CA 1
ATOM 3949 C C . TYR B 1 232 ? 19.359 -16 -6.75 1 98.5 232 TYR B C 1
ATOM 3951 O O . TYR B 1 232 ? 18.562 -16.219 -5.832 1 98.5 232 TYR B O 1
ATOM 3959 N N . PRO B 1 233 ? 20.375 -16.875 -7.023 1 98 233 PRO B N 1
ATOM 3960 C CA . PRO B 1 233 ? 20.672 -17.984 -6.133 1 98 233 PRO B CA 1
ATOM 3961 C C . PRO B 1 233 ? 21.203 -17.547 -4.773 1 98 233 PRO B C 1
ATOM 3963 O O . PRO B 1 233 ? 21.531 -16.375 -4.594 1 98 233 PRO B O 1
ATOM 3966 N N . PHE B 1 234 ? 21.266 -18.391 -3.854 1 98.19 234 PHE B N 1
ATOM 3967 C CA . PHE B 1 234 ? 21.547 -18.125 -2.447 1 98.19 234 PHE B CA 1
ATOM 3968 C C . PHE B 1 234 ? 22.891 -17.422 -2.287 1 98.19 234 PHE B C 1
ATOM 3970 O O . PHE B 1 234 ? 23.031 -16.516 -1.466 1 98.19 234 PHE B O 1
ATOM 3977 N N . ASN B 1 235 ? 23.906 -17.812 -3.051 1 98.25 235 ASN B N 1
ATOM 3978 C CA . ASN B 1 235 ? 25.25 -17.234 -2.9 1 98.25 235 ASN B CA 1
ATOM 3979 C C . ASN B 1 235 ? 25.266 -15.75 -3.262 1 98.25 235 ASN B C 1
ATOM 3981 O O . ASN B 1 235 ? 25.906 -14.953 -2.588 1 98.25 235 ASN B O 1
ATOM 3985 N N . ILE B 1 236 ? 24.594 -15.375 -4.293 1 98.56 236 ILE B N 1
ATOM 3986 C CA . ILE B 1 236 ? 24.516 -13.977 -4.711 1 98.56 236 ILE B CA 1
ATOM 3987 C C . ILE B 1 236 ? 23.688 -13.18 -3.705 1 98.56 236 ILE B C 1
ATOM 3989 O O . ILE B 1 236 ? 24.047 -12.047 -3.359 1 98.56 236 ILE B O 1
ATOM 3993 N N . ARG B 1 237 ? 22.609 -13.797 -3.229 1 98.69 237 ARG B N 1
ATOM 3994 C CA . ARG B 1 237 ? 21.781 -13.164 -2.209 1 98.69 237 ARG B CA 1
ATOM 3995 C C . ARG B 1 237 ? 22.594 -12.891 -0.942 1 98.69 237 ARG B C 1
ATOM 3997 O O . ARG B 1 237 ? 22.516 -11.805 -0.368 1 98.69 237 ARG B O 1
ATOM 4004 N N . LEU B 1 238 ? 23.328 -13.836 -0.552 1 98.62 238 LEU B N 1
ATOM 4005 C CA . LEU B 1 238 ? 24.172 -13.68 0.631 1 98.62 238 LEU B CA 1
ATOM 4006 C C . LEU B 1 238 ? 25.219 -12.586 0.419 1 98.62 238 LEU B C 1
ATOM 4008 O O . LEU B 1 238 ? 25.5 -11.812 1.335 1 98.62 238 LEU B O 1
ATOM 4012 N N . GLY B 1 239 ? 25.828 -12.555 -0.775 1 98.69 239 GLY B N 1
ATOM 4013 C CA . GLY B 1 239 ? 26.75 -11.484 -1.103 1 98.69 239 GLY B CA 1
ATOM 4014 C C . GLY B 1 239 ? 26.141 -10.102 -0.983 1 98.69 239 GLY B C 1
ATOM 4015 O O . GLY B 1 239 ? 26.75 -9.195 -0.421 1 98.69 239 GLY B O 1
ATOM 4016 N N . TRP B 1 240 ? 24.984 -9.953 -1.507 1 98.75 240 TRP B N 1
ATOM 4017 C CA . TRP B 1 240 ? 24.281 -8.68 -1.406 1 98.75 240 TRP B CA 1
ATOM 4018 C C . TRP B 1 240 ? 23.984 -8.336 0.049 1 98.75 240 TRP B C 1
ATOM 4020 O O . TRP B 1 240 ? 24.125 -7.18 0.461 1 98.75 240 TRP B O 1
ATOM 4030 N N . LEU B 1 241 ? 23.5 -9.336 0.816 1 98.75 241 LEU B N 1
ATOM 4031 C CA . LEU B 1 241 ? 23.219 -9.117 2.227 1 98.75 241 LEU B CA 1
ATOM 4032 C C . LEU B 1 241 ? 24.453 -8.617 2.969 1 98.75 241 LEU B C 1
ATOM 4034 O O . LEU B 1 241 ? 24.359 -7.668 3.754 1 98.75 241 LEU B O 1
ATOM 4038 N N . ILE B 1 242 ? 25.531 -9.266 2.744 1 98.5 242 ILE B N 1
ATOM 4039 C CA . ILE B 1 242 ? 26.781 -8.859 3.377 1 98.5 242 ILE B CA 1
ATOM 4040 C C . ILE B 1 242 ? 27.109 -7.418 2.998 1 98.5 242 ILE B C 1
ATOM 4042 O O . ILE B 1 242 ? 27.469 -6.605 3.857 1 98.5 242 ILE B O 1
ATOM 4046 N N . PHE B 1 243 ? 26.969 -7.074 1.734 1 98.06 243 PHE B N 1
ATOM 4047 C CA . PHE B 1 243 ? 27.234 -5.73 1.236 1 98.06 243 PHE B CA 1
ATOM 4048 C C . PHE B 1 243 ? 26.375 -4.703 1.97 1 98.06 243 PHE B C 1
ATOM 4050 O O . PHE B 1 243 ? 26.906 -3.695 2.459 1 98.06 243 PHE B O 1
ATOM 4057 N N . VAL B 1 244 ? 25.062 -4.945 2.072 1 97.56 244 VAL B N 1
ATOM 4058 C CA . VAL B 1 244 ? 24.156 -3.955 2.658 1 97.56 244 VAL B CA 1
ATOM 4059 C C . VAL B 1 244 ? 24.422 -3.84 4.156 1 97.56 244 VAL B C 1
ATOM 4061 O O . VAL B 1 244 ? 24.297 -2.758 4.734 1 97.56 244 VAL B O 1
ATOM 4064 N N . VAL B 1 245 ? 24.703 -4.961 4.824 1 96.5 245 VAL B N 1
ATOM 4065 C CA . VAL B 1 245 ? 25.031 -4.922 6.246 1 96.5 245 VAL B CA 1
ATOM 4066 C C . VAL B 1 245 ? 26.281 -4.07 6.465 1 96.5 245 VAL B C 1
ATOM 4068 O O . VAL B 1 245 ? 26.312 -3.215 7.352 1 96.5 245 VAL B O 1
ATOM 4071 N N . ILE B 1 246 ? 27.312 -4.25 5.672 1 95.5 246 ILE B N 1
ATOM 4072 C CA . ILE B 1 246 ? 28.547 -3.492 5.77 1 95.5 246 ILE B CA 1
ATOM 4073 C C . ILE B 1 246 ? 28.266 -2.006 5.566 1 95.5 246 ILE B C 1
ATOM 4075 O O . ILE B 1 246 ? 28.781 -1.163 6.309 1 95.5 246 ILE B O 1
ATOM 4079 N N . MET B 1 247 ? 27.453 -1.691 4.551 1 94.25 247 MET B N 1
ATOM 4080 C CA . MET B 1 247 ? 27.109 -0.299 4.277 1 94.25 247 MET B CA 1
ATOM 4081 C C . MET B 1 247 ? 26.422 0.338 5.477 1 94.25 247 MET B C 1
ATOM 4083 O O . MET B 1 247 ? 26.656 1.504 5.793 1 94.25 247 MET B O 1
ATOM 4087 N N . HIS B 1 248 ? 25.578 -0.394 6.195 1 91.44 248 HIS B N 1
ATOM 4088 C CA . HIS B 1 248 ? 24.859 0.129 7.359 1 91.44 248 HIS B CA 1
ATOM 4089 C C . HIS B 1 248 ? 25.812 0.356 8.531 1 91.44 248 HIS B C 1
ATOM 4091 O O . HIS B 1 248 ? 25.719 1.369 9.227 1 91.44 248 HIS B O 1
ATOM 4097 N N . ILE B 1 249 ? 26.672 -0.577 8.742 1 89.69 249 ILE B N 1
ATOM 4098 C CA . ILE B 1 249 ? 27.672 -0.428 9.805 1 89.69 249 ILE B CA 1
ATOM 4099 C C . ILE B 1 249 ? 28.562 0.779 9.516 1 89.69 249 ILE B C 1
ATOM 4101 O O . ILE B 1 249 ? 28.844 1.582 10.406 1 89.69 249 ILE B O 1
ATOM 4105 N N . PHE B 1 250 ? 28.906 0.91 8.266 1 86.94 250 PHE B N 1
ATOM 4106 C CA . PHE B 1 250 ? 29.781 1.991 7.832 1 86.94 250 PHE B CA 1
ATOM 4107 C C . PHE B 1 250 ? 29.094 3.344 8.023 1 86.94 250 PHE B C 1
ATOM 4109 O O . PHE B 1 250 ? 29.719 4.285 8.523 1 86.94 250 PHE B O 1
ATOM 4116 N N . THR B 1 251 ? 27.828 3.492 7.695 1 84.25 251 THR B N 1
ATOM 4117 C CA . THR B 1 251 ? 27.125 4.77 7.711 1 84.25 251 THR B CA 1
ATOM 4118 C C . THR B 1 251 ? 26.703 5.133 9.133 1 84.25 251 THR B C 1
ATOM 4120 O O . THR B 1 251 ? 26.359 6.289 9.406 1 84.25 251 THR B O 1
ATOM 4123 N N . GLU B 1 252 ? 26.594 4.164 10.016 1 78.12 252 GLU B N 1
ATOM 4124 C CA . GLU B 1 252 ? 26.312 4.453 11.422 1 78.12 252 GLU B CA 1
ATOM 4125 C C . GLU B 1 252 ? 27.531 5.098 12.094 1 78.12 252 GLU B C 1
ATOM 4127 O O . GLU B 1 252 ? 27.375 5.898 13.016 1 78.12 252 GLU B O 1
ATOM 4132 N N . LYS B 1 253 ? 28.719 4.809 11.594 1 76.38 253 LYS B N 1
ATOM 4133 C CA . LYS B 1 253 ? 29.953 5.285 12.219 1 76.38 253 LYS B CA 1
ATOM 4134 C C . LYS B 1 253 ? 30.469 6.539 11.516 1 76.38 253 LYS B C 1
ATOM 4136 O O . LYS B 1 253 ? 31.062 7.414 12.156 1 76.38 253 LYS B O 1
ATOM 4141 N N . TYR B 1 254 ? 30.219 6.527 10.203 1 76.69 254 TYR B N 1
ATOM 4142 C CA . TYR B 1 254 ? 30.781 7.609 9.398 1 76.69 254 TYR B CA 1
ATOM 4143 C C . TYR B 1 254 ? 29.703 8.281 8.562 1 76.69 254 TYR B C 1
ATOM 4145 O O . TYR B 1 254 ? 28.75 7.625 8.117 1 76.69 254 TYR B O 1
ATOM 4153 N N . SER B 1 255 ? 29.875 9.562 8.414 1 76.81 255 SER B N 1
ATOM 4154 C CA . SER B 1 255 ? 28.984 10.297 7.535 1 76.81 255 SER B CA 1
ATOM 4155 C C . SER B 1 255 ? 29.297 10.008 6.066 1 76.81 255 SER B C 1
ATOM 4157 O O . SER B 1 255 ? 30.375 10.32 5.59 1 76.81 255 SER B O 1
ATOM 4159 N N . LEU B 1 256 ? 28.422 9.461 5.465 1 76.88 256 LEU B N 1
ATOM 4160 C CA . LEU B 1 256 ? 28.609 9.133 4.059 1 76.88 256 LEU B CA 1
ATOM 4161 C C . LEU B 1 256 ? 28.906 10.383 3.242 1 76.88 256 LEU B C 1
ATOM 4163 O O . LEU B 1 256 ? 29.766 10.375 2.359 1 76.88 256 LEU B O 1
ATOM 4167 N N . THR B 1 257 ? 28.281 11.43 3.551 1 77.12 257 THR B N 1
ATOM 4168 C CA . THR B 1 257 ? 28.484 12.68 2.832 1 77.12 257 THR B CA 1
ATOM 4169 C C . THR B 1 257 ? 29.906 13.195 3.031 1 77.12 257 THR B C 1
ATOM 4171 O O . THR B 1 257 ? 30.562 13.609 2.074 1 77.12 257 THR B O 1
ATOM 4174 N N . LYS B 1 258 ? 30.312 13.086 4.188 1 79.19 258 LYS B N 1
ATOM 4175 C CA . LYS B 1 258 ? 31.672 13.555 4.496 1 79.19 258 LYS B CA 1
ATOM 4176 C C . LYS B 1 258 ? 32.719 12.703 3.791 1 79.19 258 LYS B C 1
ATOM 4178 O O . LYS B 1 258 ? 33.719 13.227 3.291 1 79.19 258 LYS B O 1
ATOM 4183 N N . ILE B 1 259 ? 32.438 11.5 3.697 1 79.44 259 ILE B N 1
ATOM 4184 C CA . ILE B 1 259 ? 33.375 10.594 3.055 1 79.44 259 ILE B CA 1
ATOM 4185 C C . ILE B 1 259 ? 33.375 10.859 1.551 1 79.44 259 ILE B C 1
ATOM 4187 O O . ILE B 1 259 ? 34.469 10.898 0.942 1 79.44 259 ILE B O 1
ATOM 4191 N N . ILE B 1 260 ? 32.281 11.039 1.025 1 78.12 260 ILE B N 1
ATOM 4192 C CA . ILE B 1 260 ? 32.188 11.305 -0.406 1 78.12 260 ILE B CA 1
ATOM 4193 C C . ILE B 1 260 ? 32.875 12.625 -0.737 1 78.12 260 ILE B C 1
ATOM 4195 O O . ILE B 1 260 ? 33.625 12.711 -1.717 1 78.12 260 ILE B O 1
ATOM 4199 N N . GLU B 1 261 ? 32.719 13.617 0.107 1 82.38 261 GLU B N 1
ATOM 4200 C CA . GLU B 1 261 ? 33.281 14.93 -0.123 1 82.38 261 GLU B CA 1
ATOM 4201 C C . GLU B 1 261 ? 34.812 14.883 -0.048 1 82.38 261 GLU B C 1
ATOM 4203 O O . GLU B 1 261 ? 35.5 15.68 -0.695 1 82.38 261 GLU B O 1
ATOM 4208 N N . LYS B 1 262 ? 35.281 13.82 0.628 1 83.44 262 LYS B N 1
ATOM 4209 C CA . LYS B 1 262 ? 36.719 13.719 0.833 1 83.44 262 LYS B CA 1
ATOM 4210 C C . LYS B 1 262 ? 37.406 12.953 -0.31 1 83.44 262 LYS B C 1
ATOM 4212 O O . LYS B 1 262 ? 38.594 13.023 -0.492 1 83.44 262 LYS B O 1
ATOM 4217 N N . ASN B 1 263 ? 36.562 12.227 -1.024 1 80.75 263 ASN B N 1
ATOM 4218 C CA . ASN B 1 263 ? 37.062 11.477 -2.164 1 80.75 263 ASN B CA 1
ATOM 4219 C C . ASN B 1 263 ? 36.719 12.156 -3.486 1 80.75 263 ASN B C 1
ATOM 4221 O O . ASN B 1 263 ? 35.531 12.242 -3.861 1 80.75 263 ASN B O 1
ATOM 4225 N N . LYS B 1 264 ? 37.719 12.562 -4.223 1 81.69 264 LYS B N 1
ATOM 4226 C CA . LYS B 1 264 ? 37.562 13.375 -5.422 1 81.69 264 LYS B CA 1
ATOM 4227 C C . LYS B 1 264 ? 36.688 12.664 -6.449 1 81.69 264 LYS B C 1
ATOM 4229 O O . LYS B 1 264 ? 35.781 13.266 -7.051 1 81.69 264 LYS B O 1
ATOM 4234 N N . LEU B 1 265 ? 36.969 11.422 -6.617 1 81.06 265 LEU B N 1
ATOM 4235 C CA . LEU B 1 265 ? 36.219 10.656 -7.605 1 81.06 265 LEU B CA 1
ATOM 4236 C C . LEU B 1 265 ? 34.75 10.492 -7.184 1 81.06 265 LEU B C 1
ATOM 4238 O O . LEU B 1 265 ? 33.844 10.734 -7.98 1 81.06 265 LEU B O 1
ATOM 4242 N N . LEU B 1 266 ? 34.531 10.102 -6.031 1 78.31 266 LEU B N 1
ATOM 4243 C CA . LEU B 1 266 ? 33.188 9.906 -5.512 1 78.31 266 LEU B CA 1
ATOM 4244 C C . LEU B 1 266 ? 32.406 11.219 -5.48 1 78.31 266 LEU B C 1
ATOM 4246 O O . LEU B 1 266 ? 31.203 11.242 -5.75 1 78.31 266 LEU B O 1
ATOM 4250 N N . ASN B 1 267 ? 33.156 12.281 -5.176 1 80.25 267 ASN B N 1
ATOM 4251 C CA . ASN B 1 267 ? 32.531 13.602 -5.156 1 80.25 267 ASN B CA 1
ATOM 4252 C C . ASN B 1 267 ? 32.125 14.047 -6.559 1 80.25 267 ASN B C 1
ATOM 4254 O O . ASN B 1 267 ? 31.062 14.641 -6.742 1 80.25 267 ASN B O 1
ATOM 4258 N N . PHE B 1 268 ? 33 13.711 -7.469 1 77.69 268 PHE B N 1
ATOM 4259 C CA . PHE B 1 268 ? 32.688 14.039 -8.859 1 77.69 268 PHE B CA 1
ATOM 4260 C C . PHE B 1 268 ? 31.438 13.32 -9.328 1 77.69 268 PHE B C 1
ATOM 4262 O O . PHE B 1 268 ? 30.531 13.938 -9.906 1 77.69 268 PHE B O 1
ATOM 4269 N N . ILE B 1 269 ? 31.344 12.07 -9.055 1 77.44 269 ILE B N 1
ATOM 4270 C CA . ILE B 1 269 ? 30.203 11.258 -9.453 1 77.44 269 ILE B CA 1
ATOM 4271 C C . ILE B 1 269 ? 28.953 11.766 -8.75 1 77.44 269 ILE B C 1
ATOM 4273 O O . ILE B 1 269 ? 27.875 11.852 -9.359 1 77.44 269 ILE B O 1
ATOM 4277 N N . ASP B 1 270 ? 29.125 12.094 -7.566 1 80.19 270 ASP B N 1
ATOM 4278 C CA . ASP B 1 270 ? 28.031 12.578 -6.75 1 80.19 270 ASP B CA 1
ATOM 4279 C C . ASP B 1 270 ? 27.469 13.883 -7.305 1 80.19 270 ASP B C 1
ATOM 4281 O O . ASP B 1 270 ? 26.25 14.102 -7.297 1 80.19 270 ASP B O 1
ATOM 4285 N N . LYS B 1 271 ? 28.344 14.75 -7.828 1 79.06 271 LYS B N 1
ATOM 4286 C CA . LYS B 1 271 ? 27.953 16.078 -8.289 1 79.06 271 LYS B CA 1
ATOM 4287 C C . LYS B 1 271 ? 27.578 16.062 -9.766 1 79.06 271 LYS B C 1
ATOM 4289 O O . LYS B 1 271 ? 27.062 17.047 -10.297 1 79.06 271 LYS B O 1
ATOM 4294 N N . LEU B 1 272 ? 27.844 14.953 -10.375 1 76.44 272 LEU B N 1
ATOM 4295 C CA . LEU B 1 272 ? 27.609 14.859 -11.812 1 76.44 272 LEU B CA 1
ATOM 4296 C C . LEU B 1 272 ? 26.141 15.156 -12.141 1 76.44 272 LEU B C 1
ATOM 4298 O O . LEU B 1 272 ? 25.234 14.516 -11.602 1 76.44 272 LEU B O 1
ATOM 4302 N N . GLY B 1 273 ? 25.875 16.203 -13.016 1 72.94 273 GLY B N 1
ATOM 4303 C CA . GLY B 1 273 ? 24.547 16.562 -13.5 1 72.94 273 GLY B CA 1
ATOM 4304 C C . GLY B 1 273 ? 23.859 17.594 -12.625 1 72.94 273 GLY B C 1
ATOM 4305 O O . GLY B 1 273 ? 22.781 18.078 -12.969 1 72.94 273 GLY B O 1
ATOM 4306 N N . ARG B 1 274 ? 24.422 17.859 -11.516 1 77.44 274 ARG B N 1
ATOM 4307 C CA . ARG B 1 274 ? 23.781 18.812 -10.609 1 77.44 274 ARG B CA 1
ATOM 4308 C C . ARG B 1 274 ? 24.047 20.25 -11.055 1 77.44 274 ARG B C 1
ATOM 4310 O O . ARG B 1 274 ? 25.016 20.516 -11.75 1 77.44 274 ARG B O 1
#

Radius of gyration: 22.48 Å; Cα contacts (8 Å, |Δi|>4): 886; chains: 2; bounding box: 75×54×54 Å

Foldseek 3Di:
DPPVVLLVCLLCLQQVVLLVCLVVVQVVQVVVVLWAQAPPGDTAHAQSLCSLLPSLVVSLVSLVVPDDDVVLVVLSVLLNVLLVLQLVLFVCCSRPFDPPADDQVRQVVCVVVVHHTSVVCSLVSQLVSQQVLQVVQDVDPVSSVLLSLLLSLLLVLLVLQQRAFLRSLVVLLVLLVVLLVPFDDSLSSSSSSRNSSSVNCRLCRLVVNYGSTSSRSSSSRNSSSSSCSNGDDPVVSVVSSVVSVVVSVVVVVDPPVVVQVVDPVSVCVRNPND/DPPVVLLVCLLCLQQVVLLVCLVVVQVVQVVVVLWAQAPPGDTAHAQSLCSLLPSLVVSLVSLVVPDDDVVLVVLSVLLNVLLVLQLVLFVCCSRPFDPPADDQVRQVVCVVVVHHTSVVCSLVSQLVSQQVLQVVQDVDPVSSVLLSLLLSLLLVLLVLQQRAFLRSLVVLLVLLVVLLVPFDDSLSSSSSSRNSSSVNCRLCRLVVNYGSTSSRSSSSRNSSSSSCSNGDDPVVSVVSSVVSVVVSVDVVVDPPVVVQVVDPVSVCVRNPSD

Nearest PDB structures (foldseek):
  6bw5-assembly2_C  TM=7.258E-01  e=2.536E-06  Homo sapiens
  5ckr-assembly1_A-2  TM=7.236E-01  e=4.320E-05  Aquifex aeolicus VF5
  6oyz-assembly3_B  TM=7.107E-01  e=3.587E-05  Aquifex aeolicus VF5
  6bw5-assembly2_C  TM=7.524E-01  e=2.515E-06  Homo sapiens
  5ckr-assembly1_A-2  TM=7.398E-01  e=4.383E-05  Aquifex aeolicus VF5

Solvent-accessible surface area (backbone atoms only — not comparable to full-atom values): 26868 Å² total; per-residue (Å²): 129,59,66,67,60,54,52,49,50,31,36,49,48,14,24,55,47,22,54,68,42,39,64,39,51,52,49,35,28,52,76,42,65,36,57,40,62,46,100,84,62,48,76,28,39,42,36,53,25,55,48,38,50,65,30,28,52,52,37,44,31,58,52,32,58,77,47,83,53,40,59,61,46,25,51,52,28,45,52,49,30,52,33,42,47,26,34,34,38,12,41,48,28,66,74,44,38,65,82,86,60,59,64,70,68,43,22,51,53,35,38,77,73,66,39,50,40,42,65,32,47,35,52,55,50,39,36,52,50,19,38,34,53,19,32,59,76,33,86,47,66,66,56,23,52,52,33,14,48,29,15,30,45,33,15,50,49,26,45,69,39,57,79,49,56,36,38,31,58,54,54,47,52,55,53,47,52,54,47,52,74,66,38,59,73,77,66,37,57,56,56,43,37,48,51,24,22,51,60,48,46,41,64,44,29,27,62,60,65,36,33,39,42,46,15,22,25,26,24,57,11,33,52,52,18,46,51,44,58,74,56,49,58,68,71,58,44,50,51,51,36,52,50,49,52,51,52,50,58,48,52,74,77,35,58,61,66,60,52,32,69,70,32,69,66,54,33,48,62,49,49,60,86,87,130,60,65,66,60,53,52,48,49,31,35,50,48,13,25,55,47,21,54,66,42,40,65,38,51,53,50,36,29,52,76,43,65,36,56,40,62,46,101,85,60,48,76,28,38,42,38,52,25,56,48,40,50,63,30,28,52,51,39,42,31,57,51,30,58,76,45,85,51,39,59,60,47,24,52,51,28,46,53,49,28,51,34,42,47,26,34,35,39,14,43,47,29,65,72,44,38,66,81,85,60,59,64,70,68,43,22,50,53,36,37,77,73,66,38,52,39,43,64,32,48,35,54,53,51,39,36,52,50,19,37,33,53,18,32,59,75,35,87,49,66,67,55,22,54,52,31,13,49,30,14,29,45,32,14,50,48,27,46,71,39,57,78,49,56,38,39,30,59,52,54,47,53,54,53,47,51,55,46,52,74,66,39,58,73,77,68,35,57,55,56,44,35,49,52,24,22,51,60,48,44,42,63,44,29,27,62,61,64,35,35,38,42,45,16,22,26,27,25,56,10,33,50,51,17,48,49,45,58,73,55,48,58,68,70,59,44,50,51,5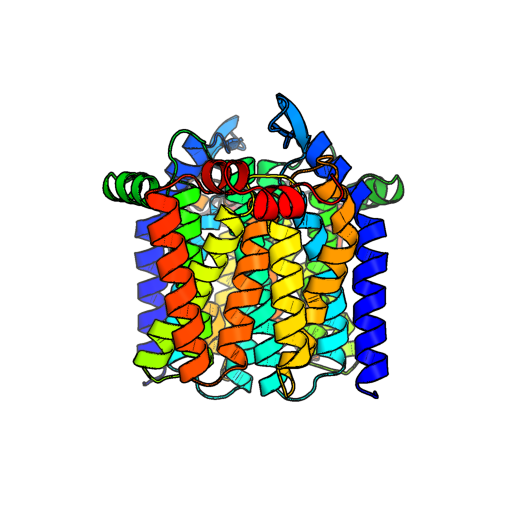0,38,51,50,48,52,50,53,50,56,48,51,74,76,38,61,61,65,60,52,31,68,70,31,69,66,55,34,48,62,49,49,60,84,87

Organism: Clostridioides difficile (strain 630) (NCBI:txid272563)

Secondary structure (DSSP, 8-state):
--HHHHHHHHHHHHHHHHHHHHHHHHHHHHHTT-EEE-TT--EEE--GGGGGHHHHHHHHHHHHHT---HHHHHHHHHHHHHHHHHHHHHHHHHHH--TTS-HHHHHHHHHHTT---HHHHHHHHHHHHHHHHHHHH---HHHHHHHHHHHHHHHHHHHHHTTSTTHHHHHHHHHHHHHHHH--SGGGGGGGGTHHHHHHHHHHHHTTSS--HHHHHHHHHHHHHHHHHHHS-HHHHHHHHHHHHHHHHHHHHS-HHHHHHH-HHHHHHHHTT-/--HHHHHHHHHHHHHHHHHHHHHHHHHHHHHTT-EEE-TT--EEE--GGGGGHHHHHHHHHHHHHT---HHHHHHHHHHHHHHHHHHHHHHHHHHH--TTS-HHHHHHHHHHTT---HHHHHHHHHHHHHHHHHHHH---HHHHHHHHHHHHHHHHHHHHHTTSTTHHHHHHHHHHHHHHHH--SGGGGGGGGTHHHHHHHHHHHHTTSS--HHHHHHHHHHHHHHHHHHHS-HHHHHHHHHHHHHHHHHHHHS-HHHHHHH-HHHHHHHHTT-

Sequence (548 aa):
MKDYILYTILLLTGLFGTYAVIPLFKNLLINGNVLRPNYKKDMIPVSMGIVFLPMIVINGIILAFFTTEFKDLAYIFMFMFGMISMFFAGILDDVIGNRDVSGLKGHFKSLFKGSLTTGGFKALFGGFVGLIVSVAISKDIIDIIVNTLIIALSTNLMNLLDLRPGRAIKAYLFIMVIIFLTLTGFVQVLPLLIVPNVLAYFNYDLKARAMMGDTGSNVLGISIGMLISFGYPFNIRLGWLIFVVIMHIFTEKYSLTKIIEKNKLLNFIDKLGRMKDYILYTILLLTGLFGTYAVIPLFKNLLINGNVLRPNYKKDMIPVSMGIVFLPMIVINGIILAFFTTEFKDLAYIFMFMFGMISMFFAGILDDVIGNRDVSGLKGHFKSLFKGSLTTGGFKALFGGFVGLIVSVAISKDIIDIIVNTLIIALSTNLMNLLDLRPGRAIKAYLFIMVIIFLTLTGFVQVLPLLIVPNVLAYFNYDLKARAMMGDTGSNVLGISIGMLISFGYPFNIRLGWLIFVVIMHIFTEKYSLTKIIEKNKLLNFIDKLGR